Protein AF-A0A7S0GZX2-F1 (afdb_monomer_lite)

Structure (mmCIF, N/CA/C/O backbone):
data_AF-A0A7S0GZX2-F1
#
_entry.id   AF-A0A7S0GZX2-F1
#
loop_
_atom_site.group_PDB
_atom_site.id
_atom_site.type_symbol
_atom_site.label_atom_id
_atom_site.label_alt_id
_atom_site.label_comp_id
_atom_site.label_asym_id
_atom_site.label_entity_id
_atom_site.label_seq_id
_atom_site.pdbx_PDB_ins_code
_atom_site.Cartn_x
_atom_site.Cartn_y
_atom_site.Cartn_z
_atom_site.occupancy
_atom_site.B_iso_or_equiv
_atom_site.auth_seq_id
_atom_site.auth_comp_id
_atom_site.auth_asym_id
_atom_site.auth_atom_id
_atom_site.pdbx_PDB_model_num
ATOM 1 N N . MET A 1 1 ? 40.298 30.970 3.836 1.00 32.16 1 MET A N 1
ATOM 2 C CA . MET A 1 1 ? 39.691 30.700 2.516 1.00 32.16 1 MET A CA 1
ATOM 3 C C . MET A 1 1 ? 38.596 29.679 2.746 1.00 32.16 1 MET A C 1
ATOM 5 O O . MET A 1 1 ? 38.905 28.556 3.119 1.00 32.16 1 MET A O 1
ATOM 9 N N . GLY A 1 2 ? 37.341 30.130 2.715 1.00 29.06 2 GLY A N 1
ATOM 10 C CA . GLY A 1 2 ? 36.178 29.299 3.015 1.00 29.06 2 GLY A CA 1
ATOM 11 C C . GLY A 1 2 ? 35.879 28.349 1.863 1.00 29.06 2 GLY A C 1
ATOM 12 O O . GLY A 1 2 ? 35.852 28.773 0.712 1.00 29.06 2 GLY A O 1
ATOM 13 N N . SER A 1 3 ? 35.670 27.075 2.177 1.00 26.22 3 SER A N 1
ATOM 14 C CA . SER A 1 3 ? 35.098 26.107 1.251 1.00 26.22 3 SER A CA 1
ATOM 15 C C . SER A 1 3 ? 33.576 26.166 1.368 1.00 26.22 3 SER A C 1
ATOM 17 O O . SER A 1 3 ? 32.990 25.811 2.391 1.00 26.22 3 SER A O 1
ATOM 19 N N . GLU A 1 4 ? 32.932 26.656 0.312 1.00 29.62 4 GLU A N 1
ATOM 20 C CA . GLU A 1 4 ? 31.489 26.556 0.121 1.00 29.62 4 GLU A CA 1
ATOM 21 C C . GLU A 1 4 ? 31.092 25.078 0.030 1.00 29.62 4 GLU A C 1
ATOM 23 O O . GLU A 1 4 ? 31.252 24.424 -0.999 1.00 29.62 4 GLU A O 1
ATOM 28 N N . GLN A 1 5 ? 30.559 24.534 1.122 1.00 31.38 5 GLN A N 1
ATOM 29 C CA . GLN A 1 5 ? 29.736 23.333 1.058 1.00 31.38 5 GLN A CA 1
ATOM 30 C C . GLN A 1 5 ? 28.401 23.726 0.417 1.00 31.38 5 GLN A C 1
ATOM 32 O O . GLN A 1 5 ? 27.670 24.571 0.939 1.00 31.38 5 GLN A O 1
ATOM 37 N N . GLY A 1 6 ? 28.127 23.151 -0.756 1.00 29.52 6 GLY A N 1
ATOM 38 C CA . GLY A 1 6 ? 26.952 23.445 -1.568 1.00 29.52 6 GLY A CA 1
ATOM 39 C C . GLY A 1 6 ? 25.656 23.323 -0.771 1.00 29.52 6 GLY A C 1
ATOM 40 O O . GLY A 1 6 ? 25.294 22.249 -0.295 1.00 29.52 6 GLY A O 1
ATOM 41 N N . LYS A 1 7 ? 24.936 24.441 -0.646 1.00 32.34 7 LYS A N 1
ATOM 42 C CA . LYS A 1 7 ? 23.546 24.449 -0.183 1.00 32.34 7 LYS A CA 1
ATOM 43 C C . LYS A 1 7 ? 22.700 23.643 -1.181 1.00 32.34 7 LYS A C 1
ATOM 45 O O . LYS A 1 7 ? 22.878 23.838 -2.386 1.00 32.34 7 LYS A O 1
ATOM 50 N N . PRO A 1 8 ? 21.758 22.791 -0.738 1.00 41.19 8 PRO A N 1
ATOM 51 C CA . PRO A 1 8 ? 20.804 22.169 -1.649 1.00 41.19 8 PRO A CA 1
ATOM 52 C C . PRO A 1 8 ? 20.052 23.273 -2.401 1.00 41.19 8 PRO A C 1
ATOM 54 O O . PRO A 1 8 ? 19.556 24.223 -1.786 1.00 41.19 8 PRO A O 1
ATOM 57 N N . GLY A 1 9 ? 20.029 23.185 -3.734 1.00 44.75 9 GLY A N 1
ATOM 58 C CA . GLY A 1 9 ? 19.406 24.188 -4.595 1.00 44.75 9 GLY A CA 1
ATOM 59 C C . GLY A 1 9 ? 17.970 24.454 -4.149 1.00 44.75 9 GLY A C 1
ATOM 60 O O . GLY A 1 9 ? 17.141 23.544 -4.138 1.00 44.75 9 GLY A O 1
ATOM 61 N N . LYS A 1 10 ? 17.677 25.692 -3.735 1.00 49.09 10 LYS A N 1
ATOM 62 C CA . LYS A 1 10 ? 16.312 26.096 -3.388 1.00 49.09 10 LYS A CA 1
ATOM 63 C C . LYS A 1 10 ? 15.431 25.901 -4.622 1.00 49.09 10 LYS A C 1
ATOM 65 O O . LYS A 1 10 ? 15.739 26.432 -5.683 1.00 49.09 10 LYS A O 1
ATOM 70 N N . CYS A 1 11 ? 14.347 25.143 -4.467 1.00 57.03 11 CYS A N 1
ATOM 71 C CA . CYS A 1 11 ? 13.290 25.042 -5.467 1.00 57.03 11 CYS A CA 1
ATOM 72 C C . CYS A 1 11 ? 12.799 26.453 -5.837 1.00 57.03 11 CYS A C 1
ATOM 74 O O . CYS A 1 11 ? 12.419 27.214 -4.947 1.00 57.03 11 CYS A O 1
ATOM 76 N N . THR A 1 12 ? 12.829 26.797 -7.125 1.00 65.56 12 THR A N 1
ATOM 77 C CA . THR A 1 12 ? 12.429 28.113 -7.653 1.00 65.56 12 THR A CA 1
ATOM 78 C C . THR A 1 12 ? 10.978 28.157 -8.136 1.00 65.56 12 THR A C 1
ATOM 80 O O . THR A 1 12 ? 10.534 29.214 -8.571 1.00 65.56 12 THR A O 1
ATOM 83 N N . ALA A 1 13 ? 10.252 27.033 -8.082 1.00 77.06 13 ALA A N 1
ATOM 84 C CA . ALA A 1 13 ? 8.891 26.938 -8.601 1.00 77.06 13 ALA A CA 1
ATOM 85 C C . ALA A 1 13 ? 7.882 27.686 -7.712 1.00 77.06 13 ALA A C 1
ATOM 87 O O . ALA A 1 13 ? 7.897 27.542 -6.483 1.00 77.06 13 ALA A O 1
ATOM 88 N N . THR A 1 14 ? 6.986 28.464 -8.322 1.00 81.88 14 THR A N 1
ATOM 89 C CA . THR A 1 14 ? 5.916 29.170 -7.604 1.00 81.88 14 THR A CA 1
ATOM 90 C C . THR A 1 14 ? 4.787 28.221 -7.201 1.00 81.88 14 THR A C 1
ATOM 92 O O . THR A 1 14 ? 4.695 27.079 -7.659 1.00 81.88 14 THR A O 1
ATOM 95 N N . LYS A 1 15 ? 3.887 28.687 -6.327 1.00 81.12 15 LYS A N 1
ATOM 96 C CA . LYS A 1 15 ? 2.706 27.907 -5.944 1.00 81.12 15 LYS A CA 1
ATOM 97 C C . LYS A 1 15 ? 1.800 27.628 -7.142 1.00 81.12 15 LYS A C 1
ATOM 99 O O . LYS A 1 15 ? 1.296 26.519 -7.265 1.00 81.12 15 LYS A O 1
ATOM 104 N N . GLU A 1 16 ? 1.634 28.600 -8.028 1.00 83.12 16 GLU A N 1
ATOM 105 C CA . GLU A 1 16 ? 0.839 28.476 -9.247 1.00 83.12 16 GLU A CA 1
ATOM 106 C C . GLU A 1 16 ? 1.426 27.415 -10.185 1.00 83.12 16 GLU A C 1
ATOM 108 O O . GLU A 1 16 ? 0.683 26.607 -10.738 1.00 83.12 16 GLU A O 1
ATOM 113 N N . GLU A 1 17 ? 2.755 27.373 -10.319 1.00 81.38 17 GLU A N 1
ATOM 114 C CA . GLU A 1 17 ? 3.458 26.362 -11.117 1.00 81.38 17 GLU A CA 1
ATOM 115 C C . GLU A 1 17 ? 3.265 24.960 -10.526 1.00 81.38 17 GLU A C 1
ATOM 117 O O . GLU A 1 17 ? 2.935 24.026 -11.260 1.00 81.38 17 GLU A O 1
ATOM 122 N N . MET A 1 18 ? 3.376 24.824 -9.199 1.00 79.44 18 MET A N 1
ATOM 123 C CA . MET A 1 18 ? 3.095 23.574 -8.483 1.00 79.44 18 MET A CA 1
ATOM 124 C C . MET A 1 18 ? 1.627 23.135 -8.611 1.00 79.44 18 MET A C 1
ATOM 126 O O . MET A 1 18 ? 1.347 21.960 -8.840 1.00 79.44 18 MET A O 1
ATOM 130 N N . ASP A 1 19 ? 0.674 24.060 -8.499 1.00 82.94 19 ASP A N 1
ATOM 131 C CA . ASP A 1 19 ? -0.754 23.766 -8.650 1.00 82.94 19 ASP A CA 1
ATOM 132 C C . ASP A 1 19 ? -1.103 23.362 -10.089 1.00 82.94 19 ASP A C 1
ATOM 134 O O . ASP A 1 19 ? -1.988 22.529 -10.301 1.00 82.94 19 ASP A O 1
ATOM 138 N N . LEU A 1 20 ? -0.413 23.919 -11.088 1.00 82.31 20 LEU A N 1
ATOM 139 C CA . LEU A 1 20 ? -0.626 23.565 -12.487 1.00 82.31 20 LEU A CA 1
ATOM 140 C C . LEU A 1 20 ? -0.123 22.155 -12.801 1.00 82.31 20 LEU A C 1
ATOM 142 O O . LEU A 1 20 ? -0.822 21.401 -13.474 1.00 82.31 20 LEU A O 1
ATOM 146 N N . VAL A 1 21 ? 1.044 21.756 -12.284 1.00 79.94 21 VAL A N 1
ATOM 147 C CA . VAL A 1 21 ? 1.564 20.398 -12.529 1.00 79.94 21 VAL A CA 1
ATOM 148 C C . VAL A 1 21 ? 0.745 19.295 -11.865 1.00 79.94 21 VAL A C 1
ATOM 150 O O . VAL A 1 21 ? 0.815 18.136 -12.269 1.00 79.94 21 VAL A O 1
ATOM 153 N N . MET A 1 22 ? -0.105 19.659 -10.907 1.00 85.94 22 MET A N 1
ATOM 154 C CA . MET A 1 22 ? -1.095 18.773 -10.298 1.00 85.94 22 MET A CA 1
ATOM 155 C C . MET A 1 22 ? -2.402 18.659 -11.105 1.00 85.94 22 MET A C 1
ATOM 157 O O . MET A 1 22 ? -3.302 17.931 -10.687 1.00 85.94 22 MET A O 1
ATOM 161 N N . LYS A 1 23 ? -2.523 19.333 -12.259 1.00 82.19 23 LYS A N 1
ATOM 162 C CA . LYS A 1 23 ? -3.690 19.260 -13.155 1.00 82.19 23 LYS A CA 1
ATOM 163 C C . LYS A 1 23 ? -3.366 18.475 -14.419 1.00 82.19 23 LYS A C 1
ATOM 165 O O . LYS A 1 23 ? -2.400 18.759 -15.114 1.00 82.19 23 LYS A O 1
ATOM 170 N N . PHE A 1 24 ? -4.200 17.499 -14.758 1.00 74.19 24 PHE A N 1
ATOM 171 C CA . PHE A 1 24 ? -4.079 16.766 -16.020 1.00 74.19 24 PHE A CA 1
ATOM 172 C C . PHE A 1 24 ? -4.827 17.497 -17.155 1.00 74.19 24 PHE A C 1
ATOM 174 O O . PHE A 1 24 ? -5.950 17.934 -16.907 1.00 74.19 24 PHE A O 1
ATOM 181 N N . PRO A 1 25 ? -4.303 17.566 -18.402 1.00 66.12 25 PRO A N 1
ATOM 182 C CA . PRO A 1 25 ? -2.975 17.143 -18.867 1.00 66.12 25 PRO A CA 1
ATOM 183 C C . PRO A 1 25 ? -1.907 18.242 -18.738 1.00 66.12 25 PRO A C 1
ATOM 185 O O . PRO A 1 25 ? -0.761 18.002 -19.115 1.00 66.12 25 PRO A O 1
ATOM 188 N N . ASP A 1 26 ? -2.269 19.430 -18.247 1.00 67.56 26 ASP A N 1
ATOM 189 C CA . ASP A 1 26 ? -1.401 20.616 -18.194 1.00 67.56 26 ASP A CA 1
ATOM 190 C C . ASP A 1 26 ? -0.073 20.345 -17.475 1.00 67.56 26 ASP A C 1
ATOM 192 O O . ASP A 1 26 ? 0.981 20.806 -17.909 1.00 67.56 26 ASP A O 1
ATOM 196 N N . GLY A 1 27 ? -0.089 19.500 -16.444 1.00 63.09 27 GLY A N 1
ATOM 197 C CA . GLY A 1 27 ? 1.101 19.078 -15.719 1.00 63.09 27 GLY A CA 1
ATOM 198 C C . GLY A 1 27 ? 2.049 18.149 -16.466 1.00 63.09 27 GLY A C 1
ATOM 199 O O . GLY A 1 27 ? 3.195 17.987 -16.050 1.00 63.09 27 GLY A O 1
ATOM 200 N N . LEU A 1 28 ? 1.626 17.584 -17.598 1.00 63.72 28 LEU A N 1
ATOM 201 C CA . LEU A 1 28 ? 2.472 16.761 -18.463 1.00 63.72 28 LEU A CA 1
ATOM 202 C C . LEU A 1 28 ? 3.179 17.568 -19.564 1.00 63.72 28 LEU A C 1
ATOM 204 O O . LEU A 1 28 ? 3.944 16.983 -20.332 1.00 63.72 28 LEU A O 1
ATOM 208 N N . ARG A 1 29 ? 2.943 18.885 -19.690 1.00 65.56 29 ARG A N 1
ATOM 209 C CA . ARG A 1 29 ? 3.383 19.672 -20.858 1.00 65.56 29 ARG A CA 1
ATOM 210 C C . ARG A 1 29 ? 4.102 20.980 -20.501 1.00 65.56 29 ARG A C 1
ATOM 212 O O . ARG A 1 29 ? 3.919 21.560 -19.437 1.00 65.56 29 ARG A O 1
ATOM 219 N N . GLY A 1 30 ? 4.897 21.460 -21.462 1.00 66.00 30 GLY A N 1
ATOM 220 C CA . GLY A 1 30 ? 5.345 22.855 -21.547 1.00 66.00 30 GLY A CA 1
ATOM 221 C C . GLY A 1 30 ? 6.474 23.287 -20.604 1.00 66.00 30 GLY A C 1
ATOM 222 O O . GLY A 1 30 ? 7.219 22.475 -20.052 1.00 66.00 30 GLY A O 1
ATOM 223 N N . GLU A 1 31 ? 6.610 24.607 -20.466 1.00 66.62 31 GLU A N 1
ATOM 224 C CA . GLU A 1 31 ? 7.654 25.284 -19.684 1.00 66.62 31 GLU A CA 1
ATOM 225 C C . GLU A 1 31 ? 7.501 25.093 -18.174 1.00 66.62 31 GLU A C 1
ATOM 227 O O . GLU A 1 31 ? 8.501 24.977 -17.470 1.00 66.62 31 GLU A O 1
ATOM 232 N N . ASN A 1 32 ? 6.268 24.984 -17.671 1.00 66.44 32 ASN A N 1
ATOM 233 C CA . ASN A 1 32 ? 6.006 24.832 -16.237 1.00 66.44 32 ASN A CA 1
ATOM 234 C C . ASN A 1 32 ? 6.644 23.554 -15.677 1.00 66.44 32 ASN A C 1
ATOM 236 O O . ASN A 1 32 ? 7.271 23.586 -14.623 1.00 66.44 32 ASN A O 1
ATOM 240 N N . ARG A 1 33 ? 6.605 22.450 -16.438 1.00 72.19 33 ARG A N 1
ATOM 241 C CA . ARG A 1 33 ? 7.319 21.216 -16.082 1.00 72.19 33 ARG A CA 1
ATOM 242 C C . ARG A 1 33 ? 8.841 21.410 -16.040 1.00 72.19 33 ARG A C 1
ATOM 244 O O . ARG A 1 33 ? 9.492 20.818 -15.188 1.00 72.19 33 ARG A O 1
ATOM 251 N N . ARG A 1 34 ? 9.423 22.222 -16.934 1.00 75.62 34 ARG A N 1
ATOM 252 C CA . ARG A 1 34 ? 10.884 22.455 -16.997 1.00 75.62 34 ARG A CA 1
ATOM 253 C C . ARG A 1 34 ? 11.416 23.232 -15.790 1.00 75.62 34 ARG A C 1
ATOM 255 O O . ARG A 1 34 ? 12.595 23.113 -15.478 1.00 75.62 34 ARG A O 1
ATOM 262 N N . LYS A 1 35 ? 10.558 23.996 -15.110 1.00 79.12 35 LYS A N 1
ATOM 263 C CA . LYS A 1 35 ? 10.903 24.742 -13.889 1.00 79.12 35 LYS A CA 1
ATOM 264 C C . LYS A 1 35 ? 10.838 23.892 -12.616 1.00 79.12 35 LYS A C 1
ATOM 266 O O . LYS A 1 35 ? 11.315 24.321 -11.567 1.00 79.12 35 LYS A O 1
ATOM 271 N N . MET A 1 36 ? 10.261 22.694 -12.699 1.00 84.50 36 MET A N 1
ATOM 272 C CA . MET A 1 36 ? 10.164 21.763 -11.580 1.00 84.50 36 MET A CA 1
ATOM 273 C C . MET A 1 36 ? 11.464 20.972 -11.401 1.00 84.50 36 MET A C 1
ATOM 275 O O . MET A 1 36 ? 12.094 20.531 -12.360 1.00 84.50 36 MET A O 1
ATOM 279 N N . THR A 1 37 ? 11.836 20.728 -10.150 1.00 86.38 37 THR A N 1
ATOM 280 C CA . THR A 1 37 ? 12.938 19.853 -9.746 1.00 86.38 37 THR A CA 1
ATOM 281 C C . THR A 1 37 ? 12.395 18.586 -9.089 1.00 86.38 37 THR A C 1
ATOM 283 O O . THR A 1 37 ? 11.231 18.520 -8.688 1.00 86.38 37 THR A O 1
ATOM 286 N N . ARG A 1 38 ? 13.269 17.589 -8.885 1.00 86.06 38 ARG A N 1
ATOM 287 C CA . ARG A 1 38 ? 12.924 16.319 -8.213 1.00 86.06 38 ARG A CA 1
ATOM 288 C C . ARG A 1 38 ? 12.359 16.466 -6.800 1.00 86.06 38 ARG A C 1
ATOM 290 O O . ARG A 1 38 ? 11.884 15.485 -6.239 1.00 86.06 38 ARG A O 1
ATOM 297 N N . THR A 1 39 ? 12.443 17.659 -6.215 1.00 88.44 39 THR A N 1
ATOM 298 C CA . THR A 1 39 ? 11.993 17.936 -4.852 1.00 88.44 39 THR A CA 1
ATOM 299 C C . THR A 1 39 ? 10.916 19.013 -4.779 1.00 88.44 39 THR A C 1
ATOM 301 O O . THR A 1 39 ? 10.515 19.391 -3.678 1.00 88.44 39 THR A O 1
ATOM 304 N N . SER A 1 40 ? 10.459 19.544 -5.913 1.00 89.31 40 SER A N 1
ATOM 305 C CA . SER A 1 40 ? 9.552 20.692 -5.945 1.00 89.31 40 SER A CA 1
ATOM 306 C C . SER A 1 40 ? 8.219 20.450 -5.237 1.00 89.31 40 SER A C 1
ATOM 308 O O . SER A 1 40 ? 7.687 21.382 -4.648 1.00 89.31 40 SER A O 1
ATOM 310 N N . LEU A 1 41 ? 7.708 19.215 -5.218 1.00 92.44 41 LEU A N 1
ATOM 311 C CA . LEU A 1 41 ? 6.446 18.860 -4.558 1.00 92.44 41 LEU A CA 1
ATOM 312 C C . LEU A 1 41 ? 6.626 18.196 -3.184 1.00 92.44 41 LEU A C 1
ATOM 314 O O . LEU A 1 41 ? 5.638 17.807 -2.568 1.00 92.44 41 LEU A O 1
ATOM 318 N N . THR A 1 42 ? 7.851 18.114 -2.655 1.00 90.75 42 THR A N 1
ATOM 319 C CA . THR A 1 42 ? 8.139 17.439 -1.366 1.00 90.75 42 THR A CA 1
ATOM 320 C C . THR A 1 42 ? 7.446 18.063 -0.158 1.00 90.75 42 THR A C 1
ATOM 322 O O . THR A 1 42 ? 7.181 17.380 0.825 1.00 90.75 42 THR A O 1
ATOM 325 N N . ARG A 1 43 ? 7.136 19.362 -0.218 1.00 90.06 43 ARG A N 1
ATOM 326 C CA . ARG A 1 43 ? 6.356 20.081 0.806 1.00 90.06 43 ARG A CA 1
ATOM 327 C C . ARG A 1 43 ? 4.976 20.517 0.301 1.00 90.06 43 ARG A C 1
ATOM 329 O O . ARG A 1 43 ? 4.281 21.259 0.996 1.00 90.06 43 ARG A O 1
ATOM 336 N N . TYR A 1 44 ? 4.590 20.111 -0.910 1.00 91.94 44 TYR A N 1
ATOM 337 C CA . TYR A 1 44 ? 3.284 20.439 -1.472 1.00 91.94 44 TYR A CA 1
ATOM 338 C C . TYR A 1 44 ? 2.192 19.627 -0.768 1.00 91.94 44 TYR A C 1
ATOM 340 O O . TYR A 1 44 ? 2.367 18.447 -0.474 1.00 91.94 44 TYR A O 1
ATOM 348 N N . SER A 1 45 ? 1.045 20.252 -0.511 1.00 89.81 45 SER A N 1
ATOM 349 C CA . SER A 1 45 ? -0.113 19.580 0.072 1.00 89.81 45 SER A CA 1
ATOM 350 C C . SER A 1 45 ? -1.400 20.170 -0.481 1.00 89.81 45 SER A C 1
ATOM 352 O O . SER A 1 45 ? -1.536 21.389 -0.583 1.00 89.81 45 SER A O 1
ATOM 354 N N . ILE A 1 46 ? -2.365 19.298 -0.782 1.00 92.00 46 ILE A N 1
ATOM 355 C CA . ILE A 1 46 ? -3.729 19.710 -1.141 1.00 92.00 46 ILE A CA 1
ATOM 356 C C . ILE A 1 46 ? -4.519 20.222 0.074 1.00 92.00 46 ILE A C 1
ATOM 358 O O . ILE A 1 46 ? -5.604 20.787 -0.071 1.00 92.00 46 ILE A O 1
ATOM 362 N N . LEU A 1 47 ? -4.004 19.997 1.286 1.00 91.00 47 LEU A N 1
ATOM 363 C CA . LEU A 1 47 ? -4.656 20.387 2.526 1.00 91.00 47 LEU A CA 1
ATOM 364 C C . LEU A 1 47 ? -4.372 21.854 2.844 1.00 91.00 47 LEU A C 1
ATOM 366 O O . LEU A 1 47 ? -3.249 22.345 2.716 1.00 91.00 47 LEU A O 1
ATOM 370 N N . LYS A 1 48 ? -5.396 22.558 3.329 1.00 82.62 48 LYS A N 1
ATOM 371 C CA . LYS A 1 48 ? -5.256 23.941 3.790 1.00 82.62 48 LYS A CA 1
ATOM 372 C C . LYS A 1 48 ? -4.871 23.945 5.267 1.00 82.62 48 LYS A C 1
ATOM 374 O O . LYS A 1 48 ? -5.520 23.299 6.086 1.00 82.62 48 LYS A O 1
ATOM 379 N N . ARG A 1 49 ? -3.831 24.704 5.627 1.00 73.56 49 ARG A N 1
ATOM 380 C CA . ARG A 1 49 ? -3.452 24.890 7.037 1.00 73.56 49 ARG A CA 1
ATOM 381 C C . ARG A 1 49 ? -4.601 25.527 7.818 1.00 73.56 49 ARG A C 1
ATOM 383 O O . ARG A 1 49 ? -5.210 26.484 7.347 1.00 73.56 49 ARG A O 1
ATOM 390 N N . GLY A 1 50 ? -4.851 25.013 9.022 1.00 74.62 50 GLY A N 1
ATOM 391 C CA . GLY A 1 50 ? -5.863 25.553 9.933 1.00 74.62 50 GLY A CA 1
ATOM 392 C C . GLY A 1 50 ? -7.310 25.319 9.494 1.00 74.62 50 GLY A C 1
ATOM 393 O O . GLY A 1 50 ? -8.193 26.039 9.966 1.00 74.62 50 GLY A O 1
ATOM 394 N N . ASP A 1 51 ? -7.560 24.355 8.600 1.00 86.06 51 ASP A N 1
ATOM 395 C CA . ASP A 1 51 ? -8.924 24.020 8.203 1.00 86.06 51 ASP A CA 1
ATOM 396 C C . ASP A 1 51 ? -9.755 23.437 9.363 1.00 86.06 51 ASP A C 1
ATOM 398 O O . ASP A 1 51 ? -9.230 22.989 10.387 1.00 86.06 51 ASP A O 1
ATOM 402 N N . LYS A 1 52 ? -11.084 23.513 9.220 1.00 93.69 52 LYS A N 1
ATOM 403 C CA . LYS A 1 52 ? -12.039 23.131 10.268 1.00 93.69 52 LYS A CA 1
ATOM 404 C C . LYS A 1 52 ? -11.885 21.666 10.686 1.00 93.69 52 LYS A C 1
ATOM 406 O O . LYS A 1 52 ? -11.947 21.381 11.877 1.00 93.69 52 LYS A O 1
ATOM 411 N N . ASP A 1 53 ? -11.661 20.769 9.727 1.00 94.50 53 ASP A N 1
ATOM 412 C CA . ASP A 1 53 ? -11.522 19.337 10.009 1.00 94.50 53 ASP A CA 1
ATOM 413 C C . ASP A 1 53 ? -10.236 19.041 10.785 1.00 94.50 53 ASP A C 1
ATOM 415 O O . ASP A 1 53 ? -10.236 18.168 11.643 1.00 94.50 53 ASP A O 1
ATOM 419 N N . GLY A 1 54 ? -9.152 19.781 10.530 1.00 93.75 54 GLY A N 1
ATOM 420 C CA . GLY A 1 54 ? -7.909 19.667 11.290 1.00 93.75 54 GLY A CA 1
ATOM 421 C C . GLY A 1 54 ? -8.070 20.085 12.750 1.00 93.75 54 GLY A C 1
ATOM 422 O O . GLY A 1 54 ? -7.544 19.415 13.636 1.00 93.75 54 GLY A O 1
ATOM 423 N N . LYS A 1 55 ? -8.832 21.155 13.017 1.00 94.44 55 LYS A N 1
ATOM 424 C CA . LYS A 1 55 ? -9.161 21.570 14.393 1.00 94.44 55 LYS A C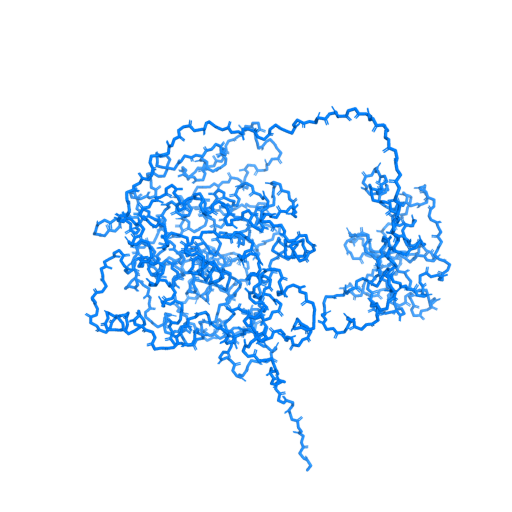A 1
ATOM 425 C C . LYS A 1 55 ? -10.039 20.534 15.094 1.00 94.44 55 LYS A C 1
ATOM 427 O O . LYS A 1 55 ? -9.703 20.108 16.191 1.00 94.44 55 LYS A O 1
ATOM 432 N N . GLU A 1 56 ? -11.097 20.080 14.422 1.00 96.56 56 GLU A N 1
ATOM 433 C CA . GLU A 1 56 ? -12.011 19.054 14.939 1.00 96.56 56 GLU A CA 1
ATOM 434 C C . GLU A 1 56 ? -11.276 17.742 15.253 1.00 96.56 56 GLU A C 1
ATOM 436 O O . GLU A 1 56 ? -11.469 17.157 16.318 1.00 96.56 56 GLU A O 1
ATOM 441 N N . LEU A 1 57 ? -10.397 17.287 14.352 1.00 95.81 57 LEU A N 1
ATOM 442 C CA . LEU A 1 57 ? -9.582 16.094 14.568 1.00 95.81 57 LEU A CA 1
ATOM 443 C C . LEU A 1 57 ? -8.672 16.258 15.785 1.00 95.81 57 LEU A C 1
ATOM 445 O O . LEU A 1 57 ? -8.614 15.363 16.623 1.00 95.81 57 LEU A O 1
ATOM 449 N N . LYS A 1 58 ? -7.985 17.399 15.902 1.00 94.88 58 LYS A N 1
ATOM 450 C CA . LYS A 1 58 ? -7.102 17.682 17.036 1.00 94.88 58 LYS A CA 1
ATOM 451 C C . LYS A 1 58 ? -7.863 17.642 18.365 1.00 94.88 58 LYS A C 1
ATOM 453 O O . LYS A 1 58 ? -7.437 16.938 19.275 1.00 94.88 58 LYS A O 1
ATOM 458 N N . GLU A 1 59 ? -9.007 18.318 18.449 1.00 96.81 59 GLU A N 1
ATOM 459 C CA . GLU A 1 59 ? -9.876 18.303 19.634 1.00 96.81 59 GLU A CA 1
ATOM 460 C C . GLU A 1 59 ? -10.336 16.877 19.978 1.00 96.81 59 GLU A C 1
ATOM 462 O O . GLU A 1 59 ? -10.298 16.467 21.139 1.00 96.81 59 GLU A O 1
ATOM 467 N N . LYS A 1 60 ? -10.717 16.082 18.968 1.00 97.56 60 LYS A N 1
ATOM 468 C CA . LYS A 1 60 ? -11.110 14.676 19.150 1.00 97.56 60 LYS A CA 1
ATOM 469 C C . LYS A 1 60 ? -9.969 13.800 19.667 1.00 97.56 60 LYS A C 1
ATOM 471 O O . LYS A 1 60 ? -10.209 12.939 20.512 1.00 97.56 60 LYS A O 1
ATOM 476 N N . LEU A 1 61 ? -8.747 13.997 19.174 1.00 94.88 61 LEU A N 1
ATOM 477 C CA . LEU A 1 61 ? -7.565 13.256 19.624 1.00 94.88 61 LEU A CA 1
ATOM 478 C C . LEU A 1 61 ? -7.191 13.625 21.064 1.00 94.88 61 LEU A C 1
ATOM 480 O O . LEU A 1 61 ? -6.983 12.733 21.884 1.00 94.88 61 LEU A O 1
ATOM 484 N N . GLU A 1 62 ? -7.174 14.919 21.393 1.00 95.75 62 GLU A N 1
ATOM 485 C CA . GLU A 1 62 ? -6.893 15.421 22.746 1.00 95.75 62 GLU A CA 1
ATOM 486 C C . GLU A 1 62 ? -7.932 14.921 23.759 1.00 95.75 62 GLU A C 1
ATOM 488 O O . GLU A 1 62 ? -7.577 14.457 24.844 1.00 95.75 62 GLU A O 1
ATOM 493 N N . ALA A 1 63 ? -9.212 14.929 23.379 1.00 97.06 63 ALA A N 1
ATOM 494 C CA . ALA A 1 63 ? -10.307 14.418 24.198 1.00 97.06 63 ALA A CA 1
ATOM 495 C C . ALA A 1 63 ? -10.444 12.883 24.177 1.00 97.06 63 ALA A C 1
ATOM 497 O O . ALA A 1 63 ? -11.305 12.350 24.878 1.00 97.06 63 ALA A O 1
ATOM 498 N N . LYS A 1 64 ? -9.644 12.166 23.370 1.00 95.81 64 LYS A N 1
ATOM 499 C CA . LYS A 1 64 ? -9.756 10.713 23.127 1.00 95.81 64 LYS A CA 1
ATOM 500 C C . LYS A 1 64 ? -11.189 10.275 22.791 1.00 95.81 64 LYS A C 1
ATOM 502 O O . LYS A 1 64 ? -11.697 9.292 23.326 1.00 95.81 64 LYS A O 1
ATOM 507 N N . SER A 1 65 ? -11.854 11.032 21.921 1.00 97.12 65 SER A N 1
ATOM 508 C CA . SER A 1 65 ? -13.295 10.922 21.652 1.00 97.12 65 SER A CA 1
ATOM 509 C C . SER A 1 65 ? -13.642 10.398 20.254 1.00 97.12 65 SER A C 1
ATOM 511 O O . SER A 1 65 ? -14.792 10.490 19.818 1.00 97.12 65 SER A O 1
ATOM 513 N N . LEU A 1 66 ? -12.670 9.833 19.531 1.00 97.56 66 LEU A N 1
ATOM 514 C CA . LEU A 1 66 ? -12.942 9.109 18.289 1.00 97.56 66 LEU A CA 1
ATOM 515 C C . LEU A 1 66 ? -13.793 7.866 18.583 1.00 97.56 66 LEU A C 1
ATOM 517 O O . LEU A 1 66 ? -13.503 7.088 19.491 1.00 97.56 66 LEU A O 1
ATOM 521 N N . SER A 1 67 ? -14.835 7.639 17.786 1.00 97.38 67 SER A N 1
ATOM 522 C CA . SER A 1 67 ? -15.532 6.354 17.787 1.00 97.38 67 SER A CA 1
ATOM 523 C C . SER A 1 67 ? -14.608 5.237 17.290 1.00 97.38 67 SER A C 1
ATOM 525 O O . SER A 1 67 ? -13.653 5.473 16.550 1.00 97.38 67 SER A O 1
ATOM 527 N N . GLN A 1 68 ? -14.921 3.983 17.630 1.00 97.31 68 GLN A N 1
ATOM 528 C CA . GLN A 1 68 ? -14.123 2.834 17.174 1.00 97.31 68 GLN A CA 1
ATOM 529 C C . GLN A 1 68 ? -14.047 2.739 15.643 1.00 97.31 68 GLN A C 1
ATOM 531 O O . GLN A 1 68 ? -13.012 2.367 15.097 1.00 97.31 68 GLN A O 1
ATOM 536 N N . GLN A 1 69 ? -15.131 3.085 14.946 1.00 98.12 69 GLN A N 1
ATOM 537 C CA . GLN A 1 69 ? -15.158 3.086 13.486 1.00 98.12 69 GLN A CA 1
ATOM 538 C C . GLN A 1 69 ? -14.296 4.217 12.905 1.00 98.12 69 GLN A C 1
ATOM 540 O O . GLN A 1 69 ? -13.529 3.960 11.979 1.00 98.12 69 GLN A O 1
ATOM 545 N N . GLU A 1 70 ? -14.391 5.436 13.460 1.00 98.25 70 GLU A N 1
ATOM 546 C CA . GLU A 1 70 ? -13.509 6.564 13.108 1.00 98.25 70 GLU A CA 1
ATOM 547 C C . GLU A 1 70 ? -12.039 6.171 13.289 1.00 98.25 70 GLU A C 1
ATOM 549 O O . GLU A 1 70 ? -11.250 6.271 12.350 1.00 98.25 70 GLU A O 1
ATOM 554 N N . SER A 1 71 ? -11.691 5.660 14.474 1.00 98.69 71 SER A N 1
ATOM 555 C CA . SER A 1 71 ? -10.334 5.240 14.824 1.00 98.69 71 SER A CA 1
ATOM 556 C C . SER A 1 71 ? -9.793 4.187 13.849 1.00 98.69 71 SER A C 1
ATOM 558 O O . SER A 1 71 ? -8.712 4.365 13.291 1.00 98.69 71 SER A O 1
ATOM 560 N N . ARG A 1 72 ? -10.562 3.133 13.545 1.00 98.88 72 ARG A N 1
ATOM 561 C CA . ARG A 1 72 ? -10.166 2.083 12.585 1.00 98.88 72 ARG A CA 1
ATOM 562 C C . ARG A 1 72 ? -9.994 2.590 11.160 1.00 98.88 72 ARG A C 1
ATOM 564 O O . ARG A 1 72 ? -9.047 2.196 10.483 1.00 98.88 72 ARG A O 1
ATOM 571 N N . ALA A 1 73 ? -10.894 3.452 10.690 1.00 98.75 73 ALA A N 1
ATOM 572 C CA . ALA A 1 73 ? -10.798 4.005 9.343 1.00 98.75 73 ALA A CA 1
ATOM 573 C C . ALA A 1 73 ? -9.545 4.876 9.188 1.00 98.75 73 ALA A C 1
ATOM 575 O O . ALA A 1 73 ? -8.827 4.741 8.197 1.00 98.75 73 ALA A O 1
ATOM 576 N N . ILE A 1 74 ? -9.253 5.725 10.179 1.00 98.75 74 ILE A N 1
ATOM 577 C CA . ILE A 1 74 ? -8.048 6.563 10.194 1.00 98.75 74 ILE A CA 1
ATOM 578 C C . ILE A 1 74 ? -6.791 5.689 10.290 1.00 98.75 74 ILE A C 1
ATOM 580 O O . ILE A 1 74 ? -5.855 5.847 9.502 1.00 98.75 74 ILE A O 1
ATOM 584 N N . ALA A 1 75 ? -6.792 4.722 11.209 1.00 98.75 75 ALA A N 1
ATOM 585 C CA . ALA A 1 75 ? -5.673 3.819 11.436 1.00 98.75 75 ALA A CA 1
ATOM 586 C C . ALA A 1 75 ? -5.357 2.926 10.235 1.00 98.75 75 ALA A C 1
ATOM 588 O O . ALA A 1 75 ? -4.213 2.523 10.088 1.00 98.75 75 ALA A O 1
ATOM 589 N N . CYS A 1 76 ? -6.311 2.641 9.347 1.00 98.69 76 CYS A N 1
ATOM 590 C CA . CYS A 1 76 ? -6.026 1.908 8.113 1.00 98.69 76 CYS A CA 1
ATOM 591 C C . CYS A 1 76 ? -5.036 2.664 7.200 1.00 98.69 76 CYS A C 1
ATOM 593 O O . CYS A 1 76 ? -4.156 2.054 6.597 1.00 98.69 76 CYS A O 1
ATOM 595 N N . VAL A 1 77 ? -5.127 3.998 7.140 1.00 98.88 77 VAL A N 1
ATOM 596 C CA . VAL A 1 77 ? -4.202 4.842 6.359 1.00 98.88 77 VAL A CA 1
ATOM 597 C C . VAL A 1 77 ? -2.917 5.118 7.138 1.00 98.88 77 VAL A C 1
ATOM 599 O O . VAL A 1 77 ? -1.830 4.997 6.585 1.00 98.88 77 VAL A O 1
ATOM 602 N N . VAL A 1 78 ? -3.018 5.447 8.430 1.00 98.81 78 VAL A N 1
ATOM 603 C CA . VAL A 1 78 ? -1.837 5.685 9.286 1.00 98.81 78 VAL A CA 1
ATOM 604 C C . VAL A 1 78 ? -0.992 4.416 9.412 1.00 98.81 78 VAL A C 1
ATOM 606 O O . VAL A 1 78 ? 0.227 4.464 9.286 1.00 98.81 78 VAL A O 1
ATOM 609 N N . GLY A 1 79 ? -1.641 3.267 9.586 1.00 98.81 79 GLY A N 1
ATOM 610 C CA . GLY A 1 79 ? -1.009 1.956 9.646 1.00 98.81 79 GLY A CA 1
ATOM 611 C C . GLY A 1 79 ? -0.267 1.601 8.362 1.00 98.81 79 GLY A C 1
ATOM 612 O O . GLY A 1 79 ? 0.788 0.990 8.453 1.00 98.81 79 GLY A O 1
ATOM 613 N N . ASN A 1 80 ? -0.738 2.041 7.188 1.00 98.75 80 ASN A N 1
ATOM 614 C CA . ASN A 1 80 ? 0.013 1.899 5.937 1.00 98.75 80 ASN A CA 1
ATOM 615 C C . ASN A 1 80 ? 1.399 2.553 6.040 1.00 98.75 80 ASN A C 1
ATOM 617 O O . ASN A 1 80 ? 2.388 1.906 5.714 1.00 98.75 80 ASN A O 1
ATOM 621 N N . ALA A 1 81 ? 1.456 3.806 6.502 1.00 98.81 81 ALA A N 1
ATOM 622 C CA . ALA A 1 81 ? 2.697 4.572 6.610 1.00 98.81 81 ALA A CA 1
ATOM 623 C C . ALA A 1 81 ? 3.601 4.085 7.746 1.00 98.81 81 ALA A C 1
ATOM 625 O O . ALA A 1 81 ? 4.816 4.017 7.590 1.00 98.81 81 ALA A O 1
ATOM 626 N N . VAL A 1 82 ? 3.010 3.704 8.879 1.00 98.88 82 VAL A N 1
ATOM 627 C CA . VAL A 1 82 ? 3.750 3.123 10.006 1.00 98.88 82 VAL A CA 1
ATOM 628 C C . VAL A 1 82 ? 4.342 1.762 9.635 1.00 98.88 82 VAL A C 1
ATOM 630 O O . VAL A 1 82 ? 5.488 1.488 9.981 1.00 98.88 82 VAL A O 1
ATOM 633 N N . GLY A 1 83 ? 3.577 0.925 8.933 1.00 98.81 83 GLY A N 1
ATOM 634 C CA . GLY A 1 83 ? 4.011 -0.392 8.477 1.00 98.81 83 GLY A CA 1
ATOM 635 C C . GLY A 1 83 ? 5.173 -0.312 7.490 1.00 98.81 83 GLY A C 1
ATOM 636 O O . GLY A 1 83 ? 6.186 -0.969 7.716 1.00 98.81 83 GLY A O 1
ATOM 637 N N . ASP A 1 84 ? 5.044 0.539 6.469 1.00 98.88 84 ASP A N 1
ATOM 638 C CA . ASP A 1 84 ? 6.108 0.887 5.515 1.00 98.88 84 ASP A CA 1
ATOM 639 C C . ASP A 1 84 ? 7.379 1.324 6.266 1.00 98.88 84 ASP A C 1
ATOM 641 O O . ASP A 1 84 ? 8.397 0.627 6.240 1.00 98.88 84 ASP A O 1
ATOM 645 N N . ALA A 1 85 ? 7.281 2.392 7.069 1.00 98.62 85 ALA A N 1
ATOM 646 C CA . ALA A 1 85 ? 8.431 2.949 7.773 1.00 98.62 85 ALA A CA 1
ATOM 647 C C . ALA A 1 85 ? 9.110 1.942 8.718 1.00 98.62 85 ALA A C 1
ATOM 649 O O . ALA A 1 85 ? 10.326 1.991 8.889 1.00 98.62 85 ALA A O 1
ATOM 650 N N . LEU A 1 86 ? 8.352 1.037 9.352 1.00 98.56 86 LEU A N 1
ATOM 651 C CA . LEU A 1 86 ? 8.901 -0.001 10.230 1.00 98.56 86 LEU A CA 1
ATOM 652 C C . LEU A 1 86 ? 9.599 -1.123 9.442 1.00 98.56 86 LEU A C 1
ATOM 654 O O . LEU A 1 86 ? 10.608 -1.653 9.908 1.00 98.56 86 LEU A O 1
ATOM 658 N N . GLY A 1 87 ? 9.043 -1.515 8.293 1.00 97.75 87 GLY A N 1
ATOM 659 C CA . GLY A 1 87 ? 9.514 -2.641 7.486 1.00 97.75 87 GLY A CA 1
ATOM 660 C C . GLY A 1 87 ? 10.692 -2.308 6.569 1.00 97.75 87 GLY A C 1
ATOM 661 O O . GLY A 1 87 ? 11.537 -3.177 6.338 1.00 97.75 87 GLY A O 1
ATOM 662 N N . ALA A 1 88 ? 10.787 -1.063 6.100 1.00 96.56 88 ALA A N 1
ATOM 663 C CA . ALA A 1 88 ? 11.758 -0.626 5.096 1.00 96.56 88 ALA A CA 1
ATOM 664 C C . ALA A 1 88 ? 13.234 -0.866 5.445 1.00 96.56 88 ALA A C 1
ATOM 666 O O . ALA A 1 88 ? 13.995 -1.281 4.571 1.00 96.56 88 ALA A O 1
ATOM 667 N N . PRO A 1 89 ? 13.701 -0.707 6.697 1.00 95.12 89 PRO A N 1
ATOM 668 C CA . PRO A 1 89 ? 15.109 -0.967 6.985 1.00 95.12 89 PRO A CA 1
ATOM 669 C C . PRO A 1 89 ? 15.539 -2.415 6.754 1.00 95.12 89 PRO A C 1
ATOM 671 O O . PRO A 1 89 ? 16.697 -2.664 6.428 1.00 95.12 89 PRO A O 1
ATOM 674 N N . LEU A 1 90 ? 14.634 -3.378 6.926 1.00 94.31 90 LEU A N 1
ATOM 675 C CA . LEU A 1 90 ? 14.941 -4.800 6.770 1.00 94.31 90 LEU A CA 1
ATOM 676 C C . LEU A 1 90 ? 14.691 -5.320 5.345 1.00 94.31 90 LEU A C 1
ATOM 678 O O . LEU A 1 90 ? 14.981 -6.493 5.078 1.00 94.31 90 LEU A O 1
ATOM 682 N N . GLU A 1 91 ? 14.216 -4.461 4.441 1.00 91.75 91 GLU A N 1
ATOM 683 C CA . GLU A 1 91 ? 13.938 -4.791 3.044 1.00 91.75 91 GLU A CA 1
ATOM 684 C C . GLU A 1 91 ? 15.201 -5.326 2.343 1.00 91.75 91 GLU A C 1
ATOM 686 O O . GLU A 1 91 ? 16.338 -4.968 2.673 1.00 91.75 91 GLU A O 1
ATOM 691 N N . PHE A 1 92 ? 15.010 -6.235 1.384 1.00 88.50 92 PHE A N 1
ATOM 692 C CA . PHE A 1 92 ? 16.051 -6.943 0.629 1.00 88.50 92 PHE A CA 1
ATOM 693 C C . PHE A 1 92 ? 16.906 -7.918 1.438 1.00 88.50 92 PHE A C 1
ATOM 695 O O . PHE A 1 92 ? 17.727 -8.643 0.861 1.00 88.50 92 PHE A O 1
ATOM 702 N N . SER A 1 93 ? 16.729 -7.992 2.757 1.00 90.12 93 SER A N 1
ATOM 703 C CA . SER A 1 93 ? 17.410 -9.001 3.555 1.00 90.12 93 SER A CA 1
ATOM 704 C C . SER A 1 93 ? 16.695 -10.349 3.444 1.00 90.12 93 SER A C 1
ATOM 706 O O . SER A 1 93 ? 15.471 -10.430 3.366 1.00 90.12 93 SER A O 1
ATOM 708 N N . ALA A 1 94 ? 17.475 -11.433 3.384 1.00 89.88 94 ALA A N 1
ATOM 709 C CA . ALA A 1 94 ? 16.921 -12.772 3.218 1.00 89.88 94 ALA A CA 1
ATOM 710 C C . ALA A 1 94 ? 15.932 -13.098 4.341 1.00 89.88 94 ALA A C 1
ATOM 712 O O . ALA A 1 94 ? 16.220 -12.853 5.516 1.00 89.88 94 ALA A O 1
ATOM 713 N N . VAL A 1 95 ? 14.799 -13.681 3.961 1.00 87.94 95 VAL A N 1
ATOM 714 C CA . VAL A 1 95 ? 13.716 -14.005 4.886 1.00 87.94 95 VAL A CA 1
ATOM 715 C C . VAL A 1 95 ? 14.168 -14.902 6.043 1.00 87.94 95 VAL A C 1
ATOM 717 O O . VAL A 1 95 ? 14.956 -15.835 5.858 1.00 87.94 95 VAL A O 1
ATOM 720 N N . ARG A 1 96 ? 13.649 -14.639 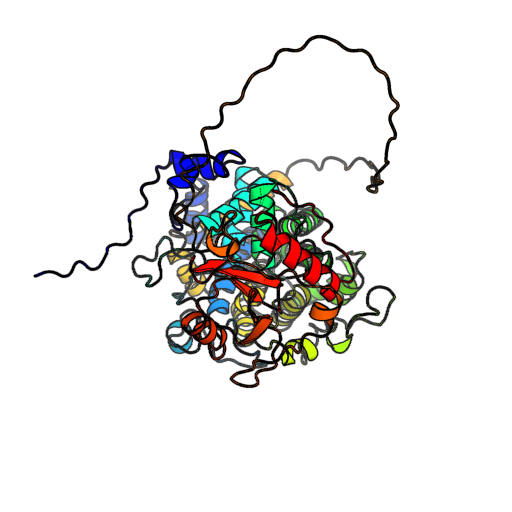7.249 1.00 89.56 96 ARG A N 1
ATOM 721 C CA . ARG A 1 96 ? 13.952 -15.386 8.477 1.00 89.56 96 ARG A CA 1
ATOM 722 C C . ARG A 1 96 ? 12.704 -15.655 9.310 1.00 89.56 96 ARG A C 1
ATOM 724 O O . ARG A 1 96 ? 12.136 -14.756 9.920 1.00 89.56 96 ARG A O 1
ATOM 731 N N . TYR A 1 97 ? 12.337 -16.926 9.422 1.00 87.88 97 TYR A N 1
ATOM 732 C CA . TYR A 1 97 ? 11.267 -17.350 10.323 1.00 87.88 97 TYR A CA 1
ATOM 733 C C . TYR A 1 97 ? 11.681 -17.198 11.791 1.00 87.88 97 TYR A C 1
ATOM 735 O O . TYR A 1 97 ? 12.787 -17.586 12.165 1.00 87.88 97 TYR A O 1
ATOM 743 N N . GLY A 1 98 ? 10.775 -16.683 12.626 1.00 85.88 98 GLY A N 1
ATOM 744 C CA . GLY A 1 98 ? 10.965 -16.610 14.080 1.00 85.88 98 GLY A CA 1
ATOM 745 C C . GLY A 1 98 ? 12.018 -15.603 14.553 1.00 85.88 98 GLY A C 1
ATOM 746 O O . GLY A 1 98 ? 12.398 -15.634 15.719 1.00 85.88 98 GLY A O 1
ATOM 747 N N . SER A 1 99 ? 12.507 -14.722 13.676 1.00 89.31 99 SER A N 1
ATOM 748 C CA . SER A 1 99 ? 13.408 -13.641 14.082 1.00 89.31 99 SER A CA 1
ATOM 749 C C . SER A 1 99 ? 12.668 -12.622 14.959 1.00 89.31 99 SER A C 1
ATOM 751 O O . SER A 1 99 ? 11.484 -12.360 14.760 1.00 89.31 99 SER A O 1
ATOM 753 N N . THR A 1 100 ? 13.373 -12.046 15.933 1.00 93.25 100 THR A N 1
ATOM 754 C CA . THR A 1 100 ? 12.865 -11.010 16.854 1.00 93.25 100 THR A CA 1
ATOM 755 C C . THR A 1 100 ? 13.922 -9.918 17.085 1.00 93.25 100 THR A C 1
ATOM 757 O O . THR A 1 100 ? 14.080 -9.415 18.199 1.00 93.25 100 THR A O 1
ATOM 760 N N . GLU A 1 101 ? 14.737 -9.645 16.062 1.00 92.00 101 GLU A N 1
ATOM 761 C CA . GLU A 1 101 ? 15.861 -8.697 16.098 1.00 92.00 101 GLU A CA 1
ATOM 762 C C . GLU A 1 101 ? 15.370 -7.252 16.225 1.00 92.00 101 GLU A C 1
ATOM 764 O O . GLU A 1 101 ? 15.860 -6.507 17.070 1.00 92.00 101 GLU A O 1
ATOM 769 N N . LEU A 1 102 ? 14.357 -6.886 15.438 1.00 95.50 102 LEU A N 1
ATOM 770 C CA . LEU A 1 102 ? 13.678 -5.603 15.520 1.00 95.50 102 LEU A CA 1
ATOM 771 C C . LEU A 1 102 ? 12.608 -5.643 16.613 1.00 95.50 102 LEU A C 1
ATOM 773 O O . LEU A 1 102 ? 11.708 -6.486 16.581 1.00 95.50 102 LEU A O 1
ATOM 777 N N . LYS A 1 103 ? 12.683 -4.713 17.564 1.00 96.75 103 LYS A N 1
ATOM 778 C CA . LYS A 1 103 ? 11.759 -4.618 18.706 1.00 96.75 103 LYS A CA 1
ATOM 779 C C . LYS A 1 103 ? 10.926 -3.341 18.705 1.00 96.75 103 LYS A C 1
ATOM 781 O O . LYS A 1 103 ? 9.850 -3.316 19.305 1.00 96.75 103 LYS A O 1
ATOM 786 N N . ASP A 1 104 ? 11.420 -2.285 18.067 1.00 97.12 104 ASP A N 1
ATOM 787 C CA . ASP A 1 104 ? 10.771 -0.977 18.055 1.00 97.12 104 ASP A CA 1
ATOM 788 C C . ASP A 1 104 ? 11.236 -0.118 16.867 1.00 97.12 104 ASP A C 1
ATOM 790 O O . ASP A 1 104 ? 12.278 -0.384 16.267 1.00 97.12 104 ASP A O 1
ATOM 794 N N . MET A 1 105 ? 10.471 0.921 16.530 1.00 96.75 105 MET A N 1
ATOM 795 C CA . MET A 1 105 ? 10.818 1.853 15.459 1.00 96.75 105 MET A CA 1
ATOM 796 C C . MET A 1 105 ? 11.987 2.742 15.889 1.00 96.75 105 MET A C 1
ATOM 798 O O . MET A 1 105 ? 11.954 3.357 16.954 1.00 96.75 105 MET A O 1
ATOM 802 N N . GLY A 1 106 ? 13.002 2.841 15.030 1.00 93.06 106 GLY A N 1
ATOM 803 C CA . GLY A 1 106 ? 14.202 3.628 15.307 1.00 93.06 106 GLY A CA 1
ATOM 804 C C . GLY A 1 106 ? 15.225 2.942 16.207 1.00 93.06 106 GLY A C 1
ATOM 805 O O . GLY A 1 106 ? 16.063 3.620 16.796 1.00 93.06 106 GLY A O 1
ATOM 806 N N . GLN A 1 107 ? 15.179 1.609 16.295 1.00 94.31 107 GLN A N 1
ATOM 807 C CA . GLN A 1 107 ? 16.249 0.816 16.894 1.00 94.31 107 GLN A CA 1
ATOM 808 C C . GLN A 1 107 ? 17.585 1.109 16.184 1.00 94.31 107 GLN A C 1
ATOM 810 O O . GLN A 1 107 ? 17.680 1.005 14.959 1.00 94.31 107 GLN A O 1
ATOM 815 N N . GLU A 1 108 ? 18.598 1.519 16.950 1.00 89.75 108 GLU A N 1
ATOM 816 C CA . GLU A 1 108 ? 19.819 2.140 16.421 1.00 89.75 108 GLU A CA 1
ATOM 817 C C . GLU A 1 108 ? 20.615 1.224 15.481 1.00 89.75 108 GLU A C 1
ATOM 819 O O . GLU A 1 108 ? 21.029 1.644 14.405 1.00 89.75 108 GLU A O 1
ATOM 824 N N . ASP A 1 109 ? 20.783 -0.043 15.844 1.00 88.50 109 ASP A N 1
ATOM 825 C CA . ASP A 1 109 ? 21.502 -1.051 15.057 1.00 88.50 109 ASP A CA 1
ATOM 826 C C . ASP A 1 109 ? 20.819 -1.388 13.719 1.00 88.50 109 ASP A C 1
ATOM 828 O O . ASP A 1 109 ? 21.490 -1.807 12.773 1.00 88.50 109 ASP A O 1
ATOM 832 N N . VAL A 1 110 ? 19.506 -1.165 13.615 1.00 90.81 110 VAL A N 1
ATOM 833 C CA . VAL A 1 110 ? 18.730 -1.371 12.386 1.00 90.81 110 VAL A CA 1
ATOM 834 C C . VAL A 1 110 ? 18.706 -0.112 11.514 1.00 90.81 110 VAL A C 1
ATOM 836 O O . VAL A 1 110 ? 18.906 -0.212 10.306 1.00 90.81 110 VAL A O 1
ATOM 839 N N . TRP A 1 111 ? 18.498 1.075 12.096 1.00 91.25 111 TRP A N 1
ATOM 840 C CA . TRP A 1 111 ? 18.395 2.329 11.331 1.00 91.25 111 TRP A CA 1
ATOM 841 C C . TRP A 1 111 ? 19.748 2.964 10.996 1.00 91.25 111 TRP A C 1
ATOM 843 O O . TRP A 1 111 ? 19.880 3.553 9.925 1.00 91.25 111 TRP A O 1
ATOM 853 N N . ASN A 1 112 ? 20.755 2.828 11.861 1.00 84.81 112 ASN A N 1
ATOM 854 C CA . ASN A 1 112 ? 22.093 3.398 11.650 1.00 84.81 112 ASN A CA 1
ATOM 855 C C . ASN A 1 112 ? 23.115 2.357 11.157 1.00 84.81 112 ASN A C 1
ATOM 857 O O . ASN A 1 112 ? 24.258 2.706 10.854 1.00 84.81 112 ASN A O 1
ATOM 861 N N . GLY A 1 113 ? 22.737 1.078 11.085 1.00 69.88 113 GLY A N 1
ATOM 862 C CA . GLY A 1 113 ? 23.620 0.003 10.638 1.00 69.88 113 GLY A CA 1
ATOM 863 C C . GLY A 1 113 ? 23.804 -0.017 9.119 1.00 69.88 113 GLY A C 1
ATOM 864 O O . GLY A 1 113 ? 22.833 -0.042 8.373 1.00 69.88 113 GLY A O 1
ATOM 865 N N . SER A 1 114 ? 25.050 -0.124 8.639 1.00 68.00 114 SER A N 1
ATOM 866 C CA . SER A 1 114 ? 25.367 -0.234 7.198 1.00 68.00 114 SER A CA 1
ATOM 867 C C . SER A 1 114 ? 24.892 -1.537 6.537 1.00 68.00 114 SER A C 1
ATOM 869 O O . SER A 1 114 ? 24.952 -1.673 5.316 1.00 68.00 114 SER A O 1
ATOM 871 N N . ARG A 1 115 ? 24.455 -2.514 7.343 1.00 79.69 115 ARG A N 1
ATOM 872 C CA . ARG A 1 115 ? 23.941 -3.816 6.893 1.00 79.69 115 ARG A CA 1
ATOM 873 C C . ARG A 1 115 ? 22.506 -3.741 6.364 1.00 79.69 115 ARG A C 1
ATOM 875 O O . ARG A 1 115 ? 22.121 -4.567 5.539 1.00 79.69 115 ARG A O 1
ATOM 882 N N . TYR A 1 116 ? 21.728 -2.812 6.896 1.00 84.88 116 TYR A N 1
ATOM 883 C CA . TYR A 1 116 ? 20.300 -2.651 6.661 1.00 84.88 116 TYR A CA 1
ATOM 884 C C . TYR A 1 116 ? 20.048 -1.269 6.045 1.00 84.88 116 TYR A C 1
ATOM 886 O O . TYR A 1 116 ? 20.991 -0.567 5.685 1.00 84.88 116 TYR A O 1
ATOM 894 N N . ASN A 1 117 ? 18.781 -0.886 5.908 1.00 88.06 117 ASN A N 1
ATOM 895 C CA . ASN A 1 117 ? 18.362 0.477 5.597 1.00 88.06 117 ASN A CA 1
ATOM 896 C C . ASN A 1 117 ? 18.975 1.040 4.306 1.00 88.06 117 ASN A C 1
ATOM 898 O O . ASN A 1 117 ? 19.665 2.061 4.289 1.00 88.06 117 ASN A O 1
ATOM 902 N N . ARG A 1 118 ? 18.690 0.361 3.191 1.00 86.50 118 ARG A N 1
ATOM 903 C CA . ARG A 1 118 ? 19.255 0.660 1.866 1.00 86.50 118 ARG A CA 1
ATOM 904 C C . ARG A 1 118 ? 19.043 2.108 1.407 1.00 86.50 118 ARG A C 1
ATOM 906 O O . ARG A 1 118 ? 19.832 2.610 0.608 1.00 86.50 118 ARG A O 1
ATOM 913 N N . PHE A 1 119 ? 17.992 2.767 1.892 1.00 89.19 119 PHE A N 1
ATOM 914 C CA . PHE A 1 119 ? 17.629 4.131 1.507 1.00 89.19 119 PHE A CA 1
ATOM 915 C C . PHE A 1 119 ? 18.087 5.216 2.495 1.00 89.19 119 PHE A C 1
ATOM 917 O O . PHE A 1 119 ? 17.720 6.380 2.300 1.00 89.19 119 PHE A O 1
ATOM 924 N N . ASP A 1 120 ? 18.890 4.865 3.511 1.00 90.12 120 ASP A N 1
ATOM 925 C CA . ASP A 1 120 ? 19.376 5.794 4.547 1.00 90.12 120 ASP A CA 1
ATOM 926 C C . ASP A 1 120 ? 18.210 6.531 5.236 1.00 90.12 120 ASP A C 1
ATOM 928 O O . ASP A 1 120 ? 18.233 7.750 5.414 1.00 90.12 120 ASP A O 1
ATOM 932 N N . LEU A 1 121 ? 17.135 5.792 5.540 1.00 93.44 121 LEU A N 1
ATOM 933 C CA . LEU A 1 121 ? 15.920 6.329 6.149 1.00 93.44 121 LEU A CA 1
ATOM 934 C C . LEU A 1 121 ? 16.163 6.675 7.613 1.00 93.44 121 LEU A C 1
ATOM 936 O O . LEU A 1 121 ? 16.815 5.933 8.345 1.00 93.44 121 LEU A O 1
ATOM 940 N N . LYS A 1 122 ? 15.562 7.766 8.074 1.00 95.19 122 LYS A N 1
ATOM 941 C CA . LYS A 1 122 ? 15.419 8.072 9.500 1.00 95.19 122 LYS A CA 1
ATOM 942 C C . LYS A 1 122 ? 14.171 7.390 10.071 1.00 95.19 122 LYS A C 1
ATOM 944 O O . LYS A 1 122 ? 13.253 7.063 9.318 1.00 95.19 122 LYS A O 1
ATOM 949 N N . PRO A 1 123 ? 14.092 7.195 11.400 1.00 96.62 123 PRO A N 1
ATOM 950 C CA . PRO A 1 123 ? 12.913 6.604 12.031 1.00 96.62 123 PRO A CA 1
ATOM 951 C C . PRO A 1 123 ? 11.630 7.336 11.629 1.00 96.62 123 PRO A C 1
ATOM 953 O O . PRO A 1 123 ? 11.551 8.557 11.779 1.00 96.62 123 PRO A O 1
ATOM 956 N N . GLY A 1 124 ? 10.653 6.591 11.106 1.00 97.69 124 GLY A N 1
ATOM 957 C CA . GLY A 1 124 ? 9.366 7.112 10.639 1.00 97.69 124 GLY A CA 1
ATOM 958 C C . GLY A 1 124 ? 9.331 7.619 9.192 1.00 97.69 124 GLY A C 1
ATOM 959 O O . GLY A 1 124 ? 8.254 7.977 8.724 1.00 97.69 124 GLY A O 1
ATOM 960 N N . GLN A 1 125 ? 10.458 7.667 8.471 1.00 97.75 125 GLN A N 1
ATOM 961 C CA . GLN A 1 125 ? 10.430 7.954 7.034 1.00 97.75 125 GLN A CA 1
ATOM 962 C C . GLN A 1 125 ? 9.926 6.732 6.264 1.00 97.75 125 GLN A C 1
ATOM 964 O O . GLN A 1 125 ? 10.357 5.614 6.530 1.00 97.75 125 GLN A O 1
ATOM 969 N N . TRP A 1 126 ? 9.031 6.978 5.314 1.00 98.25 126 TRP A N 1
ATOM 970 C CA . TRP A 1 126 ? 8.378 5.971 4.480 1.00 98.25 126 TRP A CA 1
ATOM 971 C C . TRP A 1 126 ? 8.926 5.954 3.042 1.00 98.25 126 TRP A C 1
ATOM 973 O O . TRP A 1 126 ? 9.596 6.906 2.612 1.00 98.25 126 TRP A O 1
ATOM 983 N N . THR A 1 127 ? 8.636 4.887 2.298 1.00 98.31 127 THR A N 1
ATOM 984 C CA . THR A 1 127 ? 9.067 4.637 0.913 1.00 98.31 127 THR A CA 1
ATOM 985 C C . THR A 1 127 ? 7.935 4.932 -0.086 1.00 98.31 127 THR A C 1
ATOM 987 O O . THR A 1 127 ? 7.173 5.896 0.071 1.00 98.31 127 THR A O 1
ATOM 990 N N . ASP A 1 128 ? 7.878 4.203 -1.201 1.00 98.50 128 ASP A N 1
ATOM 991 C CA . ASP A 1 128 ? 6.840 4.339 -2.209 1.00 98.50 128 ASP A CA 1
ATOM 992 C C . ASP A 1 128 ? 5.474 3.851 -1.726 1.00 98.50 128 ASP A C 1
ATOM 994 O O . ASP A 1 128 ? 4.465 4.427 -2.134 1.00 98.50 128 ASP A O 1
ATOM 998 N N . ASP A 1 129 ? 5.407 2.883 -0.816 1.00 98.75 129 ASP A N 1
ATOM 999 C CA . ASP A 1 129 ? 4.164 2.279 -0.342 1.00 98.75 129 ASP A CA 1
ATOM 1000 C C . ASP A 1 129 ? 3.206 3.323 0.229 1.00 98.75 129 ASP A C 1
ATOM 1002 O O . ASP A 1 129 ? 2.070 3.488 -0.242 1.00 98.75 129 ASP A O 1
ATOM 1006 N N . ALA A 1 130 ? 3.675 4.085 1.218 1.00 98.62 130 ALA A N 1
ATOM 1007 C CA . ALA A 1 130 ? 2.890 5.136 1.831 1.00 98.62 130 ALA A CA 1
ATOM 1008 C C . ALA A 1 130 ? 2.763 6.347 0.907 1.00 98.62 130 ALA A C 1
ATOM 1010 O O . ALA A 1 130 ? 1.673 6.906 0.799 1.00 98.62 130 ALA A O 1
ATOM 1011 N N . ALA A 1 131 ? 3.815 6.739 0.179 1.00 98.69 131 ALA A N 1
ATOM 1012 C CA . ALA A 1 131 ? 3.745 7.890 -0.724 1.00 98.69 131 ALA A CA 1
ATOM 1013 C C . ALA A 1 131 ? 2.668 7.701 -1.811 1.00 98.69 131 ALA A C 1
ATOM 1015 O O . ALA A 1 131 ? 1.872 8.606 -2.095 1.00 98.69 131 ALA A O 1
ATOM 1016 N N . MET A 1 132 ? 2.574 6.496 -2.372 1.00 98.75 132 MET A N 1
ATOM 1017 C CA . MET A 1 132 ? 1.535 6.114 -3.321 1.00 98.75 132 MET A CA 1
ATOM 1018 C C . MET A 1 132 ? 0.166 5.971 -2.643 1.00 98.75 132 MET A C 1
ATOM 1020 O O . MET A 1 132 ? -0.842 6.375 -3.230 1.00 98.75 132 MET A O 1
ATOM 1024 N N . GLY A 1 133 ? 0.102 5.476 -1.404 1.00 98.75 133 GLY A N 1
ATOM 1025 C CA . GLY A 1 133 ? -1.139 5.456 -0.619 1.00 98.75 133 GLY A CA 1
ATOM 1026 C C . GLY A 1 133 ? -1.707 6.860 -0.386 1.00 98.75 133 GLY A C 1
ATOM 1027 O O . GLY A 1 133 ? -2.908 7.096 -0.546 1.00 98.75 133 GLY A O 1
ATOM 1028 N N . LEU A 1 134 ? -0.838 7.837 -0.122 1.00 98.81 134 LEU A N 1
ATOM 1029 C CA . LEU A 1 134 ? -1.204 9.248 0.009 1.00 98.81 134 LEU A CA 1
ATOM 1030 C C . LEU A 1 134 ? -1.630 9.869 -1.325 1.00 98.81 134 LEU A C 1
ATOM 1032 O O . LEU A 1 134 ? -2.526 10.712 -1.347 1.00 98.81 134 LEU A O 1
ATOM 1036 N N . CYS A 1 135 ? -1.064 9.427 -2.452 1.00 98.75 135 CYS A N 1
ATOM 1037 C CA . CYS A 1 135 ? -1.553 9.818 -3.777 1.00 98.75 135 CYS A CA 1
ATOM 1038 C C . CYS A 1 135 ? -2.997 9.347 -4.020 1.00 98.75 135 CYS A C 1
ATOM 1040 O O . CYS A 1 135 ? -3.797 10.112 -4.561 1.00 98.75 135 CYS A O 1
ATOM 1042 N N . ILE A 1 136 ? -3.354 8.130 -3.582 1.00 98.81 136 ILE A N 1
ATOM 1043 C CA . ILE A 1 136 ? -4.744 7.643 -3.628 1.00 98.81 136 ILE A CA 1
ATOM 1044 C C . ILE A 1 136 ? -5.635 8.508 -2.740 1.00 98.81 136 ILE A C 1
ATOM 1046 O O . ILE A 1 136 ? -6.684 8.964 -3.198 1.00 98.81 136 ILE A O 1
ATOM 1050 N N . ALA A 1 137 ? -5.216 8.773 -1.499 1.00 98.81 137 ALA A N 1
ATOM 1051 C CA . ALA A 1 137 ? -5.974 9.613 -0.577 1.00 98.81 137 ALA A CA 1
ATOM 1052 C C . ALA A 1 137 ? -6.266 10.998 -1.172 1.00 98.81 137 ALA A C 1
ATOM 1054 O O . ALA A 1 137 ? -7.412 11.447 -1.170 1.00 98.81 137 ALA A O 1
ATOM 1055 N N . ASP A 1 138 ? -5.251 11.638 -1.748 1.00 98.50 138 ASP A N 1
ATOM 1056 C CA . ASP A 1 138 ? -5.387 12.968 -2.331 1.00 98.50 138 ASP A CA 1
ATOM 1057 C C . ASP A 1 138 ? -6.284 12.975 -3.572 1.00 98.50 138 ASP A C 1
ATOM 1059 O O . ASP A 1 138 ? -7.114 13.872 -3.717 1.00 98.50 138 ASP A O 1
ATOM 1063 N N . SER A 1 139 ? -6.190 11.956 -4.432 1.00 98.38 139 SER A N 1
ATOM 1064 C CA . SER A 1 139 ? -7.074 11.824 -5.597 1.00 98.38 139 SER A CA 1
ATOM 1065 C C . SER A 1 139 ? -8.542 11.676 -5.185 1.00 98.38 139 SER A C 1
ATOM 1067 O O . SER A 1 139 ? -9.412 12.389 -5.692 1.00 98.38 139 SER A O 1
ATOM 1069 N N . LEU A 1 140 ? -8.815 10.812 -4.200 1.00 98.56 140 LEU A N 1
ATOM 1070 C CA . LEU A 1 140 ? -10.162 10.586 -3.671 1.00 98.56 140 LEU A CA 1
ATOM 1071 C C . LEU A 1 140 ? -10.757 11.846 -3.030 1.00 98.56 140 LEU A C 1
ATOM 1073 O O . LEU A 1 140 ? -11.958 12.085 -3.165 1.00 98.56 140 LEU A O 1
ATOM 1077 N N . LEU A 1 141 ? -9.941 12.647 -2.340 1.00 97.56 141 LEU A N 1
ATOM 1078 C CA . LEU A 1 141 ? -10.380 13.904 -1.729 1.00 97.56 141 LEU A CA 1
ATOM 1079 C C . LEU A 1 141 ? -10.665 14.982 -2.775 1.00 97.56 141 LEU A C 1
ATOM 1081 O O . LEU A 1 141 ? -11.693 15.649 -2.690 1.00 97.56 141 LEU A O 1
ATOM 1085 N N . VAL A 1 142 ? -9.783 15.145 -3.764 1.00 96.12 142 VAL A N 1
ATOM 1086 C CA . VAL A 1 142 ? -9.924 16.184 -4.796 1.00 96.12 142 VAL A CA 1
ATOM 1087 C C . VAL A 1 142 ? -11.127 15.922 -5.701 1.00 96.12 142 VAL A C 1
ATOM 1089 O O . VAL A 1 142 ? -11.843 16.860 -6.042 1.00 96.12 142 VAL A O 1
ATOM 1092 N N . HIS A 1 143 ? -11.378 14.663 -6.065 1.00 95.69 143 HIS A N 1
ATOM 1093 C CA . HIS A 1 143 ? -12.451 14.299 -7.000 1.00 95.69 143 HIS A CA 1
ATOM 1094 C C . HIS A 1 143 ? -13.738 13.824 -6.312 1.00 95.69 143 HIS A C 1
ATOM 1096 O O . HIS A 1 143 ? -14.732 13.553 -6.983 1.00 95.69 143 HIS A O 1
ATOM 1102 N N . GLY A 1 144 ? -13.739 13.679 -4.983 1.00 94.06 144 GLY A N 1
ATOM 1103 C CA . GLY A 1 144 ? -14.862 13.123 -4.215 1.00 94.06 144 GLY A CA 1
ATOM 1104 C C . GLY A 1 144 ? -15.109 11.622 -4.444 1.00 94.06 144 GLY A C 1
ATOM 1105 O O . GLY A 1 144 ? -16.009 11.042 -3.825 1.00 94.06 144 GLY A O 1
ATOM 1106 N N . GLY A 1 145 ? -14.304 10.980 -5.294 1.00 94.75 145 GLY A N 1
ATOM 1107 C CA . GLY A 1 145 ? -14.378 9.575 -5.676 1.00 94.75 145 GLY A CA 1
ATOM 1108 C C . GLY A 1 145 ? -13.184 9.150 -6.537 1.00 94.75 145 GLY A C 1
ATOM 1109 O O . GLY A 1 145 ? -12.259 9.927 -6.758 1.00 94.75 145 GLY A O 1
ATOM 1110 N N . PHE A 1 146 ? -13.182 7.899 -6.999 1.00 98.00 146 PHE A N 1
ATOM 1111 C CA . PHE A 1 146 ? -12.065 7.338 -7.761 1.00 98.00 146 PHE A CA 1
ATOM 1112 C C . PHE A 1 146 ? -11.917 7.984 -9.149 1.00 98.00 146 PHE A C 1
ATOM 1114 O O . PHE A 1 146 ? -12.827 7.896 -9.974 1.00 98.00 146 PHE A O 1
ATOM 1121 N N . ASN A 1 147 ? -10.748 8.574 -9.417 1.00 97.62 147 ASN A N 1
ATOM 1122 C CA . ASN A 1 147 ? -10.369 9.116 -10.721 1.00 97.62 147 ASN A CA 1
ATOM 1123 C C . ASN A 1 147 ? -9.035 8.491 -11.184 1.00 97.62 147 ASN A C 1
ATOM 1125 O O . ASN A 1 147 ? -7.977 8.849 -10.661 1.00 97.62 147 ASN A O 1
ATOM 1129 N N . PRO A 1 148 ? -9.048 7.565 -12.161 1.00 97.12 148 PRO A N 1
ATOM 1130 C CA . PRO A 1 148 ? -7.847 6.830 -12.550 1.00 97.12 148 PRO A CA 1
ATOM 1131 C C . PRO A 1 148 ? -6.777 7.708 -13.220 1.00 97.12 148 PRO A C 1
ATOM 1133 O O . PRO A 1 148 ? -5.589 7.486 -12.990 1.00 97.12 148 PRO A O 1
ATOM 1136 N N . ARG A 1 149 ? -7.157 8.733 -14.002 1.00 94.75 149 ARG A N 1
ATOM 1137 C CA . ARG A 1 149 ? -6.177 9.624 -14.660 1.00 94.75 149 ARG A CA 1
ATOM 1138 C C . ARG A 1 149 ? -5.451 10.503 -13.659 1.00 94.75 149 ARG A C 1
ATOM 1140 O O . ARG A 1 149 ? -4.230 10.612 -13.708 1.00 94.75 149 ARG A O 1
ATOM 1147 N N . ASP A 1 150 ? -6.207 11.125 -12.758 1.00 95.81 150 ASP A N 1
ATOM 1148 C CA . ASP A 1 150 ? -5.638 11.966 -11.706 1.00 95.81 150 ASP A CA 1
ATOM 1149 C C . ASP A 1 150 ? -4.726 11.146 -10.790 1.00 95.81 150 ASP A C 1
ATOM 1151 O O . ASP A 1 150 ? -3.622 11.584 -10.473 1.00 95.81 150 ASP A O 1
ATOM 1155 N N . LEU A 1 151 ? -5.123 9.916 -10.452 1.00 97.56 151 LEU A N 1
ATOM 1156 C CA . LEU A 1 151 ? -4.283 9.025 -9.664 1.00 97.56 151 LEU A CA 1
ATOM 1157 C C . LEU A 1 151 ? -2.932 8.745 -10.342 1.00 97.56 151 LEU A C 1
ATOM 1159 O O . LEU A 1 151 ? -1.883 8.859 -9.706 1.00 97.56 151 LEU A O 1
ATOM 1163 N N . ARG A 1 152 ? -2.931 8.429 -11.642 1.00 96.50 152 ARG A N 1
ATOM 1164 C CA . ARG A 1 152 ? -1.686 8.194 -12.394 1.00 96.50 152 ARG A CA 1
ATOM 1165 C C . ARG A 1 152 ? -0.828 9.451 -12.520 1.00 96.50 152 ARG A C 1
ATOM 1167 O O . ARG A 1 152 ? 0.393 9.345 -12.418 1.00 96.50 152 ARG A O 1
ATOM 1174 N N . LEU A 1 153 ? -1.440 10.631 -12.657 1.00 95.19 153 LEU A N 1
ATOM 1175 C CA . LEU A 1 153 ? -0.715 11.904 -12.602 1.00 95.19 153 LEU A CA 1
ATOM 1176 C C . LEU A 1 153 ? -0.035 12.104 -11.244 1.00 95.19 153 LEU A C 1
ATOM 1178 O O . LEU A 1 153 ? 1.129 12.492 -11.197 1.00 95.19 153 LEU A O 1
ATOM 1182 N N . ARG A 1 154 ? -0.718 11.798 -10.138 1.00 97.00 154 ARG A N 1
ATOM 1183 C CA . ARG A 1 154 ? -0.129 11.903 -8.795 1.00 97.00 154 ARG A CA 1
ATOM 1184 C C . ARG A 1 154 ? 1.027 10.934 -8.590 1.00 97.00 154 ARG A C 1
ATOM 1186 O O . ARG A 1 154 ? 2.025 11.343 -8.010 1.00 97.00 154 ARG A O 1
ATOM 1193 N N . PHE A 1 155 ? 0.944 9.706 -9.107 1.00 97.56 155 PHE A N 1
ATOM 1194 C CA . PHE A 1 155 ? 2.083 8.781 -9.087 1.00 97.56 155 PHE A CA 1
ATOM 1195 C C . PHE A 1 155 ? 3.274 9.319 -9.881 1.00 97.56 155 PHE A C 1
ATOM 1197 O O . PHE A 1 155 ? 4.399 9.291 -9.386 1.00 97.56 155 PHE A O 1
ATOM 1204 N N . LEU A 1 156 ? 3.030 9.875 -11.071 1.00 94.75 156 LEU A N 1
ATOM 1205 C CA . LEU A 1 156 ? 4.091 10.514 -11.845 1.00 94.75 156 LEU A CA 1
ATOM 1206 C C . LEU A 1 156 ? 4.724 11.672 -11.064 1.00 94.75 156 LEU A C 1
ATOM 1208 O O . LEU A 1 156 ? 5.943 11.745 -10.968 1.00 94.75 156 LEU A O 1
ATOM 1212 N N . ASN A 1 157 ? 3.916 12.538 -10.456 1.00 95.00 157 ASN A N 1
ATOM 1213 C CA . ASN A 1 157 ? 4.396 13.676 -9.671 1.00 95.00 157 ASN A CA 1
ATOM 1214 C C . ASN A 1 157 ? 5.110 13.260 -8.378 1.00 95.00 157 ASN A C 1
ATOM 1216 O O . ASN A 1 157 ? 6.037 13.947 -7.939 1.00 95.00 157 ASN A O 1
ATOM 1220 N N . TRP A 1 158 ? 4.718 12.134 -7.778 1.00 96.31 158 TRP A N 1
ATOM 1221 C CA . TRP A 1 158 ? 5.448 11.526 -6.670 1.00 96.31 158 TRP A CA 1
ATOM 1222 C C . TRP A 1 158 ? 6.867 11.178 -7.104 1.00 96.31 158 TRP A C 1
ATOM 1224 O O . TRP A 1 158 ? 7.829 11.600 -6.459 1.00 96.31 158 TRP A O 1
ATOM 1234 N N . TRP A 1 159 ? 7.018 10.472 -8.221 1.00 94.94 159 TRP A N 1
ATOM 1235 C CA . TRP A 1 159 ? 8.331 10.040 -8.677 1.00 94.94 159 TRP A CA 1
ATOM 1236 C C . TRP A 1 159 ? 9.185 11.181 -9.247 1.00 94.94 159 TRP A C 1
ATOM 1238 O O . TRP A 1 159 ? 10.362 11.318 -8.903 1.00 94.94 159 TRP A O 1
ATOM 1248 N N . GLU A 1 160 ? 8.597 12.010 -10.107 1.00 90.50 160 GLU A N 1
ATOM 1249 C CA . GLU A 1 160 ? 9.308 13.047 -10.856 1.00 90.50 160 GLU A CA 1
ATOM 1250 C C . GLU A 1 160 ? 9.658 14.258 -9.992 1.00 90.50 160 GLU A C 1
ATOM 1252 O O . GLU A 1 160 ? 10.715 14.847 -10.204 1.00 90.50 160 GLU A O 1
ATOM 1257 N N . PHE A 1 161 ? 8.803 14.624 -9.027 1.00 92.25 161 PHE A N 1
ATOM 1258 C CA . PHE A 1 161 ? 8.903 15.893 -8.291 1.00 92.25 161 PHE A CA 1
ATOM 1259 C C . PHE A 1 161 ? 8.823 15.750 -6.765 1.00 92.25 161 PHE A C 1
ATOM 1261 O O . PHE A 1 161 ? 8.841 16.757 -6.052 1.00 92.25 161 PHE A O 1
ATOM 1268 N N . GLY A 1 162 ? 8.749 14.523 -6.244 1.00 93.50 162 GLY A N 1
ATOM 1269 C CA . GLY A 1 162 ? 8.793 14.256 -4.807 1.00 93.50 162 GLY A CA 1
ATOM 1270 C C . GLY A 1 162 ? 7.463 14.432 -4.075 1.00 93.50 162 GLY A C 1
ATOM 1271 O O . GLY A 1 162 ? 7.459 14.537 -2.852 1.00 93.50 162 GLY A O 1
ATOM 1272 N N . TYR A 1 163 ? 6.335 14.490 -4.788 1.00 95.88 163 TYR A N 1
ATOM 1273 C CA . TYR A 1 163 ? 5.015 14.633 -4.166 1.00 95.88 163 TYR A CA 1
ATOM 1274 C C . TYR A 1 163 ? 4.727 13.502 -3.163 1.00 95.88 163 TYR A C 1
ATOM 1276 O O . TYR A 1 163 ? 4.913 12.334 -3.486 1.00 95.88 163 TYR A O 1
ATOM 1284 N N . ASN A 1 164 ? 4.262 13.846 -1.956 1.00 96.75 164 ASN A N 1
ATOM 1285 C CA . ASN A 1 164 ? 3.932 12.906 -0.870 1.00 96.75 164 ASN A CA 1
ATOM 1286 C C . ASN A 1 164 ? 5.080 11.993 -0.378 1.00 96.75 164 ASN A C 1
ATOM 1288 O O . ASN A 1 164 ? 4.824 11.024 0.341 1.00 96.75 164 ASN A O 1
ATOM 1292 N N . ASN A 1 165 ? 6.342 12.281 -0.711 1.00 96.25 165 ASN A N 1
ATOM 1293 C CA . ASN A 1 165 ? 7.466 11.538 -0.138 1.00 96.25 165 ASN A CA 1
ATOM 1294 C C . ASN A 1 165 ? 7.790 11.984 1.303 1.00 96.25 165 ASN A C 1
ATOM 1296 O O . ASN A 1 165 ? 7.357 13.044 1.755 1.00 96.25 165 ASN A O 1
ATOM 1300 N N . ALA A 1 166 ? 8.582 11.184 2.019 1.00 96.19 166 ALA A N 1
ATOM 1301 C CA . ALA A 1 166 ? 8.909 11.410 3.430 1.00 96.19 166 ALA A CA 1
ATOM 1302 C C . ALA A 1 166 ? 9.996 12.473 3.684 1.00 96.19 166 ALA A C 1
ATOM 1304 O O . ALA A 1 166 ? 10.380 12.727 4.826 1.00 96.19 166 ALA A O 1
ATOM 1305 N N . PHE A 1 167 ? 10.560 13.072 2.633 1.00 94.69 167 PHE A N 1
ATOM 1306 C CA . PHE A 1 167 ? 11.839 13.783 2.730 1.00 94.69 167 PHE A CA 1
ATOM 1307 C C . PHE A 1 167 ? 11.691 15.303 2.745 1.00 94.69 167 PHE A C 1
ATOM 1309 O O . PHE A 1 167 ? 12.679 16.012 2.922 1.00 94.69 167 PHE A O 1
ATOM 1316 N N . GLY A 1 168 ? 10.473 15.836 2.600 1.00 89.56 168 GLY A N 1
ATOM 1317 C CA . GLY A 1 168 ? 10.233 17.282 2.594 1.00 89.56 168 GLY A CA 1
ATOM 1318 C C . GLY A 1 168 ? 10.764 17.998 3.839 1.00 89.56 168 GLY A C 1
ATOM 1319 O O . GLY A 1 168 ? 11.272 19.116 3.735 1.00 89.56 168 GLY A O 1
ATOM 1320 N N . TYR A 1 169 ? 10.714 17.353 5.004 1.00 90.62 169 TYR A N 1
ATOM 1321 C CA . TYR A 1 169 ? 11.155 17.917 6.286 1.00 90.62 169 TYR A CA 1
ATOM 1322 C C . TYR A 1 169 ? 12.518 17.389 6.758 1.00 90.62 169 TYR A C 1
ATOM 1324 O O . TYR A 1 169 ? 12.921 17.656 7.889 1.00 90.62 169 TYR A O 1
ATOM 1332 N N . ASP A 1 170 ? 13.253 16.678 5.898 1.00 91.69 170 ASP A N 1
ATOM 1333 C CA . ASP A 1 170 ? 14.613 16.229 6.191 1.00 91.69 170 ASP A CA 1
ATOM 1334 C C . ASP A 1 170 ? 15.653 17.189 5.611 1.00 91.69 170 ASP A C 1
ATOM 1336 O O . ASP A 1 170 ? 16.061 17.096 4.454 1.00 91.69 170 ASP A O 1
ATOM 1340 N N . GLU A 1 171 ? 16.076 18.148 6.431 1.00 84.94 171 GLU A N 1
ATOM 1341 C CA . GLU A 1 171 ? 17.060 19.164 6.038 1.00 84.94 171 GLU A CA 1
ATOM 1342 C C . GLU A 1 171 ? 18.498 18.625 6.002 1.00 84.94 171 GLU A C 1
ATOM 1344 O O . GLU A 1 171 ? 19.379 19.265 5.435 1.00 84.94 171 GLU A O 1
ATOM 1349 N N . GLY A 1 172 ? 18.741 17.443 6.583 1.00 82.06 172 GLY A N 1
ATOM 1350 C CA . GLY A 1 172 ? 20.070 16.841 6.717 1.00 82.06 172 GLY A CA 1
ATOM 1351 C C . GLY A 1 172 ? 20.296 15.608 5.842 1.00 82.06 172 GLY A C 1
ATOM 1352 O O . GLY A 1 172 ? 21.222 14.845 6.118 1.00 82.06 172 GLY A O 1
ATOM 1353 N N . ARG A 1 173 ? 19.441 15.349 4.845 1.00 84.44 173 ARG A N 1
ATOM 1354 C CA . ARG A 1 173 ? 19.547 14.143 4.012 1.00 84.44 173 ARG A CA 1
ATOM 1355 C C . ARG A 1 173 ? 20.724 14.236 3.040 1.00 84.44 173 ARG A C 1
ATOM 1357 O O . ARG A 1 173 ? 20.840 15.188 2.273 1.00 84.44 173 ARG A O 1
ATOM 1364 N N . ARG A 1 174 ? 21.572 13.202 3.028 1.00 71.81 174 ARG A N 1
ATOM 1365 C CA . ARG A 1 174 ? 22.835 13.174 2.265 1.00 71.81 174 ARG A CA 1
ATOM 1366 C C . ARG A 1 174 ? 22.657 13.127 0.743 1.00 71.81 174 ARG A C 1
ATOM 1368 O O . ARG A 1 174 ? 23.442 13.733 0.023 1.00 71.81 174 ARG A O 1
ATOM 1375 N N . TRP A 1 175 ? 21.631 12.430 0.255 1.00 68.19 175 TRP A N 1
ATOM 1376 C CA . TRP A 1 175 ? 21.470 12.084 -1.169 1.00 68.19 175 TRP A CA 1
ATOM 1377 C C . TRP A 1 175 ? 20.314 12.827 -1.865 1.00 68.19 175 TRP A C 1
ATOM 1379 O O . TRP A 1 175 ? 19.796 12.381 -2.888 1.00 68.19 175 TRP A O 1
ATOM 1389 N N . GLY A 1 176 ? 19.911 13.977 -1.314 1.00 71.62 176 GLY A N 1
ATOM 1390 C CA . GLY A 1 176 ? 18.787 14.782 -1.800 1.00 71.62 176 GLY A CA 1
ATOM 1391 C C . GLY A 1 176 ? 17.412 14.235 -1.393 1.00 71.62 176 GLY A C 1
ATOM 1392 O O . GLY A 1 176 ? 17.265 13.086 -0.985 1.00 71.62 176 GLY A O 1
ATOM 1393 N N . ASN A 1 177 ? 16.368 15.060 -1.516 1.00 80.25 177 ASN A N 1
ATOM 1394 C CA . ASN A 1 177 ? 15.019 14.758 -0.997 1.00 80.25 177 ASN A CA 1
ATOM 1395 C C . ASN A 1 177 ? 14.089 14.129 -2.050 1.00 80.25 177 ASN A C 1
ATOM 1397 O O . ASN A 1 177 ? 12.874 14.316 -2.022 1.00 80.25 177 ASN A O 1
ATOM 1401 N N . GLY A 1 178 ? 14.667 13.415 -3.019 1.00 87.88 178 GLY A N 1
ATOM 1402 C CA . GLY A 1 178 ? 13.911 12.705 -4.050 1.00 87.88 178 GLY A CA 1
ATOM 1403 C C . GLY A 1 178 ? 13.256 11.427 -3.520 1.00 87.88 178 GLY A C 1
ATOM 1404 O O . GLY A 1 178 ? 13.727 10.834 -2.547 1.00 87.88 178 GLY A O 1
ATOM 1405 N N . SER A 1 179 ? 12.184 11.008 -4.192 1.00 94.62 179 SER A N 1
ATOM 1406 C CA . SER A 1 179 ? 11.458 9.764 -3.906 1.00 94.62 179 SER A CA 1
ATOM 1407 C C . SER A 1 179 ? 12.330 8.518 -4.099 1.00 94.62 179 SER A C 1
ATOM 1409 O O . SER A 1 179 ? 13.248 8.519 -4.921 1.00 94.62 179 SER A O 1
ATOM 1411 N N . VAL A 1 180 ? 12.032 7.462 -3.338 1.00 94.62 180 VAL A N 1
ATOM 1412 C CA . VAL A 1 180 ? 12.732 6.161 -3.330 1.00 94.62 180 VAL A CA 1
ATOM 1413 C C . VAL A 1 180 ? 11.725 5.016 -3.489 1.00 94.62 180 VAL A C 1
ATOM 1415 O O . VAL A 1 180 ? 10.531 5.291 -3.511 1.00 94.62 180 VAL A O 1
ATOM 1418 N N . GLY A 1 181 ? 12.200 3.773 -3.638 1.00 90.94 181 GLY A N 1
ATOM 1419 C CA . GLY A 1 181 ? 11.343 2.574 -3.662 1.00 90.94 181 GLY A CA 1
ATOM 1420 C C . GLY A 1 181 ? 10.749 2.179 -5.024 1.00 90.94 181 GLY A C 1
ATOM 1421 O O . GLY A 1 181 ? 10.093 1.161 -5.148 1.00 90.94 181 GLY A O 1
ATOM 1422 N N . LEU A 1 182 ? 11.013 2.923 -6.109 1.00 91.75 182 LEU A N 1
ATOM 1423 C CA . LEU A 1 182 ? 10.339 2.674 -7.394 1.00 91.75 182 LEU A CA 1
ATOM 1424 C C . LEU A 1 182 ? 10.489 1.238 -7.937 1.00 91.75 182 LEU A C 1
ATOM 1426 O O . LEU A 1 182 ? 11.543 0.854 -8.450 1.00 91.75 182 LEU A O 1
ATOM 1430 N N . GLY A 1 183 ? 9.368 0.516 -7.977 1.00 88.06 183 GLY A N 1
ATOM 1431 C CA . GLY A 1 183 ? 9.250 -0.782 -8.640 1.00 88.06 183 GLY A CA 1
ATOM 1432 C C . GLY A 1 183 ? 9.179 -0.734 -10.179 1.00 88.06 183 GLY A C 1
ATOM 1433 O O . GLY A 1 183 ? 8.803 0.260 -10.808 1.00 88.06 183 GLY A O 1
ATOM 1434 N N . GLY A 1 184 ? 9.478 -1.869 -10.820 1.00 85.94 184 GLY A N 1
ATOM 1435 C CA . GLY A 1 184 ? 9.495 -1.991 -12.286 1.00 85.94 184 GLY A CA 1
ATOM 1436 C C . GLY A 1 184 ? 8.134 -1.752 -12.958 1.00 85.94 184 GLY A C 1
ATOM 1437 O O . GLY A 1 184 ? 8.052 -1.019 -13.944 1.00 85.94 184 GLY A O 1
ATOM 1438 N N . ASN A 1 185 ? 7.053 -2.314 -12.407 1.00 87.19 185 ASN A N 1
ATOM 1439 C CA . ASN A 1 185 ? 5.705 -2.210 -12.984 1.00 87.19 185 ASN A CA 1
ATOM 1440 C C . ASN A 1 185 ? 5.206 -0.761 -13.018 1.00 87.19 185 ASN A C 1
ATOM 1442 O O . ASN A 1 185 ? 4.701 -0.286 -14.037 1.00 87.19 185 ASN A O 1
ATOM 1446 N N . ILE A 1 186 ? 5.372 -0.044 -11.901 1.00 91.62 186 ILE A N 1
ATOM 1447 C CA . ILE A 1 186 ? 4.975 1.359 -11.796 1.00 91.62 186 ILE A CA 1
ATOM 1448 C C . ILE A 1 186 ? 5.825 2.239 -12.715 1.00 91.62 186 ILE A C 1
ATOM 1450 O O . ILE A 1 186 ? 5.271 3.103 -13.388 1.00 91.62 186 ILE A O 1
ATOM 1454 N N . SER A 1 187 ? 7.132 1.979 -12.825 1.00 90.81 187 SER A N 1
ATOM 1455 C CA . SER A 1 187 ? 8.018 2.696 -13.749 1.00 90.81 187 SER A CA 1
ATOM 1456 C C . SER A 1 187 ? 7.533 2.602 -15.201 1.00 90.81 187 SER A C 1
ATOM 1458 O O . SER A 1 187 ? 7.340 3.622 -15.868 1.00 90.81 187 SER A O 1
ATOM 1460 N N . GLN A 1 188 ?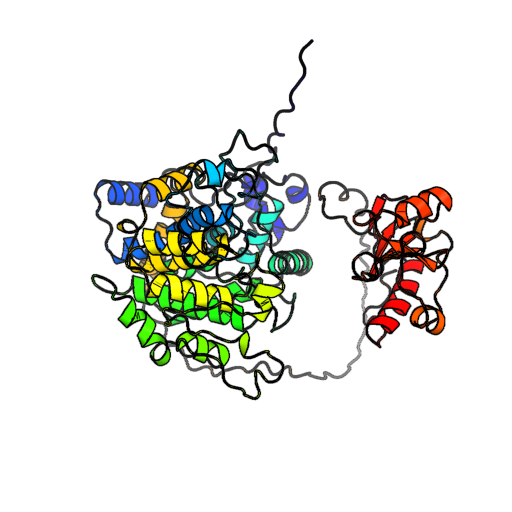 7.241 1.384 -15.672 1.00 88.94 188 GLN A N 1
ATOM 1461 C CA . GLN A 1 188 ? 6.721 1.156 -17.024 1.00 88.94 188 GLN A CA 1
ATOM 1462 C C . GLN A 1 188 ? 5.345 1.808 -17.224 1.00 88.94 188 GLN A C 1
ATOM 1464 O O . GLN A 1 188 ? 5.131 2.488 -18.228 1.00 88.94 188 GLN A O 1
ATOM 1469 N N . SER A 1 189 ? 4.437 1.660 -16.251 1.00 91.50 189 SER A N 1
ATOM 1470 C CA . SER A 1 189 ? 3.115 2.300 -16.273 1.00 91.50 189 SER A CA 1
ATOM 1471 C C . SER A 1 189 ? 3.208 3.824 -16.357 1.00 91.50 189 SER A C 1
ATOM 1473 O O . SER A 1 189 ? 2.467 4.437 -17.121 1.00 91.50 189 SER A O 1
ATOM 1475 N N . MET A 1 190 ? 4.104 4.462 -15.603 1.00 91.00 190 MET A N 1
ATOM 1476 C CA . MET A 1 190 ? 4.266 5.918 -15.643 1.00 91.00 190 MET A CA 1
ATOM 1477 C C . MET A 1 190 ? 4.848 6.385 -16.977 1.00 91.00 190 MET A C 1
ATOM 1479 O O . MET A 1 190 ? 4.394 7.394 -17.513 1.00 91.00 190 MET A O 1
ATOM 1483 N N . GLY A 1 191 ? 5.805 5.642 -17.543 1.00 87.38 191 GLY A N 1
ATOM 1484 C CA . GLY A 1 191 ? 6.339 5.924 -18.877 1.00 87.38 191 GLY A CA 1
ATOM 1485 C C . GLY A 1 191 ? 5.274 5.823 -19.974 1.00 87.38 191 GLY A C 1
ATOM 1486 O O . GLY A 1 191 ? 5.233 6.662 -20.873 1.00 87.38 191 GLY A O 1
ATOM 1487 N N . GLU A 1 192 ? 4.387 4.832 -19.881 1.00 90.50 192 GLU A N 1
ATOM 1488 C CA . GLU A 1 192 ? 3.219 4.671 -20.755 1.00 90.50 192 GLU A CA 1
ATOM 1489 C C . GLU A 1 192 ? 2.217 5.823 -20.563 1.00 90.50 192 GLU A C 1
ATOM 1491 O O . GLU A 1 192 ? 1.875 6.513 -21.524 1.00 90.50 192 GLU A O 1
ATOM 1496 N N . PHE A 1 193 ? 1.841 6.123 -19.317 1.00 90.62 193 PHE A N 1
ATOM 1497 C CA . PHE A 1 193 ? 0.929 7.217 -18.979 1.00 90.62 193 PHE A CA 1
ATOM 1498 C C . PHE A 1 193 ? 1.420 8.581 -19.469 1.00 90.62 193 PHE A C 1
ATOM 1500 O O . PHE A 1 193 ? 0.646 9.346 -20.037 1.00 90.62 193 PHE A O 1
ATOM 1507 N N . ALA A 1 194 ? 2.704 8.891 -19.287 1.00 86.25 194 ALA A N 1
ATOM 1508 C CA . ALA A 1 194 ? 3.277 10.163 -19.716 1.00 86.25 194 ALA A CA 1
ATOM 1509 C C . ALA A 1 194 ? 3.216 10.352 -21.243 1.00 86.25 194 ALA A C 1
ATOM 1511 O O . ALA A 1 194 ? 3.189 11.486 -21.718 1.00 86.25 194 ALA A O 1
ATOM 1512 N N . ARG A 1 195 ? 3.186 9.256 -22.015 1.00 83.81 195 ARG A N 1
ATOM 1513 C CA . ARG A 1 195 ? 3.078 9.280 -23.481 1.00 83.81 195 ARG A CA 1
ATOM 1514 C C . ARG A 1 195 ? 1.632 9.340 -23.959 1.00 83.81 195 ARG A C 1
ATOM 1516 O O . ARG A 1 195 ? 1.341 10.094 -24.882 1.00 83.81 195 ARG A O 1
ATOM 1523 N N . TYR A 1 196 ? 0.745 8.553 -23.351 1.00 85.69 196 TYR A N 1
ATOM 1524 C CA . TYR A 1 196 ? -0.589 8.296 -23.904 1.00 85.69 196 TYR A CA 1
ATOM 1525 C C . TYR A 1 196 ? -1.749 8.804 -23.038 1.00 85.69 196 TYR A C 1
ATOM 1527 O O . TYR A 1 196 ? -2.877 8.885 -23.518 1.00 85.69 196 TYR A O 1
ATOM 1535 N N . GLY A 1 197 ? -1.508 9.170 -21.776 1.00 85.69 197 GLY A N 1
ATOM 1536 C CA . GLY A 1 197 ? -2.528 9.722 -20.878 1.00 85.69 197 GLY A CA 1
ATOM 1537 C C . GLY A 1 197 ? -3.671 8.754 -20.552 1.00 85.69 197 GLY A C 1
ATOM 1538 O O . GLY A 1 197 ? -4.801 9.191 -20.328 1.00 85.69 197 GLY A O 1
ATOM 1539 N N . THR A 1 198 ? -3.398 7.449 -20.572 1.00 90.62 198 THR A N 1
ATOM 1540 C CA . THR A 1 198 ? -4.387 6.378 -20.392 1.00 90.62 198 THR A CA 1
ATOM 1541 C C . THR A 1 198 ? -4.895 6.280 -18.951 1.00 90.62 198 THR A C 1
ATOM 1543 O O . THR A 1 198 ? -4.192 6.564 -17.982 1.00 90.62 198 THR A O 1
ATOM 1546 N N . GLU A 1 199 ? -6.135 5.829 -18.781 1.00 94.56 199 GLU A N 1
ATOM 1547 C CA . GLU A 1 199 ? -6.751 5.652 -17.455 1.00 94.56 199 GLU A CA 1
ATOM 1548 C C . GLU A 1 199 ? -6.178 4.445 -16.718 1.00 94.56 199 GLU A C 1
ATOM 1550 O O . GLU A 1 199 ? -5.843 4.515 -15.537 1.00 94.56 199 GLU A O 1
ATOM 1555 N N . TYR A 1 200 ? -6.006 3.352 -17.449 1.00 96.38 200 TYR A N 1
ATOM 1556 C CA . TYR A 1 200 ? -5.493 2.088 -16.948 1.00 96.38 200 TYR A CA 1
ATOM 1557 C C . TYR A 1 200 ? -4.254 1.695 -17.737 1.00 96.38 200 TYR A C 1
ATOM 1559 O O . TYR A 1 200 ? -4.139 2.027 -18.919 1.00 96.38 200 TYR A O 1
ATOM 1567 N N . THR A 1 201 ? -3.318 1.021 -17.073 1.00 94.19 201 THR A N 1
ATOM 1568 C CA . THR A 1 201 ? -2.044 0.673 -17.696 1.00 94.19 201 THR A CA 1
ATOM 1569 C C . THR A 1 201 ? -2.259 -0.339 -18.814 1.00 94.19 201 THR A C 1
ATOM 1571 O O . THR A 1 201 ? -2.954 -1.342 -18.637 1.00 94.19 201 THR A O 1
ATOM 1574 N N . ALA A 1 202 ? -1.618 -0.099 -19.953 1.00 90.50 202 ALA A N 1
ATOM 1575 C CA . ALA A 1 202 ? -1.411 -1.124 -20.974 1.00 90.50 202 ALA A CA 1
ATOM 1576 C C . ALA A 1 202 ? -0.022 -1.779 -20.858 1.00 90.50 202 ALA A C 1
ATOM 1578 O O . ALA A 1 202 ? 0.266 -2.738 -21.567 1.00 90.50 202 ALA A O 1
ATOM 1579 N N . ALA A 1 203 ? 0.844 -1.274 -19.971 1.00 87.00 203 ALA A N 1
ATOM 1580 C CA . ALA A 1 203 ? 2.172 -1.831 -19.749 1.00 87.00 203 ALA A CA 1
ATOM 1581 C C . ALA A 1 203 ? 2.116 -3.127 -18.920 1.00 87.00 203 ALA A C 1
ATOM 1583 O O . ALA A 1 203 ? 1.383 -3.213 -17.929 1.00 87.00 203 ALA A O 1
ATOM 1584 N N . GLY A 1 204 ? 2.944 -4.104 -19.300 1.00 87.50 204 GLY A N 1
ATOM 1585 C CA . GLY A 1 204 ? 2.995 -5.432 -18.687 1.00 87.50 204 GLY A CA 1
ATOM 1586 C C . GLY A 1 204 ? 2.021 -6.429 -19.322 1.00 87.50 204 GLY A C 1
ATOM 1587 O O . GLY A 1 204 ? 1.585 -6.265 -20.457 1.00 87.50 204 GLY A O 1
ATOM 1588 N N . THR A 1 205 ? 1.709 -7.496 -18.589 1.00 85.31 205 THR A N 1
ATOM 1589 C CA . THR A 1 205 ? 0.802 -8.577 -19.010 1.00 85.31 205 THR A CA 1
ATOM 1590 C C . THR A 1 205 ? -0.152 -8.964 -17.876 1.00 85.31 205 THR A C 1
ATOM 1592 O O . THR A 1 205 ? 0.029 -8.552 -16.729 1.00 85.31 205 THR A O 1
ATOM 1595 N N . ARG A 1 206 ? -1.137 -9.831 -18.151 1.00 81.12 206 ARG A N 1
ATOM 1596 C CA . ARG A 1 206 ? -2.079 -10.328 -17.131 1.00 81.12 206 ARG A CA 1
ATOM 1597 C C . ARG A 1 206 ? -1.408 -11.177 -16.045 1.00 81.12 206 ARG A C 1
ATOM 1599 O O . ARG A 1 206 ? -2.026 -11.455 -15.024 1.00 81.12 206 ARG A O 1
ATOM 1606 N N . LYS A 1 207 ? -0.136 -11.539 -16.244 1.00 78.62 207 LYS A N 1
ATOM 1607 C CA . LYS A 1 207 ? 0.724 -12.219 -15.265 1.00 78.62 207 LYS A CA 1
ATOM 1608 C C . LYS A 1 207 ? 1.593 -11.241 -14.454 1.00 78.62 207 LYS A C 1
ATOM 1610 O O . LYS A 1 207 ? 2.333 -11.646 -13.565 1.00 78.62 207 LYS A O 1
ATOM 1615 N N . THR A 1 208 ? 1.546 -9.943 -14.762 1.00 79.25 208 THR A N 1
ATOM 1616 C CA . THR A 1 208 ? 2.326 -8.896 -14.091 1.00 79.25 208 THR A CA 1
ATOM 1617 C C . THR A 1 208 ? 1.675 -8.529 -12.755 1.00 79.25 208 THR A C 1
ATOM 1619 O O . THR A 1 208 ? 0.931 -7.552 -12.645 1.00 79.25 208 THR A O 1
ATOM 1622 N N . SER A 1 209 ? 1.971 -9.335 -11.737 1.00 88.75 209 SER A N 1
ATOM 1623 C CA . SER A 1 209 ? 1.274 -9.345 -10.445 1.00 88.75 209 SER A CA 1
ATOM 1624 C C . SER A 1 209 ? 2.149 -8.885 -9.267 1.00 88.75 209 SER A C 1
ATOM 1626 O O . SER A 1 209 ? 2.117 -9.473 -8.190 1.00 88.75 209 SER A O 1
ATOM 1628 N N . GLY A 1 210 ? 2.955 -7.837 -9.460 1.00 94.06 210 GLY A N 1
ATOM 1629 C CA . GLY A 1 210 ? 3.726 -7.222 -8.368 1.00 94.06 210 GLY A CA 1
ATOM 1630 C C . GLY A 1 210 ? 2.827 -6.645 -7.264 1.00 94.06 210 GLY A C 1
ATOM 1631 O O . GLY A 1 210 ? 1.676 -6.276 -7.514 1.00 94.06 210 GLY A O 1
ATOM 1632 N N . ASN A 1 211 ? 3.342 -6.560 -6.041 1.00 96.88 211 ASN A N 1
ATOM 1633 C CA . ASN A 1 211 ? 2.598 -6.091 -4.868 1.00 96.88 211 ASN A CA 1
ATOM 1634 C C . ASN A 1 211 ? 2.380 -4.562 -4.806 1.00 96.88 211 ASN A C 1
ATOM 1636 O O . ASN A 1 211 ? 1.588 -4.103 -3.985 1.00 96.88 211 ASN A O 1
ATOM 1640 N N . GLY A 1 212 ? 2.988 -3.782 -5.708 1.00 97.19 212 GLY A N 1
ATOM 1641 C CA . GLY A 1 212 ? 2.982 -2.314 -5.659 1.00 97.19 212 GLY A CA 1
ATOM 1642 C C . GLY A 1 212 ? 1.601 -1.649 -5.710 1.00 97.19 212 GLY A C 1
ATOM 1643 O O . GLY A 1 212 ? 1.440 -0.473 -5.388 1.00 97.19 212 GLY A O 1
ATOM 1644 N N . SER A 1 213 ? 0.569 -2.381 -6.136 1.00 97.75 213 SER A N 1
ATOM 1645 C CA . SER A 1 213 ? -0.822 -1.921 -6.034 1.00 97.75 213 SER A CA 1
ATOM 1646 C C . SER A 1 213 ? -1.489 -2.254 -4.697 1.00 97.75 213 SER A C 1
ATOM 1648 O O . SER A 1 213 ? -2.365 -1.509 -4.262 1.00 97.75 213 SER A O 1
ATOM 1650 N N . LEU A 1 214 ? -1.066 -3.332 -4.039 1.00 98.25 214 LEU A N 1
ATOM 1651 C CA . LEU A 1 214 ? -1.591 -3.809 -2.761 1.00 98.25 214 LEU A CA 1
ATOM 1652 C C . LEU A 1 214 ? -1.086 -2.953 -1.592 1.00 98.25 214 LEU A C 1
ATOM 1654 O O . LEU A 1 214 ? -1.867 -2.543 -0.731 1.00 98.25 214 LEU A O 1
ATOM 1658 N N . MET A 1 215 ? 0.205 -2.622 -1.600 1.00 98.44 215 MET A N 1
ATOM 1659 C CA . MET A 1 215 ? 0.885 -1.912 -0.509 1.00 98.44 215 MET A CA 1
ATOM 1660 C C . MET A 1 215 ? 0.385 -0.482 -0.246 1.00 98.44 215 MET A C 1
ATOM 1662 O O . MET A 1 215 ? 0.581 0.053 0.838 1.00 98.44 215 MET A O 1
ATOM 1666 N N . ARG A 1 216 ? -0.334 0.110 -1.206 1.00 98.56 216 ARG A N 1
ATOM 1667 C CA . ARG A 1 216 ? -0.855 1.490 -1.170 1.00 98.56 216 ARG A CA 1
ATOM 1668 C C . ARG A 1 216 ? -2.360 1.600 -0.886 1.00 98.56 216 ARG A C 1
ATOM 1670 O O . ARG A 1 216 ? -2.942 2.677 -0.982 1.00 98.56 216 ARG A O 1
ATOM 1677 N N . ASN A 1 217 ? -3.045 0.485 -0.638 1.00 98.44 217 ASN A N 1
ATOM 1678 C CA . ASN A 1 217 ? -4.503 0.400 -0.771 1.00 98.44 217 ASN A CA 1
ATOM 1679 C C . ASN A 1 217 ? -5.303 1.070 0.373 1.00 98.44 217 ASN A C 1
ATOM 1681 O O . ASN A 1 217 ? -6.505 1.267 0.217 1.00 98.44 217 ASN A O 1
ATOM 1685 N N . GLY A 1 218 ? -4.679 1.469 1.490 1.00 98.00 218 GLY A N 1
ATOM 1686 C CA . GLY A 1 218 ? -5.363 1.789 2.757 1.00 98.00 218 GLY A CA 1
ATOM 1687 C C . GLY A 1 218 ? -6.382 2.936 2.697 1.00 98.00 218 GLY A C 1
ATOM 1688 O O . GLY A 1 218 ? -7.391 2.924 3.406 1.00 98.00 218 GLY A O 1
ATOM 1689 N N . ALA A 1 219 ? -6.181 3.904 1.800 1.00 98.81 219 ALA A N 1
ATOM 1690 C CA . ALA A 1 219 ? -7.114 5.015 1.594 1.00 98.81 219 ALA A CA 1
ATOM 1691 C C . ALA A 1 219 ? -8.474 4.574 1.012 1.00 98.81 219 ALA A C 1
ATOM 1693 O O . ALA A 1 219 ? -9.495 5.218 1.264 1.00 98.81 219 ALA A O 1
ATOM 1694 N N . VAL A 1 220 ? -8.513 3.463 0.267 1.00 98.88 220 VAL A N 1
ATOM 1695 C CA . VAL A 1 220 ? -9.737 2.929 -0.349 1.00 98.88 220 VAL A CA 1
ATOM 1696 C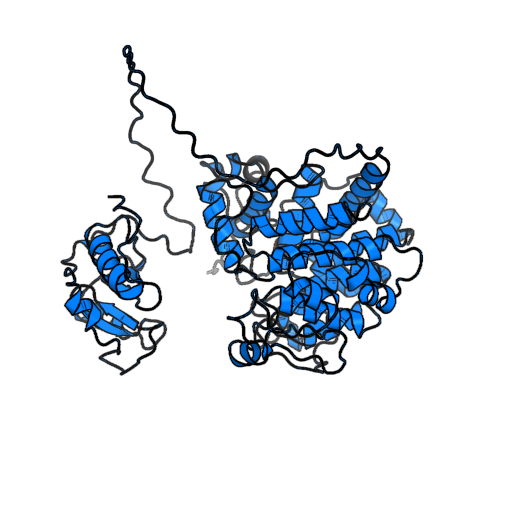 C . VAL A 1 220 ? -10.746 2.454 0.705 1.00 98.88 220 VAL A C 1
ATOM 1698 O O . VAL A 1 220 ? -11.847 3.013 0.746 1.00 98.88 220 VAL A O 1
ATOM 1701 N N . PRO A 1 221 ? -10.426 1.489 1.595 1.00 98.69 221 PRO A N 1
ATOM 1702 C CA . PRO A 1 221 ? -11.360 1.066 2.629 1.00 98.69 221 PRO A CA 1
ATOM 1703 C C . PRO A 1 221 ? -11.667 2.191 3.621 1.00 98.69 221 PRO A C 1
ATOM 1705 O O . PRO A 1 221 ? -12.786 2.232 4.115 1.00 98.69 221 PRO A O 1
ATOM 1708 N N . CYS A 1 222 ? -10.758 3.145 3.858 1.00 98.81 222 CYS A N 1
ATOM 1709 C CA . CYS A 1 222 ? -11.044 4.340 4.662 1.00 98.81 222 CYS A CA 1
ATOM 1710 C C . CYS A 1 222 ? -12.183 5.194 4.066 1.00 98.81 222 CYS A C 1
ATOM 1712 O O . CYS A 1 222 ? -13.084 5.625 4.784 1.00 98.81 222 CYS A O 1
ATOM 1714 N N . ARG A 1 223 ? -12.188 5.399 2.741 1.00 98.69 223 ARG A N 1
ATOM 1715 C CA . ARG A 1 223 ? -13.202 6.200 2.032 1.00 98.69 223 ARG A CA 1
ATOM 1716 C C . ARG A 1 223 ? -14.521 5.468 1.806 1.00 98.69 223 ARG A C 1
ATOM 1718 O O . ARG A 1 223 ? -15.572 6.112 1.818 1.00 98.69 223 ARG A O 1
ATOM 1725 N N . TYR A 1 224 ? -14.461 4.166 1.536 1.00 98.69 224 TYR A N 1
ATOM 1726 C CA . TYR A 1 224 ? -15.586 3.359 1.051 1.00 98.69 224 TYR A CA 1
ATOM 1727 C C . TYR A 1 224 ? -16.074 2.309 2.059 1.00 98.69 224 TYR A C 1
ATOM 1729 O O . TYR A 1 224 ? -16.875 1.455 1.696 1.00 98.69 224 TYR A O 1
ATOM 1737 N N . PHE A 1 225 ? -15.651 2.369 3.330 1.00 97.94 225 PHE A N 1
ATOM 1738 C CA . PHE A 1 225 ? -15.994 1.361 4.348 1.00 97.94 225 PHE A CA 1
ATOM 1739 C C . PHE A 1 225 ? -17.490 1.046 4.458 1.00 97.94 225 PHE A C 1
ATOM 1741 O O . PHE A 1 225 ? -17.833 -0.048 4.881 1.00 97.94 225 PHE A O 1
ATOM 1748 N N . TYR A 1 226 ? -18.384 1.981 4.129 1.00 96.75 226 TYR A N 1
ATOM 1749 C CA . TYR A 1 226 ? -19.838 1.814 4.218 1.00 96.75 226 TYR A CA 1
ATOM 1750 C C . TYR A 1 226 ? -20.422 0.896 3.126 1.00 96.75 226 TYR A C 1
ATOM 1752 O O . TYR A 1 226 ? -21.547 0.418 3.274 1.00 96.75 226 TYR A O 1
ATOM 1760 N N . ASP A 1 227 ? -19.680 0.623 2.051 1.00 97.81 227 ASP A N 1
ATOM 1761 C CA . ASP A 1 227 ? -20.073 -0.280 0.970 1.00 97.81 227 ASP A CA 1
ATOM 1762 C C . ASP A 1 227 ? -18.878 -1.162 0.575 1.00 97.81 227 ASP A C 1
ATOM 1764 O O . ASP A 1 227 ? -18.003 -0.769 -0.196 1.00 97.81 227 ASP A O 1
ATOM 1768 N N . VAL A 1 228 ? -18.831 -2.365 1.158 1.00 98.00 228 VAL A N 1
ATOM 1769 C CA . VAL A 1 228 ? -17.706 -3.307 1.025 1.00 98.00 228 VAL A CA 1
ATOM 1770 C C . VAL A 1 228 ? -17.452 -3.685 -0.438 1.00 98.00 228 VAL A C 1
ATOM 1772 O O . VAL A 1 228 ? -16.298 -3.758 -0.854 1.00 98.00 228 VAL A O 1
ATOM 1775 N N . GLU A 1 229 ? -18.510 -3.848 -1.236 1.00 97.56 229 GLU A N 1
ATOM 1776 C CA . GLU A 1 229 ? -18.396 -4.168 -2.663 1.00 97.56 229 GLU A CA 1
ATOM 1777 C C . GLU A 1 229 ? -17.829 -2.991 -3.461 1.00 97.56 229 GLU A C 1
ATOM 1779 O O . GLU A 1 229 ? -17.022 -3.179 -4.370 1.00 97.56 229 GLU A O 1
ATOM 1784 N N . GLN A 1 230 ? -18.201 -1.757 -3.109 1.00 97.94 230 GLN A N 1
ATOM 1785 C CA . GLN A 1 230 ? -17.608 -0.573 -3.726 1.00 97.94 230 GLN A CA 1
ATOM 1786 C C . GLN A 1 230 ? -16.132 -0.406 -3.341 1.00 97.94 230 GLN A C 1
ATOM 1788 O O . GLN A 1 230 ? -15.314 -0.085 -4.202 1.00 97.94 230 GLN A O 1
ATOM 1793 N N . ALA A 1 231 ? -15.770 -0.644 -2.078 1.00 98.69 231 ALA A N 1
ATOM 1794 C CA . ALA A 1 231 ? -14.375 -0.616 -1.638 1.00 98.69 231 ALA A CA 1
ATOM 1795 C C . ALA A 1 231 ? -13.532 -1.673 -2.372 1.00 98.69 231 ALA A C 1
ATOM 1797 O O . ALA A 1 231 ? -12.409 -1.397 -2.799 1.00 98.69 231 ALA A O 1
ATOM 1798 N N . ALA A 1 232 ? -14.090 -2.870 -2.551 1.00 98.56 232 ALA A N 1
ATOM 1799 C CA . ALA A 1 232 ? -13.525 -3.947 -3.349 1.00 98.56 232 ALA A CA 1
ATOM 1800 C C . ALA A 1 232 ? -13.318 -3.519 -4.820 1.00 98.56 232 ALA A C 1
ATOM 1802 O O . ALA A 1 232 ? -12.195 -3.579 -5.322 1.00 98.56 232 ALA A O 1
ATOM 1803 N N . ASP A 1 233 ? -14.357 -3.026 -5.496 1.00 98.50 233 ASP A N 1
ATOM 1804 C CA . ASP A 1 233 ? -14.295 -2.571 -6.895 1.00 98.50 233 ASP A CA 1
ATOM 1805 C C . ASP A 1 233 ? -13.265 -1.447 -7.108 1.00 98.50 233 ASP A C 1
ATOM 1807 O O . ASP A 1 233 ? -12.465 -1.490 -8.045 1.00 98.50 233 ASP A O 1
ATOM 1811 N N . VAL A 1 234 ? -13.214 -0.463 -6.206 1.00 98.75 234 VAL A N 1
ATOM 1812 C CA . VAL A 1 234 ? -12.198 0.599 -6.264 1.00 98.75 234 VAL A CA 1
ATOM 1813 C C . VAL A 1 234 ? -10.796 0.044 -5.993 1.00 98.75 234 VAL A C 1
ATOM 1815 O O . VAL A 1 234 ? -9.850 0.463 -6.659 1.00 98.75 234 VAL A O 1
ATOM 1818 N N . GLY A 1 235 ? -10.652 -0.930 -5.087 1.00 98.75 235 GLY A N 1
ATOM 1819 C CA . GLY A 1 235 ? -9.391 -1.643 -4.849 1.00 98.75 235 GLY A CA 1
ATOM 1820 C C . GLY A 1 235 ? -8.875 -2.343 -6.111 1.00 98.75 235 GLY A C 1
ATOM 1821 O O . GLY A 1 235 ? -7.705 -2.208 -6.468 1.00 98.75 235 GLY A O 1
ATOM 1822 N N . TYR A 1 236 ? -9.761 -3.009 -6.852 1.00 98.62 236 TYR A N 1
ATOM 1823 C CA . TYR A 1 236 ? -9.431 -3.614 -8.144 1.00 98.62 236 TYR A CA 1
ATOM 1824 C C . TYR A 1 236 ? -9.021 -2.551 -9.177 1.00 98.62 236 TYR A C 1
ATOM 1826 O O . TYR A 1 236 ? -7.957 -2.631 -9.796 1.00 98.62 236 TYR A O 1
ATOM 1834 N N . LYS A 1 237 ? -9.838 -1.504 -9.343 1.00 98.69 237 LYS A N 1
ATOM 1835 C CA . LYS A 1 237 ? -9.609 -0.446 -10.339 1.00 98.69 237 LYS A CA 1
ATOM 1836 C C . LYS A 1 237 ? -8.330 0.340 -10.082 1.00 98.69 237 LYS A C 1
ATOM 1838 O O . LYS A 1 237 ? -7.610 0.633 -11.036 1.00 98.69 237 LYS A O 1
ATOM 1843 N N . GLN A 1 238 ? -8.014 0.665 -8.827 1.00 98.56 238 GLN A N 1
ATOM 1844 C CA . GLN A 1 238 ? -6.772 1.372 -8.517 1.00 98.56 238 GLN A CA 1
ATOM 1845 C C . GLN A 1 238 ? -5.556 0.509 -8.858 1.00 98.56 238 GLN A C 1
ATOM 1847 O O . GLN A 1 238 ? -4.571 1.042 -9.361 1.00 98.56 238 GLN A O 1
ATOM 1852 N N . SER A 1 239 ? -5.626 -0.815 -8.691 1.00 98.56 239 SER A N 1
ATOM 1853 C CA . SER A 1 239 ? -4.536 -1.706 -9.098 1.00 98.56 239 SER A CA 1
ATOM 1854 C C . SER A 1 239 ? -4.268 -1.628 -10.602 1.00 98.56 239 SER A C 1
ATOM 1856 O O . SER A 1 239 ? -3.129 -1.384 -11.017 1.00 98.56 239 SER A O 1
ATOM 1858 N N . LYS A 1 240 ? -5.332 -1.667 -11.418 1.00 97.94 240 LYS A N 1
ATOM 1859 C CA . LYS A 1 240 ? -5.259 -1.573 -12.888 1.00 97.94 240 LYS A CA 1
ATOM 1860 C C . LYS A 1 240 ? -4.688 -0.264 -13.427 1.00 97.94 240 LYS A C 1
ATOM 1862 O O . LYS A 1 240 ? -4.341 -0.186 -14.603 1.00 97.94 240 LYS A O 1
ATOM 1867 N N . THR A 1 241 ? -4.531 0.767 -12.599 1.00 97.88 241 THR A N 1
ATOM 1868 C CA . THR A 1 241 ? -3.830 1.990 -13.024 1.00 97.88 241 THR A CA 1
ATOM 1869 C C . THR A 1 241 ? -2.333 1.761 -13.243 1.00 97.88 241 THR A C 1
ATOM 1871 O O . THR A 1 241 ? -1.688 2.531 -13.949 1.00 97.88 241 THR A O 1
ATOM 1874 N N . THR A 1 242 ? -1.747 0.711 -12.653 1.00 96.62 242 THR A N 1
ATOM 1875 C CA . THR A 1 242 ? -0.296 0.466 -12.730 1.00 96.62 242 THR A CA 1
ATOM 1876 C C . THR A 1 242 ? 0.095 -0.996 -12.899 1.00 96.62 242 THR A C 1
ATOM 1878 O O . THR A 1 242 ? 1.224 -1.263 -13.296 1.00 96.62 242 THR A O 1
ATOM 1881 N N . HIS A 1 243 ? -0.821 -1.934 -12.657 1.00 94.75 243 HIS A N 1
ATOM 1882 C CA . HIS A 1 243 ? -0.599 -3.369 -12.801 1.00 94.75 243 HIS A CA 1
ATOM 1883 C C . HIS A 1 243 ? -1.645 -3.963 -13.739 1.00 94.75 243 HIS A C 1
ATOM 1885 O O . HIS A 1 243 ? -2.839 -3.877 -13.462 1.00 94.75 243 HIS A O 1
ATOM 1891 N N . GLN A 1 244 ? -1.219 -4.593 -14.837 1.00 92.81 244 GLN A N 1
ATOM 1892 C CA . GLN A 1 244 ? -2.169 -5.279 -15.715 1.00 92.81 244 GLN A CA 1
ATOM 1893 C C . GLN A 1 244 ? -2.615 -6.638 -15.144 1.00 92.81 244 GLN A C 1
ATOM 1895 O O . GLN A 1 244 ? -3.670 -7.133 -15.536 1.00 92.81 244 GLN A O 1
ATOM 1900 N N . GLY A 1 245 ? -1.865 -7.215 -14.194 1.00 93.56 245 GLY A N 1
ATOM 1901 C CA . GLY A 1 245 ? -2.137 -8.531 -13.616 1.00 93.56 245 GLY A CA 1
ATOM 1902 C C . GLY A 1 245 ? -3.462 -8.628 -12.862 1.00 93.56 245 GLY A C 1
ATOM 1903 O O . GLY A 1 245 ? -3.847 -7.707 -12.137 1.00 93.56 245 GLY A O 1
ATOM 1904 N N . ASP A 1 246 ? -4.194 -9.724 -13.063 1.00 93.50 246 ASP A N 1
ATOM 1905 C CA . ASP A 1 246 ? -5.509 -9.941 -12.442 1.00 93.50 246 ASP A CA 1
ATOM 1906 C C . ASP A 1 246 ? -5.375 -10.354 -10.963 1.00 93.50 246 ASP A C 1
ATOM 1908 O O . ASP A 1 246 ? -6.107 -9.845 -10.118 1.00 93.50 246 ASP A O 1
ATOM 1912 N N . GLU A 1 247 ? -4.362 -11.153 -10.607 1.00 95.69 247 GLU A N 1
ATOM 1913 C CA . GLU A 1 247 ? -4.109 -11.556 -9.211 1.00 95.69 247 GLU A CA 1
ATOM 1914 C C . GLU A 1 247 ? -3.784 -10.361 -8.305 1.00 95.69 247 GLU A C 1
ATOM 1916 O O . GLU A 1 247 ? -4.299 -10.271 -7.194 1.00 95.69 247 GLU A O 1
ATOM 1921 N N . ALA A 1 248 ? -2.969 -9.406 -8.773 1.00 97.12 248 ALA A N 1
ATOM 1922 C CA . ALA A 1 248 ? -2.656 -8.205 -7.994 1.00 97.12 248 ALA A CA 1
ATOM 1923 C C . ALA A 1 248 ? -3.902 -7.337 -7.747 1.00 97.12 248 ALA A C 1
ATOM 1925 O O . ALA A 1 248 ? -4.093 -6.818 -6.643 1.00 97.12 248 ALA A O 1
ATOM 1926 N N . ALA A 1 249 ? -4.775 -7.215 -8.749 1.00 98.06 249 ALA A N 1
ATOM 1927 C CA . ALA A 1 249 ? -6.020 -6.466 -8.623 1.00 98.06 249 ALA A CA 1
ATOM 1928 C C . ALA A 1 249 ? -7.008 -7.157 -7.672 1.00 98.06 249 ALA A C 1
ATOM 1930 O O . ALA A 1 249 ? -7.621 -6.502 -6.827 1.00 98.06 249 ALA A O 1
ATOM 1931 N N . GLU A 1 250 ? -7.097 -8.484 -7.732 1.00 98.19 250 GLU A N 1
ATOM 1932 C CA . GLU A 1 250 ? -7.914 -9.272 -6.812 1.00 98.19 250 GLU A CA 1
ATOM 1933 C C . GLU A 1 250 ? -7.374 -9.291 -5.378 1.00 98.19 250 GLU A C 1
ATOM 1935 O O . GLU A 1 250 ? -8.161 -9.266 -4.431 1.00 98.19 250 GLU A O 1
ATOM 1940 N N . CYS A 1 251 ? -6.054 -9.250 -5.187 1.00 98.81 251 CYS A N 1
ATOM 1941 C CA . CYS A 1 251 ? -5.458 -9.050 -3.867 1.00 98.81 251 CYS A CA 1
ATOM 1942 C C . CYS A 1 251 ? -5.907 -7.715 -3.259 1.00 98.81 251 CYS A C 1
ATOM 1944 O O . CYS A 1 251 ? -6.298 -7.669 -2.093 1.00 98.81 251 CYS A O 1
ATOM 1946 N N . CYS A 1 252 ? -5.919 -6.635 -4.051 1.00 98.88 252 CYS A N 1
ATOM 1947 C CA . CYS A 1 252 ? -6.420 -5.333 -3.600 1.00 98.88 252 CYS A CA 1
ATOM 1948 C C . CYS A 1 252 ? -7.914 -5.395 -3.258 1.00 98.88 252 CYS A C 1
ATOM 1950 O O . CYS A 1 252 ? -8.350 -4.808 -2.267 1.00 98.88 252 CYS A O 1
ATOM 1952 N N . ARG A 1 253 ? -8.695 -6.147 -4.045 1.00 98.75 253 ARG A N 1
ATOM 1953 C CA . ARG A 1 253 ? -10.122 -6.379 -3.800 1.00 98.75 253 ARG A CA 1
ATOM 1954 C C . ARG A 1 253 ? -10.361 -7.088 -2.465 1.00 98.75 253 ARG A C 1
ATOM 1956 O O . ARG A 1 253 ? -11.184 -6.633 -1.670 1.00 98.75 253 ARG A O 1
ATOM 1963 N N . LEU A 1 254 ? -9.607 -8.154 -2.192 1.00 98.94 254 LEU A N 1
ATOM 1964 C CA . LEU A 1 254 ? -9.673 -8.908 -0.939 1.00 98.94 254 LEU A CA 1
ATOM 1965 C C . LEU A 1 254 ? -9.206 -8.070 0.262 1.00 98.94 254 LEU A C 1
ATOM 1967 O O . LEU A 1 254 ? -9.866 -8.070 1.301 1.00 98.94 254 LEU A O 1
ATOM 1971 N N . LEU A 1 255 ? -8.123 -7.302 0.122 1.00 98.94 255 LEU A N 1
ATOM 1972 C CA . LEU A 1 255 ? -7.640 -6.412 1.180 1.00 98.94 255 LEU A CA 1
ATOM 1973 C C . LEU A 1 255 ? -8.671 -5.327 1.526 1.00 98.94 255 LEU A C 1
ATOM 1975 O O . LEU A 1 255 ? -8.982 -5.130 2.701 1.00 98.94 255 LEU A O 1
ATOM 1979 N N . SER A 1 256 ? -9.257 -4.668 0.520 1.00 98.94 256 SER A N 1
ATOM 1980 C CA . SER A 1 256 ? -10.355 -3.714 0.727 1.00 98.94 256 SER A CA 1
ATOM 1981 C C . SER A 1 256 ? -11.546 -4.368 1.430 1.00 98.94 256 SER A C 1
ATOM 1983 O O . SER A 1 256 ? -12.081 -3.796 2.378 1.00 98.94 256 SER A O 1
ATOM 1985 N N . HIS A 1 257 ? -11.927 -5.584 1.020 1.00 98.88 257 HIS A N 1
ATOM 1986 C CA . HIS A 1 257 ? -13.012 -6.348 1.643 1.00 98.88 257 HIS A CA 1
ATOM 1987 C C . HIS A 1 257 ? -12.765 -6.599 3.135 1.00 98.88 257 HIS A C 1
ATOM 1989 O O . HIS A 1 257 ? -13.639 -6.334 3.964 1.00 98.88 257 HIS A O 1
ATOM 1995 N N . ILE A 1 258 ? -11.564 -7.066 3.492 1.00 98.94 258 ILE A N 1
ATOM 1996 C CA . ILE A 1 258 ? -11.160 -7.324 4.882 1.00 98.94 258 ILE A CA 1
ATOM 1997 C C . ILE A 1 258 ? -11.200 -6.031 5.700 1.00 98.94 258 ILE A C 1
ATOM 1999 O O . ILE A 1 258 ? -11.877 -5.977 6.731 1.00 98.94 258 ILE A O 1
ATOM 2003 N N . CYS A 1 259 ? -10.518 -4.983 5.233 1.00 98.94 259 CYS A N 1
ATOM 2004 C CA . CYS A 1 259 ? -10.402 -3.722 5.962 1.00 98.94 259 CYS A CA 1
ATOM 2005 C C . CYS A 1 259 ? -11.765 -3.042 6.147 1.00 98.94 259 CYS A C 1
ATOM 2007 O O . CYS A 1 259 ? -12.082 -2.607 7.253 1.00 98.94 259 CYS A O 1
ATOM 2009 N N . SER A 1 260 ? -12.616 -2.995 5.117 1.00 98.88 260 SER A N 1
ATOM 2010 C CA . SER A 1 260 ? -13.955 -2.404 5.235 1.00 98.88 260 SER A CA 1
ATOM 2011 C C . SER A 1 260 ? -14.841 -3.165 6.223 1.00 98.88 260 SER A C 1
ATOM 2013 O O . SER A 1 260 ? -15.507 -2.536 7.044 1.00 98.88 260 SER A O 1
ATOM 2015 N N . ARG A 1 261 ? -14.806 -4.506 6.232 1.00 98.75 261 ARG A N 1
ATOM 2016 C CA . ARG A 1 261 ? -15.541 -5.309 7.228 1.00 98.75 261 ARG A CA 1
ATOM 2017 C C . ARG A 1 261 ? -15.024 -5.093 8.652 1.00 98.75 261 ARG A C 1
ATOM 2019 O O . ARG A 1 261 ? -15.827 -5.007 9.583 1.00 98.75 261 ARG A O 1
ATOM 2026 N N . ALA A 1 262 ? -13.710 -4.964 8.834 1.00 98.81 262 ALA A N 1
ATOM 2027 C CA . ALA A 1 262 ? -13.114 -4.662 10.136 1.00 98.81 262 ALA A CA 1
ATOM 2028 C C . ALA A 1 262 ? -13.554 -3.277 10.653 1.00 98.81 262 ALA A C 1
ATOM 2030 O O . ALA A 1 262 ? -14.027 -3.159 11.787 1.00 98.81 262 ALA A O 1
ATOM 2031 N N . ILE A 1 263 ? -13.527 -2.254 9.790 1.00 98.81 263 ILE A N 1
ATOM 2032 C CA . ILE A 1 263 ? -14.002 -0.895 10.101 1.00 98.81 263 ILE A CA 1
ATOM 2033 C C . ILE A 1 263 ? -15.498 -0.897 10.469 1.00 98.81 263 ILE A C 1
ATOM 2035 O O . ILE A 1 263 ? -15.908 -0.219 11.409 1.00 98.81 263 ILE A O 1
ATOM 2039 N N . GLN A 1 264 ? -16.330 -1.680 9.774 1.00 98.00 264 GLN A N 1
ATOM 2040 C CA . GLN A 1 264 ? -17.771 -1.788 10.053 1.00 98.00 264 GLN A CA 1
ATOM 2041 C C . GLN A 1 264 ? -18.120 -2.551 11.341 1.00 98.00 264 GLN A C 1
ATOM 2043 O O . GLN A 1 264 ? -19.251 -2.450 11.823 1.00 98.00 264 GLN A O 1
ATOM 2048 N N . THR A 1 265 ? -17.194 -3.336 11.894 1.00 98.00 265 THR A N 1
ATOM 2049 C CA . THR A 1 265 ? -17.482 -4.209 13.038 1.00 98.00 265 THR A CA 1
ATOM 2050 C C . THR A 1 265 ? -17.805 -3.390 14.289 1.00 98.00 265 THR A C 1
ATOM 2052 O O . THR A 1 265 ? -17.052 -2.501 14.683 1.00 98.00 265 THR A O 1
ATOM 2055 N N . LYS A 1 266 ? -18.918 -3.709 14.957 1.00 94.81 266 LYS A N 1
ATOM 2056 C CA . LYS A 1 266 ? -19.271 -3.108 16.251 1.00 94.81 266 LYS A CA 1
ATOM 2057 C C . LYS A 1 266 ? -18.500 -3.799 17.374 1.00 94.81 266 LYS A C 1
ATOM 2059 O O . LYS A 1 266 ? -18.511 -5.023 17.453 1.00 94.81 266 LYS A O 1
ATOM 2064 N N . GLY A 1 267 ? -17.888 -3.023 18.266 1.00 95.19 267 GLY A N 1
ATOM 2065 C CA . GLY A 1 267 ? -17.072 -3.575 19.347 1.00 95.19 267 GLY A CA 1
ATOM 2066 C C . GLY A 1 267 ? -15.750 -4.148 18.835 1.00 95.19 267 GLY A C 1
ATOM 2067 O O . GLY A 1 267 ? -15.303 -3.816 17.736 1.00 95.19 267 GLY A O 1
ATOM 2068 N N . LYS A 1 268 ? -15.102 -4.999 19.640 1.00 96.31 268 LYS A N 1
ATOM 2069 C CA . LYS A 1 268 ? -13.815 -5.630 19.304 1.00 96.31 268 LYS A CA 1
ATOM 2070 C C . LYS A 1 268 ? -13.952 -6.532 18.069 1.00 96.31 268 LYS A C 1
ATOM 2072 O O . LYS A 1 268 ? -14.865 -7.349 18.007 1.00 96.31 268 LYS A O 1
ATOM 2077 N N . VAL A 1 269 ? -13.026 -6.409 17.116 1.00 98.44 269 VAL A N 1
ATOM 2078 C CA . VAL A 1 269 ? -12.955 -7.322 15.967 1.00 98.44 269 VAL A CA 1
ATOM 2079 C C . VAL A 1 269 ? -12.436 -8.679 16.429 1.00 98.44 269 VAL A C 1
ATOM 2081 O O . VAL A 1 269 ? -11.344 -8.773 16.991 1.00 98.44 269 VAL A O 1
ATOM 2084 N N . ASP A 1 270 ? -13.200 -9.734 16.164 1.00 98.38 270 ASP A N 1
ATOM 2085 C CA . ASP A 1 270 ? -12.690 -11.100 16.213 1.00 98.38 270 ASP A CA 1
ATOM 2086 C C . ASP A 1 270 ? -11.940 -11.387 14.905 1.00 98.38 270 ASP A C 1
ATOM 2088 O O . ASP A 1 270 ? -12.542 -11.594 13.849 1.00 98.38 270 ASP A O 1
ATOM 2092 N N . VAL A 1 271 ? -10.608 -11.352 14.980 1.00 98.50 271 VAL A N 1
ATOM 2093 C CA . VAL A 1 271 ? -9.717 -11.545 13.828 1.00 98.50 271 VAL A CA 1
ATOM 2094 C C . VAL A 1 271 ? -9.908 -12.921 13.196 1.00 98.50 271 VAL A C 1
ATOM 2096 O O . VAL A 1 271 ? -9.919 -13.035 11.970 1.00 98.50 271 VAL A O 1
ATOM 2099 N N . LYS A 1 272 ? -10.091 -13.967 14.011 1.00 98.31 272 LYS A N 1
ATOM 2100 C CA . LYS A 1 272 ? -10.272 -15.335 13.515 1.00 98.31 272 LYS A CA 1
ATOM 2101 C C . LYS A 1 272 ? -11.596 -15.447 12.786 1.00 98.31 272 LYS A C 1
ATOM 2103 O O . LYS A 1 272 ? -11.607 -15.828 11.621 1.00 98.31 272 LYS A O 1
ATOM 2108 N N . ALA A 1 273 ? -12.688 -15.004 13.406 1.00 98.50 273 ALA A N 1
ATOM 2109 C CA . ALA A 1 273 ? -14.003 -15.028 12.772 1.00 98.50 273 ALA A CA 1
ATOM 2110 C C . ALA A 1 273 ? -14.047 -14.190 11.481 1.00 98.50 273 ALA A C 1
ATOM 2112 O O . ALA A 1 273 ? -14.639 -14.620 10.487 1.00 98.50 273 ALA A O 1
ATOM 2113 N N . LEU A 1 274 ? -13.395 -13.020 11.463 1.00 98.69 274 LEU A N 1
ATOM 2114 C CA . LEU A 1 274 ? -13.290 -12.178 10.271 1.00 98.69 274 LEU A CA 1
ATOM 2115 C C . LEU A 1 274 ? -12.614 -12.936 9.120 1.00 98.69 274 LEU A C 1
ATOM 2117 O O . LEU A 1 274 ? -13.200 -13.037 8.039 1.00 98.69 274 LEU A O 1
ATOM 2121 N N . LEU A 1 275 ? -11.423 -13.495 9.356 1.00 98.75 275 LEU A N 1
ATOM 2122 C CA . LEU A 1 275 ? -10.610 -14.134 8.318 1.00 98.75 275 LEU A CA 1
ATOM 2123 C C . LEU A 1 275 ? -11.100 -15.544 7.938 1.00 98.75 275 LEU A C 1
ATOM 2125 O O . LEU A 1 275 ? -11.061 -15.918 6.768 1.00 98.75 275 LEU A O 1
ATOM 2129 N N . ASP A 1 276 ? -11.640 -16.323 8.875 1.00 98.56 276 ASP A N 1
ATOM 2130 C CA . ASP A 1 276 ? -12.196 -17.651 8.583 1.00 98.56 276 ASP A CA 1
ATOM 2131 C C . ASP A 1 276 ? -13.497 -17.589 7.777 1.00 98.56 276 ASP A C 1
ATOM 2133 O O . ASP A 1 276 ? -13.852 -18.545 7.085 1.00 98.56 276 ASP A O 1
ATOM 2137 N N . SER A 1 277 ? -14.187 -16.446 7.798 1.00 98.38 277 SER A N 1
ATOM 2138 C CA . SER A 1 277 ? -15.391 -16.218 6.997 1.00 98.38 277 SER A CA 1
ATOM 2139 C C . SER A 1 277 ? -15.117 -15.870 5.526 1.00 98.38 277 SER A C 1
ATOM 2141 O O . SER A 1 277 ? -16.066 -15.782 4.738 1.00 98.38 277 SER A O 1
ATOM 2143 N N . LEU A 1 278 ? -13.857 -15.672 5.119 1.00 98.62 278 LEU A N 1
ATOM 2144 C CA . LEU A 1 278 ? -13.504 -15.200 3.774 1.00 98.62 278 LEU A CA 1
ATOM 2145 C C . LEU A 1 278 ? -14.033 -16.079 2.627 1.00 98.62 278 LEU A C 1
ATOM 2147 O O . LEU A 1 278 ? -14.638 -15.506 1.725 1.00 98.62 278 LEU A O 1
ATOM 2151 N N . PRO A 1 279 ? -13.974 -17.426 2.663 1.00 97.88 279 PRO A N 1
ATOM 2152 C CA . PRO A 1 279 ? -14.519 -18.262 1.577 1.00 97.88 279 PRO A CA 1
ATOM 2153 C C . PRO A 1 279 ? -16.022 -18.070 1.338 1.00 97.88 279 PRO A C 1
ATOM 2155 O O . PRO A 1 279 ? -16.551 -18.282 0.244 1.00 97.88 279 PRO A O 1
ATOM 2158 N N . LYS A 1 280 ? -16.745 -17.670 2.389 1.00 97.75 280 LYS A N 1
ATOM 2159 C CA . LYS A 1 280 ? -18.183 -17.403 2.317 1.00 97.75 280 LYS A CA 1
ATOM 2160 C C . LYS A 1 280 ? -18.461 -15.974 1.869 1.00 97.75 280 LYS A C 1
ATOM 2162 O O . LYS A 1 280 ? -19.398 -15.766 1.103 1.00 97.75 280 LYS A O 1
ATOM 2167 N N . THR A 1 281 ? -17.674 -15.018 2.354 1.00 97.81 281 THR A N 1
ATOM 2168 C CA . THR A 1 281 ? -17.969 -13.584 2.237 1.00 97.81 281 THR A CA 1
ATOM 2169 C C . THR A 1 281 ? -17.302 -12.907 1.049 1.00 97.81 281 THR A C 1
ATOM 2171 O O . THR A 1 281 ? -17.838 -11.916 0.575 1.00 97.81 281 THR A O 1
ATOM 2174 N N . PHE A 1 282 ? -16.178 -13.424 0.557 1.00 97.69 282 PHE A N 1
ATOM 2175 C CA . PHE A 1 282 ? -15.473 -12.904 -0.607 1.00 97.69 282 PHE A CA 1
ATOM 2176 C C . PHE A 1 282 ? -15.722 -13.814 -1.813 1.00 97.69 282 PHE A C 1
ATOM 2178 O O . PHE A 1 282 ? -15.523 -15.027 -1.735 1.00 97.69 282 PHE A O 1
ATOM 2185 N N . LYS A 1 283 ? -16.189 -13.239 -2.924 1.00 94.56 283 LYS A N 1
ATOM 2186 C CA . LYS A 1 283 ? -16.518 -13.970 -4.157 1.00 94.56 283 LYS A CA 1
ATOM 2187 C C . LYS A 1 283 ? -15.625 -13.507 -5.285 1.00 94.56 283 LYS A C 1
ATOM 2189 O O . LYS A 1 283 ? -15.566 -12.308 -5.521 1.00 94.56 283 LYS A O 1
ATOM 2194 N N . THR A 1 284 ? -14.951 -14.434 -5.956 1.00 95.00 284 THR A N 1
ATOM 2195 C CA . THR A 1 284 ? -14.022 -14.197 -7.069 1.00 95.00 284 THR A CA 1
ATOM 2196 C C . THR A 1 284 ? -14.092 -15.356 -8.052 1.00 95.00 284 THR A C 1
ATOM 2198 O O . THR A 1 284 ? -14.261 -16.503 -7.628 1.00 95.00 284 THR A O 1
ATOM 2201 N N . ASP A 1 285 ? -13.917 -15.053 -9.332 1.00 92.38 285 ASP A N 1
ATOM 2202 C CA . ASP A 1 285 ? -13.845 -16.055 -10.396 1.00 92.38 285 ASP A CA 1
ATOM 2203 C C . ASP A 1 285 ? -12.411 -16.568 -10.607 1.00 92.38 285 ASP A C 1
ATOM 2205 O O . ASP A 1 285 ? -12.204 -17.552 -11.307 1.00 92.38 285 ASP A O 1
ATOM 2209 N N . ILE A 1 286 ? -11.407 -15.954 -9.965 1.00 92.56 286 ILE A N 1
ATOM 2210 C CA . ILE A 1 286 ? -10.011 -16.396 -10.068 1.00 92.56 286 ILE A CA 1
ATOM 2211 C C . ILE A 1 286 ? -9.752 -17.526 -9.072 1.00 92.56 286 ILE A C 1
ATOM 2213 O O . ILE A 1 286 ? -9.717 -17.296 -7.859 1.00 92.56 286 ILE A O 1
ATOM 2217 N N . TYR A 1 287 ? -9.500 -18.737 -9.575 1.00 94.62 287 TYR A N 1
ATOM 2218 C CA . TYR A 1 287 ? -9.268 -19.931 -8.755 1.00 94.62 287 TYR A CA 1
ATOM 2219 C C . TYR A 1 287 ? -8.198 -19.721 -7.673 1.00 94.62 287 TYR A C 1
ATOM 2221 O O . TYR A 1 287 ? -8.440 -19.960 -6.488 1.00 94.62 287 TYR A O 1
ATOM 2229 N N . SER A 1 288 ? -7.040 -19.171 -8.042 1.00 94.81 288 SER A N 1
ATOM 2230 C CA . SER A 1 288 ? -5.956 -18.904 -7.092 1.00 94.81 288 SER A CA 1
ATOM 2231 C C . SER A 1 288 ? -6.376 -17.972 -5.949 1.00 94.81 288 SER A C 1
ATOM 2233 O O . SER A 1 288 ? -5.945 -18.151 -4.810 1.00 94.81 288 SER A O 1
ATOM 2235 N N . MET A 1 289 ? -7.277 -17.021 -6.209 1.00 96.88 289 MET A N 1
ATOM 2236 C CA . MET A 1 289 ? -7.818 -16.120 -5.187 1.00 96.88 289 MET A CA 1
ATOM 2237 C C . MET A 1 289 ? -8.859 -16.796 -4.290 1.00 96.88 289 MET A C 1
ATOM 2239 O O . MET A 1 289 ? -8.961 -16.453 -3.112 1.00 96.88 289 MET A O 1
ATOM 2243 N N . GLN A 1 290 ? -9.595 -17.789 -4.795 1.00 97.44 290 GLN A N 1
ATOM 2244 C CA . GLN A 1 290 ? -10.455 -18.641 -3.964 1.00 97.44 290 GLN A CA 1
ATOM 2245 C C . GLN A 1 290 ? -9.610 -19.476 -2.990 1.00 97.44 290 GLN A C 1
ATOM 2247 O O . GLN A 1 290 ? -9.939 -19.573 -1.801 1.00 97.44 290 GLN A O 1
ATOM 2252 N N . CYS A 1 291 ? -8.489 -20.029 -3.469 1.00 97.62 291 CYS A N 1
ATOM 2253 C CA . CYS A 1 291 ? -7.515 -20.731 -2.634 1.00 97.62 291 CYS A CA 1
ATOM 2254 C C . CYS A 1 291 ? -6.885 -19.795 -1.592 1.00 97.62 291 CYS A C 1
ATOM 2256 O O . CYS A 1 291 ? -6.836 -20.153 -0.414 1.00 97.62 291 CYS A O 1
ATOM 2258 N N . MET A 1 292 ? -6.497 -18.577 -1.992 1.00 97.75 292 MET A N 1
ATOM 2259 C CA . MET A 1 292 ? -6.011 -17.529 -1.086 1.00 97.75 292 MET A CA 1
ATOM 2260 C C . MET A 1 292 ? -7.030 -17.214 0.011 1.00 97.75 292 MET A C 1
ATOM 2262 O O . MET A 1 292 ? -6.703 -17.300 1.190 1.00 97.75 292 MET A O 1
ATOM 2266 N N . ALA A 1 293 ? -8.285 -16.920 -0.339 1.00 98.19 293 ALA A N 1
ATOM 2267 C CA . ALA A 1 293 ? -9.338 -16.626 0.636 1.00 98.19 293 ALA A CA 1
ATOM 2268 C C . ALA A 1 293 ? -9.610 -17.805 1.590 1.00 98.19 293 ALA A C 1
ATOM 2270 O O . ALA A 1 293 ? -9.968 -17.607 2.750 1.00 98.19 293 ALA A O 1
ATOM 2271 N N . SER A 1 294 ? -9.416 -19.037 1.118 1.00 98.06 294 SER A N 1
ATOM 2272 C CA . SER A 1 294 ? -9.587 -20.258 1.915 1.00 98.06 294 SER A CA 1
ATOM 2273 C C . SER A 1 294 ? -8.385 -20.604 2.786 1.00 98.06 294 SER A C 1
ATOM 2275 O O . SER A 1 294 ? -8.539 -21.337 3.764 1.00 98.06 294 SER A O 1
ATOM 2277 N N . GLY A 1 295 ? -7.213 -20.050 2.484 1.00 97.31 295 GLY A N 1
ATOM 2278 C CA . GLY A 1 295 ? -5.974 -20.375 3.175 1.00 97.31 295 GLY A CA 1
ATOM 2279 C C . GLY A 1 295 ? -5.481 -21.782 2.852 1.00 97.31 295 GLY A C 1
ATOM 2280 O O . GLY A 1 295 ? -5.113 -22.523 3.764 1.00 97.31 295 GLY A O 1
ATOM 2281 N N . VAL A 1 296 ? -5.540 -22.180 1.578 1.00 96.44 296 VAL A N 1
ATOM 2282 C CA . VAL A 1 296 ? -5.190 -23.533 1.115 1.00 96.44 296 VAL A CA 1
ATOM 2283 C C . VAL A 1 296 ? -4.215 -23.497 -0.058 1.00 96.44 296 VAL A C 1
ATOM 2285 O O . VAL A 1 296 ? -4.134 -22.514 -0.792 1.00 96.44 296 VAL A O 1
ATOM 2288 N N . GLN A 1 297 ? -3.491 -24.597 -0.252 1.00 94.69 297 GLN A N 1
ATOM 2289 C CA . GLN A 1 297 ? -2.662 -24.800 -1.435 1.00 94.69 297 GLN A CA 1
ATOM 2290 C C . GLN A 1 297 ? -3.529 -24.964 -2.691 1.00 94.69 297 GLN A C 1
ATOM 2292 O O . GLN A 1 297 ? -4.587 -25.599 -2.646 1.00 94.69 297 GLN A O 1
ATOM 2297 N N . GLU A 1 298 ? -3.072 -24.410 -3.813 1.00 95.31 298 GLU A N 1
ATOM 2298 C CA . GLU A 1 298 ? -3.706 -24.634 -5.110 1.00 95.31 298 GLU A CA 1
ATOM 2299 C C . GLU A 1 298 ? -3.566 -26.094 -5.548 1.00 95.31 298 GLU A C 1
ATOM 2301 O O . GLU A 1 298 ? -2.509 -26.715 -5.404 1.00 95.31 298 GLU A O 1
ATOM 2306 N N . LYS A 1 299 ? -4.642 -26.645 -6.111 1.00 95.12 299 LYS A N 1
ATOM 2307 C CA . LYS A 1 299 ? -4.603 -27.929 -6.813 1.00 95.12 299 LYS A CA 1
ATOM 2308 C C . LYS A 1 299 ? -4.425 -27.677 -8.303 1.00 95.12 299 LYS A C 1
ATOM 2310 O O . LYS A 1 299 ? -4.748 -26.598 -8.792 1.00 95.12 299 LYS A O 1
ATOM 2315 N N . LYS A 1 300 ? -3.930 -28.690 -9.015 1.00 93.62 300 LYS A N 1
ATOM 2316 C CA . LYS A 1 300 ? -3.813 -28.624 -10.471 1.00 93.62 300 LYS A CA 1
ATOM 2317 C C . LYS A 1 300 ? -5.198 -28.433 -11.099 1.00 93.62 300 LYS A C 1
ATOM 2319 O O . LYS A 1 300 ? -6.117 -29.189 -10.781 1.00 93.62 300 LYS A O 1
ATOM 2324 N N . CYS A 1 301 ? -5.316 -27.451 -11.978 1.00 90.75 301 CYS A N 1
ATOM 2325 C CA . CYS A 1 301 ? -6.463 -27.184 -12.836 1.00 90.75 301 CYS A CA 1
ATOM 2326 C C . CYS A 1 301 ? -5.977 -26.572 -14.159 1.00 90.75 301 CYS A C 1
ATOM 2328 O O . CYS A 1 301 ? -4.787 -26.307 -14.318 1.00 90.75 301 CYS A O 1
ATOM 2330 N N . GLU A 1 302 ? -6.907 -26.333 -15.081 1.00 87.00 302 GLU A N 1
ATOM 2331 C CA . GLU A 1 302 ? -6.632 -25.732 -16.394 1.00 87.00 302 GLU A CA 1
ATOM 2332 C C . GLU A 1 302 ? -5.933 -24.359 -16.285 1.00 87.00 302 GLU A C 1
ATOM 2334 O O . GLU A 1 302 ? -5.031 -24.051 -17.058 1.00 87.00 302 GLU A O 1
ATOM 2339 N N . ASP A 1 303 ? -6.261 -23.565 -15.260 1.00 80.81 303 ASP A N 1
ATOM 2340 C CA . ASP A 1 303 ? -5.730 -22.204 -15.090 1.00 80.81 303 ASP A CA 1
ATOM 2341 C C . ASP A 1 303 ? -4.274 -22.144 -14.584 1.00 80.81 303 ASP A C 1
ATOM 2343 O O . ASP A 1 303 ? -3.651 -21.077 -14.614 1.00 80.81 303 ASP A O 1
ATOM 2347 N N . ASN A 1 304 ? -3.718 -23.250 -14.070 1.00 88.12 304 ASN A N 1
ATOM 2348 C CA . ASN A 1 304 ? -2.397 -23.268 -13.429 1.00 88.12 304 ASN A CA 1
ATOM 2349 C C . ASN A 1 304 ? -1.467 -24.392 -13.908 1.00 88.12 304 ASN A C 1
ATOM 2351 O O . ASN A 1 304 ? -0.489 -24.701 -13.224 1.00 88.12 304 ASN A O 1
ATOM 2355 N N . GLU A 1 305 ? -1.725 -24.973 -15.082 1.00 85.31 305 GLU A N 1
ATOM 2356 C CA . GLU A 1 305 ? -0.942 -26.101 -15.610 1.00 85.31 305 GLU A CA 1
ATOM 2357 C C . GLU A 1 305 ? 0.554 -25.797 -15.770 1.00 85.31 305 GLU A C 1
ATOM 2359 O O . GLU A 1 305 ? 1.383 -26.675 -15.524 1.00 85.31 305 GLU A O 1
ATOM 2364 N N . ASP A 1 306 ? 0.891 -24.548 -16.102 1.00 86.00 306 ASP A N 1
ATOM 2365 C CA . ASP A 1 306 ? 2.268 -24.076 -16.299 1.00 86.00 306 ASP A CA 1
ATOM 2366 C C . ASP A 1 306 ? 2.962 -23.619 -14.999 1.00 86.00 306 ASP A C 1
ATOM 2368 O O . ASP A 1 306 ? 4.118 -23.184 -15.026 1.00 86.00 306 ASP A O 1
ATOM 2372 N N . LEU A 1 307 ? 2.266 -23.637 -13.856 1.00 86.88 307 LEU A N 1
ATOM 2373 C CA . LEU A 1 307 ? 2.779 -23.105 -12.592 1.00 86.88 307 LEU A CA 1
ATOM 2374 C C . LEU A 1 307 ? 3.353 -24.207 -11.694 1.00 86.88 307 LEU A C 1
ATOM 2376 O O . LEU A 1 307 ? 2.817 -25.307 -11.575 1.00 86.88 307 LEU A O 1
ATOM 2380 N N . ASP A 1 308 ? 4.422 -23.880 -10.965 1.00 89.38 308 ASP A N 1
ATOM 2381 C CA . ASP A 1 308 ? 4.940 -24.757 -9.914 1.00 89.38 308 ASP A CA 1
ATOM 2382 C C . ASP A 1 308 ? 4.039 -24.686 -8.673 1.00 89.38 308 ASP A C 1
ATOM 2384 O O . ASP A 1 308 ? 4.103 -23.734 -7.893 1.00 89.38 308 ASP A O 1
ATOM 2388 N N . LEU A 1 309 ? 3.212 -25.711 -8.456 1.00 90.75 309 LEU A N 1
ATOM 2389 C CA . LEU A 1 309 ? 2.268 -25.764 -7.331 1.00 90.75 309 LEU A CA 1
ATOM 2390 C C . LEU A 1 309 ? 2.932 -25.746 -5.944 1.00 90.75 309 LEU A C 1
ATOM 2392 O O . LEU A 1 309 ? 2.258 -25.470 -4.949 1.00 90.75 309 LEU A O 1
ATOM 2396 N N . ARG A 1 310 ? 4.245 -26.000 -5.843 1.00 87.88 310 ARG A N 1
ATOM 2397 C CA . ARG A 1 310 ? 4.998 -25.820 -4.584 1.00 87.88 310 ARG A CA 1
ATOM 2398 C C . ARG A 1 310 ? 5.082 -24.349 -4.182 1.00 87.88 310 ARG A C 1
ATOM 2400 O O . ARG A 1 310 ? 5.132 -24.035 -2.998 1.00 87.88 310 ARG A O 1
ATOM 2407 N N . ASP A 1 311 ? 5.051 -23.468 -5.174 1.00 89.94 311 ASP A N 1
ATOM 2408 C CA . ASP A 1 311 ? 5.114 -22.016 -5.049 1.00 89.94 311 ASP A CA 1
ATOM 2409 C C . ASP A 1 311 ? 3.718 -21.361 -5.082 1.00 89.94 311 ASP A C 1
ATOM 2411 O O . ASP A 1 311 ? 3.600 -20.133 -5.058 1.00 89.94 311 ASP A O 1
ATOM 2415 N N . ARG A 1 312 ? 2.653 -22.169 -5.133 1.00 93.12 312 ARG A N 1
ATOM 2416 C CA . ARG A 1 312 ? 1.240 -21.754 -5.119 1.00 93.12 312 ARG A CA 1
ATOM 2417 C C . ARG A 1 312 ? 0.545 -22.257 -3.850 1.00 93.12 312 ARG A C 1
ATOM 2419 O O . ARG A 1 312 ? -0.525 -22.867 -3.887 1.00 93.12 312 ARG A O 1
ATOM 2426 N N . ASN A 1 313 ? 1.213 -22.057 -2.715 1.00 92.62 313 ASN A N 1
ATOM 2427 C CA . ASN A 1 313 ? 0.752 -22.498 -1.407 1.00 92.62 313 ASN A CA 1
ATOM 2428 C C . ASN A 1 313 ? 0.332 -21.310 -0.530 1.00 92.62 313 ASN A C 1
ATOM 2430 O O . ASN A 1 313 ? 1.179 -20.594 -0.001 1.00 92.62 313 ASN A O 1
ATOM 2434 N N . TRP A 1 314 ? -0.977 -21.146 -0.333 1.00 95.44 314 TRP A N 1
ATOM 2435 C CA . TRP A 1 314 ? -1.559 -20.030 0.416 1.00 95.44 314 TRP A CA 1
ATOM 2436 C C . TRP A 1 314 ? -2.004 -20.428 1.823 1.00 95.44 314 TRP A C 1
ATOM 2438 O O . TRP A 1 314 ? -2.974 -19.884 2.338 1.00 95.44 314 TRP A O 1
ATOM 2448 N N . THR A 1 315 ? -1.347 -21.394 2.472 1.00 95.88 315 THR A N 1
ATOM 2449 C CA . THR A 1 315 ? -1.741 -21.905 3.801 1.00 95.88 315 THR A CA 1
ATOM 2450 C C . THR A 1 315 ? -1.413 -20.951 4.956 1.00 95.88 315 THR A C 1
ATOM 2452 O O . THR A 1 315 ? -0.828 -21.362 5.957 1.00 95.88 315 THR A O 1
ATOM 2455 N N . TRP A 1 316 ? -1.784 -19.673 4.851 1.00 97.00 316 TRP A N 1
ATOM 2456 C CA . TRP A 1 316 ? -1.506 -18.622 5.842 1.00 97.00 316 TRP A CA 1
ATOM 2457 C C . TRP A 1 316 ? -2.106 -18.891 7.230 1.00 97.00 316 TRP A C 1
ATOM 2459 O O . TRP A 1 316 ? -1.654 -18.317 8.216 1.00 97.00 316 TRP A O 1
ATOM 2469 N N . LYS A 1 317 ? -3.081 -19.804 7.335 1.00 97.62 317 LYS A N 1
ATOM 2470 C CA . LYS A 1 317 ? -3.643 -20.279 8.613 1.00 97.62 317 LYS A CA 1
ATOM 2471 C C . LYS A 1 317 ? -2.728 -21.247 9.371 1.00 97.62 317 LYS A C 1
ATOM 2473 O O . LYS A 1 317 ? -2.968 -21.520 10.549 1.00 97.62 317 LYS A O 1
ATOM 2478 N N . SER A 1 318 ? -1.751 -21.837 8.683 1.00 96.25 318 SER A N 1
ATOM 2479 C CA . SER A 1 318 ? -0.836 -22.816 9.263 1.00 96.25 318 SER A CA 1
ATOM 2480 C C . SER A 1 318 ? 0.175 -22.127 10.172 1.00 96.25 318 SER A C 1
ATOM 2482 O O . SER A 1 318 ? 0.779 -21.131 9.785 1.00 96.25 318 SER A O 1
ATOM 2484 N N . LYS A 1 319 ? 0.429 -22.708 11.351 1.00 92.75 319 LYS A N 1
ATOM 2485 C CA . LYS A 1 319 ? 1.540 -22.282 12.220 1.00 92.75 319 LYS A CA 1
ATOM 2486 C C . LYS A 1 319 ? 2.904 -22.508 11.561 1.00 92.75 319 LYS A C 1
ATOM 2488 O O . LYS A 1 319 ? 3.839 -21.769 11.838 1.00 92.75 319 LYS A O 1
ATOM 2493 N N . ASP A 1 320 ? 2.983 -23.486 10.662 1.00 89.19 320 ASP A N 1
ATOM 2494 C CA . ASP A 1 320 ? 4.184 -23.833 9.906 1.00 89.19 320 ASP A CA 1
ATOM 2495 C C . ASP A 1 320 ? 4.190 -23.183 8.518 1.00 89.19 320 ASP A C 1
ATOM 2497 O O . ASP A 1 320 ? 4.733 -23.759 7.577 1.00 89.19 320 ASP A O 1
ATOM 2501 N N . PHE A 1 321 ? 3.553 -22.016 8.357 1.00 89.81 321 PHE A N 1
ATOM 2502 C CA . PHE A 1 321 ? 3.514 -21.294 7.086 1.00 89.81 321 PHE A CA 1
ATOM 2503 C C . PHE A 1 321 ? 4.920 -21.167 6.487 1.00 89.81 321 PHE A C 1
ATOM 2505 O O . PHE A 1 321 ? 5.857 -20.732 7.162 1.00 89.81 321 PHE A O 1
ATOM 2512 N N . LYS A 1 322 ? 5.066 -21.575 5.222 1.00 84.94 322 LYS A N 1
ATOM 2513 C CA . LYS A 1 322 ? 6.317 -21.479 4.469 1.00 84.94 322 LYS A CA 1
ATOM 2514 C C . LYS A 1 322 ? 6.110 -20.667 3.203 1.00 84.94 322 LYS A C 1
ATOM 2516 O O . LYS A 1 322 ? 5.106 -20.842 2.518 1.00 84.94 322 LYS A O 1
ATOM 2521 N N . TYR A 1 323 ? 7.091 -19.834 2.871 1.00 83.38 323 TYR A N 1
ATOM 2522 C CA . TYR A 1 323 ? 7.141 -19.156 1.577 1.00 83.38 323 TYR A CA 1
ATOM 2523 C C . TYR A 1 323 ? 7.308 -20.158 0.447 1.00 83.38 323 TYR A C 1
ATOM 2525 O O . TYR A 1 323 ? 7.824 -21.260 0.643 1.00 83.38 323 TYR A O 1
ATOM 2533 N N . ALA A 1 324 ? 6.967 -19.694 -0.749 1.00 84.44 324 ALA A N 1
ATOM 2534 C CA . ALA A 1 324 ? 7.281 -20.334 -2.013 1.00 84.44 324 ALA A CA 1
ATOM 2535 C C . ALA A 1 324 ? 8.765 -20.767 -2.078 1.00 84.44 324 ALA A C 1
ATOM 2537 O O . ALA A 1 324 ? 9.651 -19.909 -2.180 1.00 84.44 324 ALA A O 1
ATOM 2538 N N . PRO A 1 325 ? 9.074 -22.077 -1.985 1.00 83.25 325 PRO A N 1
ATOM 2539 C CA . PRO A 1 325 ? 10.450 -22.568 -1.902 1.00 83.25 325 PRO A CA 1
ATOM 2540 C C . PRO A 1 325 ? 11.280 -22.304 -3.164 1.00 83.25 325 PRO A C 1
ATOM 2542 O O . PRO A 1 325 ? 12.504 -22.186 -3.088 1.00 83.25 325 PRO A O 1
ATOM 2545 N N . GLY A 1 326 ? 10.652 -22.257 -4.340 1.00 85.94 326 GLY A N 1
ATOM 2546 C CA . GLY A 1 326 ? 11.296 -21.894 -5.600 1.00 85.94 326 GLY A CA 1
ATOM 2547 C C . GLY A 1 326 ? 11.734 -20.435 -5.573 1.00 85.94 326 GLY A C 1
ATOM 2548 O O . GLY A 1 326 ? 12.933 -20.154 -5.639 1.00 85.94 326 GLY A O 1
ATOM 2549 N N . ARG A 1 327 ? 10.785 -19.517 -5.363 1.00 85.06 327 ARG A N 1
ATOM 2550 C CA . ARG A 1 327 ? 11.072 -18.076 -5.244 1.00 85.06 327 ARG A CA 1
ATOM 2551 C C . ARG A 1 327 ? 12.050 -17.750 -4.119 1.00 85.06 327 ARG A C 1
ATOM 2553 O O . ARG A 1 327 ? 12.977 -16.976 -4.334 1.00 85.06 327 ARG A O 1
ATOM 2560 N N . SER A 1 328 ? 11.907 -18.377 -2.950 1.00 83.94 328 SER A N 1
ATOM 2561 C CA . SER A 1 328 ? 12.790 -18.136 -1.801 1.00 83.94 328 SER A CA 1
ATOM 2562 C C . SER A 1 328 ? 14.241 -18.518 -2.097 1.00 83.94 328 SER A C 1
ATOM 2564 O O . SER A 1 328 ? 15.151 -17.832 -1.645 1.00 83.94 328 SER A O 1
ATOM 2566 N N . ARG A 1 329 ? 14.477 -19.559 -2.907 1.00 85.50 329 ARG A N 1
ATOM 2567 C CA . ARG A 1 329 ? 15.831 -19.933 -3.344 1.00 85.50 329 ARG A CA 1
ATOM 2568 C C . ARG A 1 329 ? 16.386 -19.013 -4.428 1.00 85.50 329 ARG A C 1
ATOM 2570 O O . ARG A 1 329 ? 17.587 -18.776 -4.447 1.00 85.50 329 ARG A O 1
ATOM 2577 N N . GLN A 1 330 ? 15.536 -18.516 -5.325 1.00 84.81 330 GLN A N 1
ATOM 2578 C CA . GLN A 1 330 ? 15.960 -17.672 -6.447 1.00 84.81 330 GLN A CA 1
ATOM 2579 C C . GLN A 1 330 ? 16.229 -16.224 -6.022 1.00 84.81 330 GLN A C 1
ATOM 2581 O O . GLN A 1 330 ? 17.230 -15.638 -6.426 1.00 84.81 330 GLN A O 1
ATOM 2586 N N . MET A 1 331 ? 15.335 -15.641 -5.219 1.00 85.88 331 MET A N 1
ATOM 2587 C CA . MET A 1 331 ? 15.382 -14.239 -4.799 1.00 85.88 331 MET A CA 1
ATOM 2588 C C . MET A 1 331 ? 14.955 -14.102 -3.325 1.00 85.88 331 MET A C 1
ATOM 2590 O O . MET A 1 331 ? 13.905 -13.528 -3.032 1.00 85.88 331 MET A O 1
ATOM 2594 N N . PRO A 1 332 ? 15.758 -14.604 -2.367 1.00 84.81 332 PRO A N 1
ATOM 2595 C CA . PRO A 1 332 ? 15.392 -14.649 -0.947 1.00 84.81 332 PRO A CA 1
ATOM 2596 C C . PRO A 1 332 ? 15.093 -13.279 -0.327 1.00 84.81 332 PRO A C 1
ATOM 2598 O O . PRO A 1 332 ? 14.333 -13.216 0.630 1.00 84.81 332 PRO A O 1
ATOM 2601 N N . GLY A 1 333 ? 15.685 -12.199 -0.845 1.00 87.25 333 GLY A N 1
ATOM 2602 C CA . GLY A 1 333 ? 15.425 -10.829 -0.391 1.00 87.25 333 GLY A CA 1
ATOM 2603 C C . GLY A 1 333 ? 14.164 -10.187 -0.978 1.00 87.25 333 GLY A C 1
ATOM 2604 O O . GLY A 1 333 ? 13.802 -9.109 -0.546 1.00 87.25 333 GLY A O 1
ATOM 2605 N N . TYR A 1 334 ? 13.496 -10.827 -1.942 1.00 88.94 334 TYR A N 1
ATOM 2606 C CA . TYR A 1 334 ? 12.311 -10.288 -2.631 1.00 88.94 334 TYR A CA 1
ATOM 2607 C C . TYR A 1 334 ? 11.049 -11.119 -2.374 1.00 88.94 334 TYR A C 1
ATOM 2609 O O . TYR A 1 334 ? 10.042 -10.981 -3.071 1.00 88.94 334 TYR A O 1
ATOM 2617 N N . ILE A 1 335 ? 11.081 -12.032 -1.404 1.00 92.94 335 ILE A N 1
ATOM 2618 C CA . ILE A 1 335 ? 9.878 -12.759 -0.999 1.00 92.94 335 ILE A CA 1
ATOM 2619 C C . ILE A 1 335 ? 8.880 -11.764 -0.413 1.00 92.94 335 ILE A C 1
ATOM 2621 O O . ILE A 1 335 ? 9.217 -11.029 0.510 1.00 92.94 335 ILE A O 1
ATOM 2625 N N . GLY A 1 336 ? 7.671 -11.757 -0.970 1.00 94.00 336 GLY A N 1
ATOM 2626 C CA . GLY A 1 336 ? 6.667 -10.725 -0.721 1.00 94.00 336 GLY A CA 1
ATOM 2627 C C . GLY A 1 336 ? 6.485 -9.752 -1.891 1.00 94.00 336 GLY A C 1
ATOM 2628 O O . GLY A 1 336 ? 5.418 -9.165 -1.994 1.00 94.00 336 GLY A O 1
ATOM 2629 N N . SER A 1 337 ? 7.420 -9.653 -2.844 1.00 94.38 337 SER A N 1
ATOM 2630 C CA . SER A 1 337 ? 7.282 -8.760 -4.021 1.00 94.38 337 SER A CA 1
ATOM 2631 C C . SER A 1 337 ? 6.177 -9.176 -4.997 1.00 94.38 337 SER A C 1
ATOM 2633 O O . SER A 1 337 ? 5.626 -8.364 -5.745 1.00 94.38 337 SER A O 1
ATOM 2635 N N . TYR A 1 338 ? 5.798 -10.453 -4.966 1.00 94.94 338 TYR A N 1
ATOM 2636 C CA . TYR A 1 338 ? 4.625 -10.973 -5.650 1.00 94.94 338 TYR A CA 1
ATOM 2637 C C . TYR A 1 338 ? 3.365 -10.734 -4.801 1.00 94.94 338 TYR A C 1
ATOM 2639 O O . TYR A 1 338 ? 3.329 -11.111 -3.633 1.00 94.94 338 TYR A O 1
ATOM 2647 N N . ALA A 1 339 ? 2.308 -10.150 -5.377 1.00 97.12 339 ALA A N 1
ATOM 2648 C CA . ALA A 1 339 ? 1.109 -9.737 -4.638 1.00 97.12 339 ALA A CA 1
ATOM 2649 C C . ALA A 1 339 ? 0.447 -10.865 -3.825 1.00 97.12 339 ALA A C 1
ATOM 2651 O O . ALA A 1 339 ? 0.003 -10.619 -2.704 1.00 97.12 339 ALA A O 1
ATOM 2652 N N . MET A 1 340 ? 0.415 -12.098 -4.347 1.00 96.69 340 MET A N 1
ATOM 2653 C CA . ME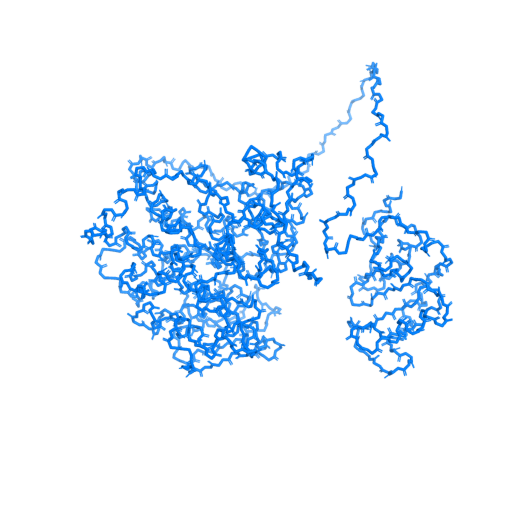T A 1 340 ? -0.140 -13.237 -3.604 1.00 96.69 340 MET A CA 1
ATOM 2654 C C . MET A 1 340 ? 0.756 -13.657 -2.436 1.00 96.69 340 MET A C 1
ATOM 2656 O O . MET A 1 340 ? 0.240 -13.973 -1.366 1.00 96.69 340 MET A O 1
ATOM 2660 N N . ASP A 1 341 ? 2.085 -13.619 -2.603 1.00 95.56 341 ASP A N 1
ATOM 2661 C CA . ASP A 1 341 ? 3.009 -13.865 -1.489 1.00 95.56 341 ASP A CA 1
ATOM 2662 C C . ASP A 1 341 ? 2.813 -12.820 -0.400 1.00 95.56 341 ASP A C 1
ATOM 2664 O O . ASP A 1 341 ? 2.637 -13.189 0.759 1.00 95.56 341 ASP A O 1
ATOM 2668 N N . ASN A 1 342 ? 2.780 -11.538 -0.788 1.00 97.88 342 ASN A N 1
ATOM 2669 C CA . ASN A 1 342 ? 2.546 -10.429 0.128 1.00 97.88 342 ASN A CA 1
ATOM 2670 C C . ASN A 1 342 ? 1.276 -10.670 0.943 1.00 97.88 342 ASN A C 1
ATOM 2672 O O . ASN A 1 342 ? 1.333 -10.777 2.165 1.00 97.88 342 ASN A O 1
ATOM 2676 N N . LEU A 1 343 ? 0.141 -10.854 0.261 1.00 98.56 343 LEU A N 1
ATOM 2677 C CA . LEU A 1 343 ? -1.142 -10.988 0.933 1.00 98.56 343 LEU A CA 1
ATOM 2678 C C . LEU A 1 343 ? -1.193 -12.232 1.827 1.00 98.56 343 LEU A C 1
ATOM 2680 O O . LEU A 1 343 ? -1.684 -12.146 2.951 1.00 98.56 343 LEU A O 1
ATOM 2684 N N . SER A 1 344 ? -0.651 -13.370 1.380 1.00 97.94 344 SER A N 1
ATOM 2685 C CA . SER A 1 344 ? -0.578 -14.582 2.204 1.00 97.94 344 SER A CA 1
ATOM 2686 C C . SER A 1 344 ? 0.287 -14.371 3.449 1.00 97.94 344 SER A C 1
ATOM 2688 O O . SER A 1 344 ? -0.091 -14.796 4.541 1.00 97.94 344 SER A O 1
ATOM 2690 N N . MET A 1 345 ? 1.434 -13.700 3.314 1.00 97.19 345 MET A N 1
ATOM 2691 C CA . MET A 1 345 ? 2.304 -13.359 4.442 1.00 97.19 345 MET A CA 1
ATOM 2692 C C . MET A 1 345 ? 1.602 -12.401 5.407 1.00 97.19 345 MET A C 1
ATOM 2694 O O . MET A 1 345 ? 1.604 -12.641 6.615 1.00 97.19 345 MET A O 1
ATOM 2698 N N . SER A 1 346 ? 0.940 -11.359 4.904 1.00 98.62 346 SER A N 1
ATOM 2699 C CA . SER A 1 346 ? 0.226 -10.399 5.742 1.00 98.62 346 SER A CA 1
ATOM 2700 C C . SER A 1 346 ? -0.954 -11.041 6.474 1.00 98.62 346 SER A C 1
ATOM 2702 O O . SER A 1 346 ? -1.145 -10.789 7.665 1.00 98.62 346 SER A O 1
ATOM 2704 N N . LEU A 1 347 ? -1.722 -11.909 5.804 1.00 98.75 347 LEU A N 1
ATOM 2705 C CA . LEU A 1 347 ? -2.804 -12.681 6.424 1.00 98.75 347 LEU A CA 1
ATOM 2706 C C . LEU A 1 347 ? -2.272 -13.588 7.533 1.00 98.75 347 LEU A C 1
ATOM 2708 O O . LEU A 1 347 ? -2.872 -13.645 8.604 1.00 98.75 347 LEU A O 1
ATOM 2712 N N . HIS A 1 348 ? -1.130 -14.242 7.316 1.00 98.25 348 HIS A N 1
ATOM 2713 C CA . HIS A 1 348 ? -0.479 -15.060 8.336 1.00 98.25 348 HIS A CA 1
ATOM 2714 C C . HIS A 1 348 ? -0.087 -14.220 9.563 1.00 98.25 348 HIS A C 1
ATOM 2716 O O . HIS A 1 348 ? -0.436 -14.579 10.690 1.00 98.25 348 HIS A O 1
ATOM 2722 N N . CYS A 1 349 ? 0.550 -13.061 9.354 1.00 98.00 349 CYS A N 1
ATOM 2723 C CA . CYS A 1 349 ? 0.930 -12.149 10.437 1.00 98.00 349 CYS A CA 1
ATOM 2724 C C . CYS A 1 349 ? -0.288 -11.722 11.268 1.00 98.00 349 CYS A C 1
ATOM 2726 O O . CYS A 1 349 ? -0.265 -11.816 12.494 1.00 98.00 349 CYS A O 1
ATOM 2728 N N . ILE A 1 350 ? -1.376 -11.301 10.614 1.00 98.69 350 ILE A N 1
ATOM 2729 C CA . ILE A 1 350 ? -2.609 -10.876 11.292 1.00 98.69 350 ILE A CA 1
ATOM 2730 C C . ILE A 1 350 ? -3.286 -12.049 12.007 1.00 98.69 350 ILE A C 1
ATOM 2732 O O . ILE A 1 350 ? -3.724 -11.908 13.144 1.00 98.69 350 ILE A O 1
ATOM 2736 N N . TYR A 1 351 ? -3.366 -13.215 11.367 1.00 98.62 351 TYR A N 1
ATOM 2737 C CA . TYR A 1 351 ? -4.058 -14.376 11.917 1.00 98.62 351 TYR A CA 1
ATOM 2738 C C . TYR A 1 351 ? -3.351 -14.938 13.160 1.00 98.62 351 TYR A C 1
ATOM 2740 O O . TYR A 1 351 ? -4.016 -15.497 14.029 1.00 98.62 351 TYR A O 1
ATOM 2748 N N . HIS A 1 352 ? -2.029 -14.815 13.276 1.00 97.81 352 HIS A N 1
ATOM 2749 C CA . HIS A 1 352 ? -1.252 -15.417 14.368 1.00 97.81 352 HIS A CA 1
ATOM 2750 C C . HIS A 1 352 ? -0.794 -14.444 15.462 1.00 97.81 352 HIS A C 1
ATOM 2752 O O . HIS A 1 352 ? -0.094 -14.866 16.380 1.00 97.81 352 HIS A O 1
ATOM 2758 N N . THR A 1 353 ? -1.216 -13.183 15.414 1.00 98.12 353 THR A N 1
ATOM 2759 C CA . THR A 1 353 ? -0.890 -12.168 16.428 1.00 98.12 353 THR A CA 1
ATOM 2760 C C . THR A 1 353 ? -2.154 -11.561 17.031 1.00 98.12 353 THR A C 1
ATOM 2762 O O . THR A 1 353 ? -3.263 -11.801 16.550 1.00 98.12 353 THR A O 1
ATOM 2765 N N . THR A 1 354 ? -2.009 -10.811 18.128 1.00 97.75 354 THR A N 1
ATOM 2766 C CA . THR A 1 354 ? -3.158 -10.286 18.892 1.00 97.75 354 THR A CA 1
ATOM 2767 C C . THR A 1 354 ? -3.187 -8.766 19.025 1.00 97.75 354 THR A C 1
ATOM 2769 O O . THR A 1 354 ? -4.141 -8.213 19.578 1.00 97.75 354 THR A O 1
ATOM 2772 N N . SER A 1 355 ? -2.173 -8.080 18.496 1.00 98.62 355 SER A N 1
ATOM 2773 C CA . SER A 1 355 ? -2.072 -6.621 18.483 1.00 98.62 355 SER A CA 1
ATOM 2774 C C . SER A 1 355 ? -1.410 -6.111 17.201 1.00 98.62 355 SER A C 1
ATOM 2776 O O . SER A 1 355 ? -0.709 -6.856 16.514 1.00 98.62 355 SER A O 1
ATOM 2778 N N . ALA A 1 356 ? -1.594 -4.824 16.886 1.00 98.50 356 ALA A N 1
ATOM 2779 C CA . ALA A 1 356 ? -0.950 -4.215 15.721 1.00 98.50 356 ALA A CA 1
ATOM 2780 C C . ALA A 1 356 ? 0.582 -4.196 15.860 1.00 98.50 356 ALA A C 1
ATOM 2782 O O . ALA A 1 356 ? 1.284 -4.502 14.899 1.00 98.50 356 ALA A O 1
ATOM 2783 N N . LYS A 1 357 ? 1.094 -3.913 17.071 1.00 98.56 357 LYS A N 1
ATOM 2784 C CA . LYS A 1 357 ? 2.533 -3.953 17.377 1.00 98.56 357 LYS A CA 1
ATOM 2785 C C . LYS A 1 357 ? 3.129 -5.330 17.084 1.00 98.56 357 LYS A C 1
ATOM 2787 O O . LYS A 1 357 ? 4.132 -5.419 16.381 1.00 98.56 357 LYS A O 1
ATOM 2792 N N . GLU A 1 358 ? 2.508 -6.392 17.599 1.00 98.38 358 GLU A N 1
ATOM 2793 C CA . GLU A 1 358 ? 2.959 -7.766 17.352 1.00 98.38 358 GLU A CA 1
ATOM 2794 C C . GLU A 1 358 ? 2.912 -8.112 15.864 1.00 98.38 358 GLU A C 1
ATOM 2796 O O . GLU A 1 358 ? 3.893 -8.629 15.342 1.00 98.38 358 GLU A O 1
ATOM 2801 N N . ALA A 1 359 ? 1.812 -7.794 15.171 1.00 98.56 359 ALA A N 1
ATOM 2802 C CA . ALA A 1 359 ? 1.647 -8.104 13.753 1.00 98.56 359 ALA A CA 1
ATOM 2803 C C . ALA A 1 359 ? 2.733 -7.452 12.884 1.00 98.56 359 ALA A C 1
ATOM 2805 O O . ALA A 1 359 ? 3.364 -8.129 12.070 1.00 98.56 359 ALA A O 1
ATOM 2806 N N . MET A 1 360 ? 2.968 -6.147 13.067 1.00 98.69 360 MET A N 1
ATOM 2807 C CA . MET A 1 360 ? 3.950 -5.401 12.279 1.00 98.69 360 MET A CA 1
ATOM 2808 C C . MET A 1 360 ? 5.390 -5.821 12.614 1.00 98.69 360 MET A C 1
ATOM 2810 O O . MET A 1 360 ? 6.187 -6.007 11.700 1.00 98.69 360 MET A O 1
ATOM 2814 N N . LEU A 1 361 ? 5.735 -6.059 13.889 1.00 98.56 361 LEU A N 1
ATOM 2815 C CA . LEU A 1 361 ? 7.073 -6.559 14.251 1.00 98.56 361 LEU A CA 1
ATOM 2816 C C . LEU A 1 361 ? 7.311 -7.980 13.751 1.00 98.56 361 LEU A C 1
ATOM 2818 O O . LEU A 1 361 ? 8.411 -8.279 13.288 1.00 98.56 361 LEU A O 1
ATOM 2822 N N . TYR A 1 362 ? 6.303 -8.850 13.837 1.00 97.44 362 TYR A N 1
ATOM 2823 C CA . TYR A 1 362 ? 6.380 -10.209 13.310 1.00 97.44 362 TYR A CA 1
ATOM 2824 C C . TYR A 1 362 ? 6.657 -10.182 11.802 1.00 97.44 362 TYR A C 1
ATOM 2826 O O . TYR A 1 362 ? 7.541 -10.889 11.324 1.00 97.44 362 TYR A O 1
ATOM 2834 N N . CYS A 1 363 ? 5.967 -9.301 11.074 1.00 97.12 363 CYS A N 1
ATOM 2835 C CA . CYS A 1 363 ? 6.184 -9.073 9.652 1.00 97.12 363 CYS A CA 1
ATOM 2836 C C . CYS A 1 363 ? 7.574 -8.499 9.343 1.00 97.12 363 CYS A C 1
ATOM 2838 O O . CYS A 1 363 ? 8.306 -9.063 8.538 1.00 97.12 363 CYS A O 1
ATOM 2840 N N . ALA A 1 364 ? 7.973 -7.399 9.980 1.00 97.31 364 ALA A N 1
ATOM 2841 C CA . ALA A 1 364 ? 9.249 -6.748 9.689 1.00 97.31 364 ALA A CA 1
ATOM 2842 C C . ALA A 1 364 ? 10.441 -7.681 9.968 1.00 97.31 364 ALA A C 1
ATOM 2844 O O . ALA A 1 364 ? 11.347 -7.806 9.147 1.00 97.31 364 ALA A O 1
ATOM 2845 N N . ASN A 1 365 ? 10.405 -8.426 11.079 1.00 96.62 365 ASN A N 1
ATOM 2846 C CA . ASN A 1 365 ? 11.436 -9.415 11.398 1.00 96.62 365 ASN A CA 1
ATOM 2847 C C . ASN A 1 365 ? 11.466 -10.613 10.448 1.00 96.62 365 ASN A C 1
ATOM 2849 O O . ASN A 1 365 ? 12.502 -11.275 10.335 1.00 96.62 365 ASN A O 1
ATOM 2853 N N . MET A 1 366 ? 10.353 -10.884 9.766 1.00 93.44 366 MET A N 1
ATOM 2854 C CA . MET A 1 366 ? 10.299 -11.878 8.710 1.00 93.44 366 MET A CA 1
ATOM 2855 C C . MET A 1 366 ? 11.248 -11.513 7.564 1.00 93.44 366 MET A C 1
ATOM 2857 O O . MET A 1 366 ? 11.890 -12.416 7.038 1.00 93.44 366 MET A O 1
ATOM 2861 N N . ARG A 1 367 ? 11.449 -10.220 7.266 1.00 93.88 367 ARG A N 1
ATOM 2862 C CA . ARG A 1 367 ? 12.294 -9.699 6.168 1.00 93.88 367 ARG A CA 1
ATOM 2863 C C . ARG A 1 367 ? 11.739 -10.060 4.782 1.00 93.88 367 ARG A C 1
ATOM 2865 O O . ARG A 1 367 ? 10.543 -10.301 4.639 1.00 93.88 367 ARG A O 1
ATOM 2872 N N . GLY A 1 368 ? 12.605 -10.107 3.768 1.00 93.81 368 GLY A N 1
ATOM 2873 C CA . GLY A 1 368 ? 12.219 -10.157 2.365 1.00 93.81 368 GLY A CA 1
ATOM 2874 C C . GLY A 1 368 ? 11.842 -8.761 1.890 1.00 93.81 368 GLY A C 1
ATOM 2875 O O . GLY A 1 368 ? 12.568 -7.801 2.139 1.00 93.81 368 GLY A O 1
ATOM 2876 N N . ASP A 1 369 ? 10.683 -8.668 1.258 1.00 96.00 369 ASP A N 1
ATOM 2877 C CA . ASP A 1 369 ? 10.065 -7.421 0.813 1.00 96.00 369 ASP A CA 1
ATOM 2878 C C . ASP A 1 369 ? 9.289 -6.760 1.969 1.00 96.00 369 ASP A C 1
ATOM 2880 O O . ASP A 1 369 ? 8.058 -6.668 1.979 1.00 96.00 369 ASP A O 1
ATOM 2884 N N . SER A 1 370 ? 10.006 -6.491 3.063 1.00 96.50 370 SER A N 1
ATOM 2885 C CA . SER A 1 370 ? 9.389 -6.265 4.370 1.00 96.50 370 SER A CA 1
ATOM 2886 C C . SER A 1 370 ? 8.690 -4.925 4.522 1.00 96.50 370 SER A C 1
ATOM 2888 O O . SER A 1 370 ? 7.759 -4.871 5.319 1.00 96.50 370 SER A O 1
ATOM 2890 N N . ASP A 1 371 ? 9.080 -3.875 3.802 1.00 97.75 371 ASP A N 1
ATOM 2891 C CA . ASP A 1 371 ? 8.291 -2.637 3.704 1.00 97.75 371 ASP A CA 1
ATOM 2892 C C . ASP A 1 371 ? 6.888 -2.932 3.180 1.00 97.75 371 ASP A C 1
ATOM 2894 O O . ASP A 1 371 ? 5.913 -2.683 3.885 1.00 97.75 371 ASP A O 1
ATOM 2898 N N . SER A 1 372 ? 6.786 -3.595 2.031 1.00 98.56 372 SER A N 1
ATOM 2899 C CA . SER A 1 372 ? 5.529 -3.898 1.360 1.00 98.56 372 SER A CA 1
ATOM 2900 C C . SER A 1 372 ? 4.635 -4.842 2.128 1.00 98.56 372 SER A C 1
ATOM 2902 O O . SER A 1 372 ? 3.423 -4.616 2.225 1.00 98.56 372 SER A O 1
ATOM 2904 N N . VAL A 1 373 ? 5.174 -5.921 2.694 1.00 98.50 373 VAL A N 1
ATOM 2905 C CA . VAL A 1 373 ? 4.344 -6.827 3.502 1.00 98.50 373 VAL A CA 1
ATOM 2906 C C . VAL A 1 373 ? 3.901 -6.120 4.786 1.00 98.50 373 VAL A C 1
ATOM 2908 O O . VAL A 1 373 ? 2.742 -6.257 5.195 1.00 98.50 373 VAL A O 1
ATOM 2911 N N . CYS A 1 374 ? 4.775 -5.315 5.402 1.00 98.62 374 CYS A N 1
ATOM 2912 C CA . CYS A 1 374 ? 4.469 -4.609 6.644 1.00 98.62 374 CYS A CA 1
ATOM 2913 C C . CYS A 1 374 ? 3.507 -3.436 6.415 1.00 98.62 374 CYS A C 1
ATOM 2915 O O . CYS A 1 374 ? 2.638 -3.205 7.252 1.00 98.62 374 CYS A O 1
ATOM 2917 N N . ALA A 1 375 ? 3.548 -2.771 5.260 1.00 98.88 375 ALA A N 1
ATOM 2918 C CA . ALA A 1 375 ? 2.577 -1.771 4.827 1.00 98.88 375 ALA A CA 1
ATOM 2919 C C . ALA A 1 375 ? 1.164 -2.370 4.736 1.00 98.88 375 ALA A C 1
ATOM 2921 O O . ALA A 1 375 ? 0.197 -1.787 5.233 1.00 98.88 375 ALA A O 1
ATOM 2922 N N . VAL A 1 376 ? 1.029 -3.574 4.169 1.00 98.94 376 VAL A N 1
ATOM 2923 C CA . VAL A 1 376 ? -0.251 -4.299 4.064 1.00 98.94 376 VAL A CA 1
ATOM 2924 C C . VAL A 1 376 ? -0.728 -4.820 5.424 1.00 98.94 376 VAL A C 1
ATOM 2926 O O . VAL A 1 376 ? -1.906 -4.674 5.769 1.00 98.94 376 VAL A O 1
ATOM 2929 N N . VAL A 1 377 ? 0.176 -5.363 6.250 1.00 98.94 377 VAL A N 1
ATOM 2930 C CA . VAL A 1 377 ? -0.119 -5.696 7.657 1.00 98.94 377 VAL A CA 1
ATOM 2931 C C . VAL A 1 377 ? -0.554 -4.449 8.418 1.00 98.94 377 VAL A C 1
ATOM 2933 O O . VAL A 1 377 ? -1.478 -4.512 9.227 1.00 98.94 377 VAL A O 1
ATOM 2936 N N . GLY A 1 378 ? 0.062 -3.308 8.138 1.00 98.88 378 GLY A N 1
ATOM 2937 C CA . GLY A 1 378 ? -0.239 -2.028 8.744 1.00 98.88 378 GLY A CA 1
ATOM 2938 C C . GLY A 1 378 ? -1.652 -1.548 8.430 1.00 98.88 378 GLY A C 1
ATOM 2939 O O . GLY A 1 378 ? -2.406 -1.193 9.336 1.00 98.88 378 GLY A O 1
ATOM 2940 N N . GLN A 1 379 ? -2.056 -1.643 7.162 1.00 98.88 379 GLN A N 1
ATOM 2941 C CA . GLN A 1 379 ? -3.424 -1.353 6.727 1.00 98.88 379 GLN A CA 1
ATOM 2942 C C . GLN A 1 379 ? -4.460 -2.235 7.441 1.00 98.88 379 GLN A C 1
ATOM 2944 O O . GLN A 1 379 ? -5.450 -1.720 7.970 1.00 98.88 379 GLN A O 1
ATOM 2949 N N . MET A 1 380 ? -4.239 -3.556 7.480 1.00 98.88 380 MET A N 1
ATOM 2950 C CA . MET A 1 380 ? -5.166 -4.498 8.121 1.00 98.88 380 MET A CA 1
ATOM 2951 C C . MET A 1 380 ? -5.212 -4.321 9.636 1.00 98.88 380 MET A C 1
ATOM 2953 O O . MET A 1 380 ? -6.291 -4.240 10.219 1.00 98.88 380 MET A O 1
ATOM 2957 N N . SER A 1 381 ? -4.052 -4.245 10.285 1.00 98.75 381 SER A N 1
ATOM 2958 C CA . SER A 1 381 ? -3.965 -4.091 11.736 1.00 98.75 381 SER A CA 1
ATOM 2959 C C . SER A 1 381 ? -4.560 -2.761 12.193 1.00 98.75 381 SER A C 1
ATOM 2961 O O . SER A 1 381 ? -5.307 -2.753 13.167 1.00 98.75 381 SER A O 1
ATOM 2963 N N . GLY A 1 382 ? -4.355 -1.668 11.457 1.00 98.75 382 GLY A N 1
ATOM 2964 C CA . GLY A 1 382 ? -5.040 -0.403 11.713 1.00 98.75 382 GLY A CA 1
ATOM 2965 C C . GLY A 1 382 ? -6.565 -0.524 11.606 1.00 98.75 382 GLY A C 1
ATOM 2966 O O . GLY A 1 382 ? -7.287 -0.117 12.515 1.00 98.75 382 GLY A O 1
ATOM 2967 N N . ALA A 1 383 ? -7.068 -1.173 10.551 1.00 98.88 383 ALA A N 1
ATOM 2968 C CA . ALA A 1 383 ? -8.503 -1.409 10.370 1.00 98.88 383 ALA A CA 1
ATOM 2969 C C . ALA A 1 383 ? -9.125 -2.326 11.447 1.00 98.88 383 ALA A C 1
ATOM 2971 O O . ALA A 1 383 ? -10.324 -2.240 11.705 1.00 98.88 383 ALA A O 1
ATOM 2972 N N . ILE A 1 384 ? -8.333 -3.199 12.076 1.00 98.88 384 ILE A N 1
ATOM 2973 C CA . ILE A 1 384 ? -8.769 -4.146 13.115 1.00 98.88 384 ILE A CA 1
ATOM 2974 C C . ILE A 1 384 ? -8.691 -3.512 14.510 1.00 98.88 384 ILE A C 1
ATOM 2976 O O . ILE A 1 384 ? -9.670 -3.518 15.265 1.00 98.88 384 ILE A O 1
ATOM 2980 N N . TYR A 1 385 ? -7.526 -2.970 14.859 1.00 98.75 385 TYR A N 1
ATOM 2981 C CA . TYR A 1 385 ? -7.177 -2.564 16.219 1.00 98.75 385 TYR A CA 1
ATOM 2982 C C . TYR A 1 385 ? -7.395 -1.069 16.491 1.00 98.75 385 TYR A C 1
ATOM 2984 O O . TYR A 1 385 ? -7.433 -0.686 17.657 1.00 98.75 385 TYR A O 1
ATOM 2992 N N . GLY A 1 386 ? -7.599 -0.245 15.457 1.00 98.56 386 GLY A N 1
ATOM 2993 C CA . GLY A 1 386 ? -7.733 1.205 15.605 1.00 98.56 386 GLY A CA 1
ATOM 2994 C C . GLY A 1 386 ? -6.400 1.907 15.870 1.00 98.56 386 GLY A C 1
ATOM 2995 O O . GLY A 1 386 ? -5.349 1.272 15.973 1.00 98.56 386 GLY A O 1
ATOM 2996 N N . LEU A 1 387 ? -6.448 3.236 15.977 1.00 97.81 387 LEU A N 1
ATOM 2997 C CA . LEU A 1 387 ? -5.291 4.083 16.276 1.00 97.81 387 LEU A CA 1
ATOM 2998 C C . LEU A 1 387 ? -4.680 3.719 17.626 1.00 97.81 387 LEU A C 1
ATOM 3000 O O . LEU A 1 387 ? -3.462 3.686 17.756 1.00 97.81 387 LEU A O 1
ATOM 3004 N N . GLU A 1 388 ? -5.518 3.383 18.605 1.00 96.56 388 GLU A N 1
ATOM 3005 C CA . GLU A 1 388 ? -5.101 2.996 19.952 1.00 96.56 388 GLU A CA 1
ATOM 3006 C C . GLU A 1 388 ? -4.308 1.680 19.963 1.00 96.56 388 GLU A C 1
ATOM 3008 O O . GLU A 1 388 ? -3.579 1.405 20.915 1.00 96.56 388 GLU A O 1
ATOM 3013 N N . GLY A 1 389 ? -4.444 0.861 18.914 1.00 97.44 389 GLY A N 1
ATOM 3014 C CA . GLY A 1 389 ? -3.685 -0.372 18.743 1.00 97.44 389 GLY A CA 1
ATOM 3015 C C . GLY A 1 389 ? -2.270 -0.167 18.196 1.00 97.44 389 GLY A C 1
ATOM 3016 O O . GLY A 1 389 ? -1.435 -1.060 18.356 1.00 97.44 389 GLY A O 1
ATOM 3017 N N . ILE A 1 390 ? -1.992 0.972 17.553 1.00 98.62 390 ILE A N 1
ATOM 3018 C CA . ILE A 1 390 ? -0.678 1.301 16.989 1.00 98.62 390 ILE A CA 1
ATOM 3019 C C . ILE A 1 390 ? 0.143 2.046 18.057 1.00 98.62 390 ILE A C 1
ATOM 3021 O O . ILE A 1 390 ? -0.361 2.995 18.658 1.00 98.62 390 ILE A O 1
ATOM 3025 N N . PRO A 1 391 ? 1.410 1.666 18.309 1.00 98.62 391 PRO A N 1
ATOM 3026 C CA . PRO A 1 391 ? 2.255 2.373 19.268 1.00 98.62 391 PRO A CA 1
ATOM 3027 C C . PRO A 1 391 ? 2.355 3.872 18.965 1.00 98.62 391 PRO A C 1
ATOM 3029 O O . PRO A 1 391 ? 2.737 4.274 17.865 1.00 98.62 391 PRO A O 1
ATOM 3032 N N . ALA A 1 392 ? 2.040 4.707 19.958 1.00 97.62 392 ALA A N 1
ATOM 3033 C CA . ALA A 1 392 ? 2.004 6.161 19.792 1.00 97.62 392 ALA A CA 1
ATOM 3034 C C . ALA A 1 392 ? 3.351 6.733 19.319 1.00 97.62 392 ALA A C 1
ATOM 3036 O O . ALA A 1 392 ? 3.378 7.624 18.477 1.00 97.62 392 ALA A O 1
ATOM 3037 N N . ASN A 1 393 ? 4.473 6.175 19.791 1.00 98.19 393 ASN A N 1
ATOM 3038 C CA . ASN A 1 393 ? 5.807 6.590 19.358 1.00 98.19 393 ASN A CA 1
ATOM 3039 C C . ASN A 1 393 ? 6.065 6.312 17.866 1.00 98.19 393 ASN A C 1
ATOM 3041 O O . ASN A 1 393 ? 6.816 7.059 17.246 1.00 98.19 393 ASN A O 1
ATOM 3045 N N . TRP A 1 394 ? 5.437 5.290 17.275 1.00 98.62 394 TRP A N 1
ATOM 3046 C CA . TRP A 1 394 ? 5.552 5.014 15.838 1.00 98.62 394 TRP A CA 1
ATOM 3047 C C . TRP A 1 394 ? 4.747 6.013 15.016 1.00 98.62 394 TRP A C 1
ATOM 3049 O O . TRP A 1 394 ? 5.237 6.514 14.007 1.00 98.62 394 TRP A O 1
ATOM 3059 N N . ILE A 1 395 ? 3.539 6.351 15.480 1.00 98.44 395 ILE A N 1
ATOM 3060 C CA . ILE A 1 395 ? 2.721 7.402 14.865 1.00 98.44 395 ILE A CA 1
ATOM 3061 C C . ILE A 1 395 ? 3.488 8.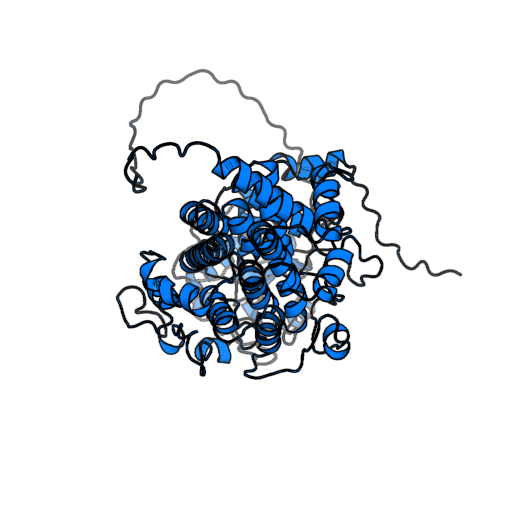727 14.900 1.00 98.44 395 ILE A C 1
ATOM 3063 O O . ILE A 1 395 ? 3.708 9.325 13.853 1.00 98.44 395 ILE A O 1
ATOM 3067 N N . THR A 1 396 ? 3.986 9.141 16.069 1.00 97.44 396 THR A N 1
ATOM 3068 C CA . THR A 1 396 ? 4.753 10.389 16.217 1.00 97.44 396 THR A CA 1
ATOM 3069 C C . THR A 1 396 ? 6.022 10.407 15.359 1.00 97.44 396 THR A C 1
ATOM 3071 O O . THR A 1 396 ? 6.384 11.453 14.817 1.00 97.44 396 THR A O 1
ATOM 3074 N N . ALA A 1 397 ? 6.703 9.267 15.197 1.00 97.62 397 ALA A N 1
ATOM 3075 C CA . ALA A 1 397 ? 7.869 9.173 14.321 1.00 97.62 397 ALA A CA 1
ATOM 3076 C C . ALA A 1 397 ? 7.507 9.437 12.851 1.00 97.62 397 ALA A C 1
ATOM 3078 O O . ALA A 1 397 ? 8.248 10.146 12.175 1.00 97.62 397 ALA A O 1
ATOM 3079 N N . VAL A 1 398 ? 6.368 8.929 12.371 1.00 98.31 398 VAL A N 1
ATOM 3080 C CA . VAL A 1 398 ? 5.851 9.216 11.022 1.00 98.31 398 VAL A CA 1
ATOM 3081 C C . VAL A 1 398 ? 5.372 10.670 10.905 1.00 98.31 398 VAL A C 1
ATOM 3083 O O . VAL A 1 398 ? 5.753 11.368 9.966 1.00 98.31 398 VAL A O 1
ATOM 3086 N N . GLU A 1 399 ? 4.605 11.175 11.876 1.00 96.31 399 GLU A N 1
ATOM 3087 C CA . GLU A 1 399 ? 4.063 12.550 11.882 1.00 96.31 399 GLU A CA 1
ATOM 3088 C C . GLU A 1 399 ? 5.149 13.633 11.829 1.00 96.31 399 GLU A C 1
ATOM 3090 O O . GLU A 1 399 ? 4.947 14.736 11.313 1.00 96.31 399 GLU A O 1
ATOM 3095 N N . ARG A 1 400 ? 6.348 13.319 12.330 1.00 95.56 400 ARG A N 1
ATOM 3096 C CA . ARG A 1 400 ? 7.520 14.190 12.205 1.00 95.56 400 ARG A CA 1
ATOM 3097 C C . ARG A 1 400 ? 7.825 14.548 10.747 1.00 95.56 400 ARG A C 1
ATOM 3099 O O . ARG A 1 400 ? 8.298 15.653 10.480 1.00 95.56 400 ARG A O 1
ATOM 3106 N N . TRP A 1 401 ? 7.582 13.624 9.820 1.00 95.94 401 TRP A N 1
ATOM 3107 C CA . TRP A 1 401 ? 7.953 13.753 8.412 1.00 95.94 401 TRP A CA 1
ATOM 3108 C C . TRP A 1 401 ? 6.788 14.156 7.507 1.00 95.94 401 TRP A C 1
ATOM 3110 O O . TRP A 1 401 ? 7.022 14.529 6.361 1.00 95.94 401 TRP A O 1
ATOM 3120 N N . ASP A 1 402 ? 5.546 14.144 7.997 1.00 93.19 402 ASP A N 1
ATOM 3121 C CA . ASP A 1 402 ? 4.351 14.455 7.198 1.00 93.19 402 ASP A CA 1
ATOM 3122 C C . ASP A 1 402 ? 3.822 15.885 7.387 1.00 93.19 402 ASP A C 1
ATOM 3124 O O . ASP A 1 402 ? 2.727 16.216 6.931 1.00 93.19 402 ASP A O 1
ATOM 3128 N N . GLY A 1 403 ? 4.589 16.753 8.046 1.00 85.44 403 GLY A N 1
ATOM 3129 C CA . GLY A 1 403 ? 4.172 18.123 8.336 1.00 85.44 403 GLY A CA 1
ATOM 3130 C C . GLY A 1 403 ? 3.253 18.252 9.553 1.00 85.44 403 GLY A C 1
ATOM 3131 O O . GLY A 1 403 ? 2.507 19.231 9.627 1.00 85.44 403 GLY A O 1
ATOM 3132 N N . GLY A 1 404 ? 3.323 17.311 10.501 1.00 81.56 404 GLY A N 1
ATOM 3133 C CA . GLY A 1 404 ? 2.661 17.395 11.805 1.00 81.56 404 GLY A CA 1
ATOM 3134 C C . GLY A 1 404 ? 1.246 16.815 11.832 1.00 81.56 404 GLY A C 1
ATOM 3135 O O . GLY A 1 404 ? 0.367 17.402 12.462 1.00 81.56 404 GLY A O 1
ATOM 3136 N N . GLY A 1 405 ? 1.013 15.706 11.126 1.00 86.12 405 GLY A N 1
ATOM 3137 C CA . GLY A 1 405 ? -0.238 14.940 11.123 1.00 86.12 405 GLY A CA 1
ATOM 3138 C C . GLY A 1 405 ? -1.045 15.013 9.822 1.00 86.12 405 GLY A C 1
ATOM 3139 O O . GLY A 1 405 ? -2.261 14.793 9.833 1.00 86.12 405 GLY A O 1
ATOM 3140 N N . SER A 1 406 ? -0.427 15.346 8.683 1.00 93.31 406 SER A N 1
ATOM 3141 C CA . SER A 1 406 ? -1.162 15.473 7.414 1.00 93.31 406 SER A CA 1
ATOM 3142 C C . SER A 1 406 ? -1.708 14.143 6.878 1.00 93.31 406 SER A C 1
ATOM 3144 O O . SER A 1 406 ? -2.734 14.142 6.193 1.00 93.31 406 SER A O 1
ATOM 3146 N N . ILE A 1 407 ? -1.080 13.008 7.193 1.00 97.69 407 ILE A N 1
ATOM 3147 C CA . ILE A 1 407 ? -1.580 11.665 6.864 1.00 97.69 407 ILE A CA 1
ATOM 3148 C C . ILE A 1 407 ? -2.875 11.400 7.631 1.00 97.69 407 ILE A C 1
ATOM 3150 O O . ILE A 1 407 ? -3.884 11.004 7.040 1.00 97.69 407 ILE A O 1
ATOM 3154 N N . MET A 1 408 ? -2.879 11.690 8.933 1.00 96.75 408 MET A N 1
ATOM 3155 C CA . MET A 1 408 ? -4.053 11.505 9.783 1.00 96.75 408 MET A CA 1
ATOM 3156 C C . MET A 1 408 ? -5.212 12.409 9.347 1.00 96.75 408 MET A C 1
ATOM 3158 O O . MET A 1 408 ? -6.355 11.956 9.262 1.00 96.75 408 MET A O 1
ATOM 3162 N N . LEU A 1 409 ? -4.919 13.659 8.971 1.00 97.31 409 LEU A N 1
ATOM 3163 C CA . LEU A 1 409 ? -5.924 14.590 8.456 1.00 97.31 409 LEU A CA 1
ATOM 3164 C C . LEU A 1 409 ? -6.537 14.126 7.124 1.00 97.31 409 LEU A C 1
ATOM 3166 O O . LEU A 1 409 ? -7.755 14.220 6.955 1.00 97.31 409 LEU A O 1
ATOM 3170 N N . ARG A 1 410 ? -5.742 13.581 6.190 1.00 98.12 410 ARG A N 1
ATOM 3171 C CA . ARG A 1 410 ? -6.280 12.966 4.957 1.00 98.12 410 ARG A CA 1
ATOM 3172 C C . ARG A 1 410 ? -7.251 11.845 5.289 1.00 98.12 410 ARG A C 1
ATOM 3174 O O . ARG A 1 410 ? -8.367 11.830 4.776 1.00 98.12 410 ARG A O 1
ATOM 3181 N N . ALA A 1 411 ? -6.838 10.935 6.165 1.00 98.62 411 ALA A N 1
ATOM 3182 C CA . ALA A 1 411 ? -7.639 9.785 6.551 1.00 98.62 411 ALA A CA 1
ATOM 3183 C C . ALA A 1 411 ? -8.953 10.207 7.231 1.00 98.62 411 ALA A C 1
ATOM 3185 O O . ALA A 1 411 ? -10.021 9.701 6.895 1.00 98.62 411 ALA A O 1
ATOM 3186 N N . TYR A 1 412 ? -8.905 11.210 8.110 1.00 98.50 412 TYR A N 1
ATOM 3187 C CA . TYR A 1 412 ? -10.100 11.755 8.747 1.00 98.50 412 TYR A CA 1
ATOM 3188 C C . TYR A 1 412 ? -11.078 12.375 7.739 1.00 98.50 412 TYR A C 1
ATOM 3190 O O . TYR A 1 412 ? -12.278 12.098 7.782 1.00 98.50 412 TYR A O 1
ATOM 3198 N N . LYS A 1 413 ? -10.579 13.155 6.773 1.00 98.50 413 LYS A N 1
ATOM 3199 C CA . LYS A 1 413 ? -11.411 13.728 5.703 1.00 98.50 413 LYS A CA 1
ATOM 3200 C C . LYS A 1 413 ? -12.029 12.653 4.808 1.00 98.50 413 LYS A C 1
ATOM 3202 O O . LYS A 1 413 ? -13.206 12.758 4.465 1.00 98.50 413 LYS A O 1
ATOM 3207 N N . LEU A 1 414 ? -11.274 11.607 4.463 1.00 98.69 414 LEU A N 1
ATOM 3208 C CA . LEU A 1 414 ? -11.794 10.465 3.704 1.00 98.69 414 LEU A CA 1
ATOM 3209 C C . LEU A 1 414 ? -12.913 9.753 4.465 1.00 98.69 414 LEU A C 1
ATOM 3211 O O . LEU A 1 414 ? -13.951 9.455 3.872 1.00 98.69 414 LEU A O 1
ATOM 3215 N N . TYR A 1 415 ? -12.726 9.531 5.768 1.00 98.69 415 TYR A N 1
ATOM 3216 C CA . TYR A 1 415 ? -13.745 8.940 6.625 1.00 98.69 415 TYR A CA 1
ATOM 3217 C C . TYR A 1 415 ? -15.021 9.791 6.655 1.00 98.69 415 TYR A C 1
ATOM 3219 O O . TYR A 1 415 ? -16.106 9.264 6.407 1.00 98.69 415 TYR A O 1
ATOM 3227 N N . LYS A 1 416 ? -14.910 11.111 6.880 1.00 98.31 416 LYS A N 1
ATOM 3228 C CA . LYS A 1 416 ? -16.065 12.028 6.870 1.00 98.31 416 LYS A CA 1
ATOM 3229 C C . LYS A 1 416 ? -16.804 11.992 5.534 1.00 98.31 416 LYS A C 1
ATOM 3231 O O . LYS A 1 416 ? -18.022 11.822 5.527 1.00 98.31 416 LYS A O 1
ATOM 3236 N N . ALA A 1 417 ? -16.077 12.043 4.417 1.00 98.06 417 ALA A N 1
ATOM 3237 C CA . ALA A 1 417 ? -16.663 11.902 3.084 1.00 98.06 417 ALA A CA 1
ATOM 3238 C C . ALA A 1 417 ? -17.354 10.534 2.895 1.00 98.06 417 ALA A C 1
ATOM 3240 O O . ALA A 1 417 ? -18.383 10.431 2.225 1.00 98.06 417 ALA A O 1
ATOM 3241 N N . GLY A 1 418 ? -16.819 9.471 3.503 1.00 98.00 418 GLY A N 1
ATOM 3242 C CA . GLY A 1 418 ? -17.451 8.153 3.590 1.00 98.00 418 GLY A CA 1
ATOM 3243 C C . GLY A 1 418 ? -18.781 8.178 4.336 1.00 98.00 418 GLY A C 1
ATOM 3244 O O . GLY A 1 418 ? -19.794 7.718 3.812 1.00 98.00 418 GLY A O 1
ATOM 3245 N N . VAL A 1 419 ? -18.800 8.772 5.529 1.00 98.00 419 VAL A N 1
ATOM 3246 C CA . VAL A 1 419 ? -20.012 8.934 6.343 1.00 98.00 419 VAL A CA 1
ATOM 3247 C C . VAL A 1 419 ? -21.074 9.742 5.597 1.00 98.00 419 VAL A C 1
ATOM 3249 O O . VAL A 1 419 ? -22.243 9.359 5.594 1.00 98.00 419 VAL A O 1
ATOM 3252 N N . GLU A 1 420 ? -20.698 10.841 4.953 1.00 96.88 420 GLU A N 1
ATOM 3253 C CA . GLU A 1 420 ? -21.625 11.677 4.184 1.00 96.88 420 GLU A CA 1
ATOM 3254 C C . GLU A 1 420 ? -22.234 10.923 2.999 1.00 96.88 420 GLU A C 1
ATOM 3256 O O . GLU A 1 420 ? -23.447 10.978 2.794 1.00 96.88 420 GLU A O 1
ATOM 3261 N N . GLU A 1 421 ? -21.422 10.167 2.257 1.00 95.44 421 GLU A N 1
ATOM 3262 C CA . GLU A 1 421 ? -21.903 9.349 1.141 1.00 95.44 421 GLU A CA 1
ATOM 3263 C C . GLU A 1 421 ? -22.819 8.214 1.622 1.00 95.44 421 GLU A C 1
ATOM 3265 O O . GLU A 1 421 ? -23.842 7.949 0.995 1.00 95.44 421 GLU A O 1
ATOM 3270 N N . SER A 1 422 ? -22.530 7.610 2.781 1.00 94.44 422 SER A N 1
ATOM 3271 C CA . SER A 1 422 ? -23.343 6.527 3.356 1.00 94.44 422 SER A CA 1
ATOM 3272 C C . SER A 1 422 ? -24.784 6.937 3.691 1.00 94.44 422 SER A C 1
ATOM 3274 O O . SER A 1 422 ? -25.671 6.086 3.748 1.00 94.44 422 SER A O 1
ATOM 3276 N N . LYS A 1 423 ? -25.026 8.240 3.903 1.00 94.50 423 LYS A N 1
ATOM 3277 C CA . LYS A 1 423 ? -26.352 8.810 4.195 1.00 94.50 423 LYS A CA 1
ATOM 3278 C C . LYS A 1 423 ? -27.188 9.050 2.937 1.00 94.50 423 LYS A C 1
ATOM 3280 O O . LYS A 1 423 ? -28.393 9.272 3.048 1.00 94.50 423 LYS A O 1
ATOM 3285 N N . LYS A 1 424 ? -26.579 9.043 1.747 1.00 90.25 424 LYS A N 1
ATOM 3286 C CA . LYS A 1 424 ? -27.307 9.244 0.490 1.00 90.25 424 LYS A CA 1
ATOM 3287 C C . LYS A 1 424 ? -28.095 7.976 0.133 1.00 90.25 424 LYS A C 1
ATOM 3289 O O . LYS A 1 424 ? -27.603 6.865 0.337 1.00 90.25 424 LYS A O 1
ATOM 3294 N N . PRO A 1 425 ? -29.309 8.103 -0.430 1.00 80.38 425 PRO A N 1
ATOM 3295 C CA . PRO A 1 425 ? -30.076 6.943 -0.863 1.00 80.38 425 PRO A CA 1
ATOM 3296 C C . PRO A 1 425 ? -29.304 6.178 -1.942 1.00 80.38 425 PRO A C 1
ATOM 3298 O O . PRO A 1 425 ? -28.864 6.761 -2.937 1.00 80.38 425 PRO A O 1
ATOM 3301 N N . LYS A 1 426 ? -29.153 4.859 -1.763 1.00 71.19 426 LYS A N 1
ATOM 3302 C CA . LYS A 1 426 ? -28.526 4.003 -2.775 1.00 71.19 426 LYS A CA 1
ATOM 3303 C C . LYS A 1 426 ? -29.325 4.127 -4.074 1.00 71.19 426 LYS A C 1
ATOM 3305 O O . LYS A 1 426 ? -30.489 3.728 -4.127 1.00 71.19 426 LYS A O 1
ATOM 3310 N N . LYS A 1 427 ? -28.715 4.668 -5.137 1.00 59.03 427 LYS A N 1
ATOM 3311 C CA . LYS A 1 427 ? -29.295 4.583 -6.485 1.00 59.03 427 LYS A CA 1
ATOM 3312 C C . LYS A 1 427 ? -29.519 3.098 -6.773 1.00 59.03 427 LYS A C 1
ATOM 3314 O O . LYS A 1 427 ? -28.560 2.328 -6.720 1.00 59.03 427 LYS A O 1
ATOM 3319 N N . LYS A 1 428 ? -30.767 2.682 -7.038 1.00 43.38 428 LYS A N 1
ATOM 3320 C CA . LYS A 1 428 ? -31.052 1.318 -7.508 1.00 43.38 428 LYS A CA 1
ATOM 3321 C C . LYS A 1 428 ? -30.119 1.058 -8.690 1.00 43.38 428 LYS A C 1
ATOM 3323 O O . LYS A 1 428 ? -30.201 1.775 -9.687 1.00 43.38 428 LYS A O 1
ATOM 3328 N N . LYS A 1 429 ? -29.214 0.081 -8.567 1.00 44.91 429 LYS A N 1
ATOM 3329 C CA . LYS A 1 429 ? -28.459 -0.431 -9.714 1.00 44.91 429 LYS A CA 1
ATOM 3330 C C . LYS A 1 429 ? -29.505 -0.975 -10.683 1.00 44.91 429 LYS A C 1
ATOM 3332 O O . LYS A 1 429 ? -30.052 -2.050 -10.461 1.00 44.91 429 LYS A O 1
ATOM 3337 N N . GLY A 1 430 ? -29.857 -0.189 -11.697 1.00 33.56 430 GLY A N 1
ATOM 3338 C CA . GLY A 1 430 ? -30.605 -0.702 -12.831 1.00 33.56 430 GLY A CA 1
ATOM 3339 C C . GLY A 1 430 ? -29.771 -1.815 -13.444 1.00 33.56 430 GLY A C 1
ATOM 3340 O O . GLY A 1 430 ? -28.587 -1.612 -13.713 1.00 33.56 430 GLY A O 1
ATOM 3341 N N . SER A 1 431 ? -30.372 -2.986 -13.612 1.00 32.03 431 SER A N 1
ATOM 3342 C CA . SER A 1 431 ? -29.818 -4.091 -14.382 1.00 32.03 431 SER A CA 1
ATOM 3343 C C . SER A 1 431 ? -29.618 -3.635 -15.830 1.00 32.03 431 SER A C 1
ATOM 3345 O O . SER A 1 431 ? -30.490 -3.805 -16.679 1.00 32.03 431 SER A O 1
ATOM 3347 N N . LYS A 1 432 ? -28.486 -3.003 -16.124 1.00 33.19 432 LYS A N 1
ATOM 3348 C CA . LYS A 1 432 ? -27.906 -3.056 -17.460 1.00 33.19 432 LYS A CA 1
ATOM 3349 C C . LYS A 1 432 ? -26.854 -4.145 -17.382 1.00 33.19 432 LYS A C 1
ATOM 3351 O O . LYS A 1 432 ? -25.895 -4.005 -16.629 1.00 33.19 432 LYS A O 1
ATOM 3356 N N . GLY A 1 433 ? -27.156 -5.257 -18.049 1.00 28.62 433 GLY A N 1
ATOM 3357 C CA . GLY A 1 433 ? -26.307 -6.436 -18.096 1.00 28.62 433 GLY A CA 1
ATOM 3358 C C . GLY A 1 433 ? -24.893 -6.098 -18.543 1.00 28.62 433 GLY A C 1
ATOM 3359 O O . GLY A 1 433 ? -24.661 -5.068 -19.183 1.00 28.62 433 GLY A O 1
ATOM 3360 N N . ASP A 1 434 ? -23.977 -6.986 -18.169 1.00 31.14 434 ASP A N 1
ATOM 3361 C CA . ASP A 1 434 ? -22.623 -7.044 -18.696 1.00 31.14 434 ASP A CA 1
ATOM 3362 C C . ASP A 1 434 ? -22.621 -6.726 -20.189 1.00 31.14 434 ASP A C 1
ATOM 3364 O O . ASP A 1 434 ? -23.160 -7.468 -21.009 1.00 31.14 434 ASP A O 1
ATOM 3368 N N . SER A 1 435 ? -21.990 -5.609 -20.541 1.00 27.19 435 SER A N 1
ATOM 3369 C CA . SER A 1 435 ? -21.428 -5.488 -21.877 1.00 27.19 435 SER A CA 1
ATOM 3370 C C . SER A 1 435 ? -20.067 -6.151 -21.798 1.00 27.19 435 SER A C 1
ATOM 3372 O O . SER A 1 435 ? -19.057 -5.544 -21.448 1.00 27.19 435 SER A O 1
ATOM 3374 N N . THR A 1 436 ? -20.066 -7.448 -22.086 1.00 26.59 436 THR A N 1
ATOM 3375 C CA . THR A 1 436 ? -18.893 -8.142 -22.595 1.00 26.59 436 THR A CA 1
ATOM 3376 C C . THR A 1 436 ? -18.280 -7.245 -23.673 1.00 26.59 436 THR A C 1
ATOM 3378 O O . THR A 1 436 ? -18.975 -6.822 -24.598 1.00 26.59 436 THR A O 1
ATOM 3381 N N . LEU A 1 437 ? -17.001 -6.896 -23.525 1.00 27.05 437 LEU A N 1
ATOM 3382 C CA . LEU A 1 437 ? -16.225 -6.186 -24.540 1.00 27.05 437 LEU A CA 1
ATOM 3383 C C . LEU A 1 437 ? -16.116 -7.077 -25.787 1.00 27.05 437 LEU A C 1
ATOM 3385 O O . LEU A 1 437 ? -15.138 -7.795 -25.969 1.00 27.05 437 LEU A O 1
ATOM 3389 N N . ILE A 1 438 ? -17.140 -7.050 -26.638 1.00 23.55 438 ILE A N 1
ATOM 3390 C CA . ILE A 1 438 ? -17.075 -7.557 -28.003 1.00 23.55 438 ILE A CA 1
ATOM 3391 C C . ILE A 1 438 ? -16.550 -6.404 -28.853 1.00 23.55 438 ILE A C 1
ATOM 3393 O O . ILE A 1 438 ? -17.231 -5.404 -29.077 1.00 23.55 438 ILE A O 1
ATOM 3397 N N . ILE A 1 439 ? -15.305 -6.538 -29.305 1.00 27.45 439 ILE A N 1
ATOM 3398 C CA . ILE A 1 439 ? -14.731 -5.687 -30.345 1.00 27.45 439 ILE A CA 1
ATOM 3399 C C . ILE A 1 439 ? -15.436 -6.062 -31.657 1.00 27.45 439 ILE A C 1
ATOM 3401 O O . ILE A 1 439 ? -14.996 -6.954 -32.379 1.00 27.45 439 ILE A O 1
ATOM 3405 N N . GLU A 1 440 ? -16.561 -5.413 -31.963 1.00 22.52 440 GLU A N 1
ATOM 3406 C CA . GLU A 1 440 ? -17.146 -5.475 -33.303 1.00 22.52 440 GLU A CA 1
ATOM 3407 C C . GLU A 1 440 ? -16.321 -4.606 -34.260 1.00 22.52 440 GLU A C 1
ATOM 3409 O O . GLU A 1 440 ? -16.354 -3.374 -34.231 1.00 22.52 440 GLU A O 1
ATOM 3414 N N . THR A 1 441 ? -15.591 -5.266 -35.154 1.00 27.08 441 THR A N 1
ATOM 3415 C CA . THR A 1 441 ? -14.981 -4.654 -36.335 1.00 27.08 441 THR A CA 1
ATOM 3416 C C . THR A 1 441 ? -16.076 -4.275 -37.333 1.00 27.08 441 THR A C 1
ATOM 3418 O O . THR A 1 441 ? -16.483 -5.067 -38.182 1.00 27.08 441 THR A O 1
ATOM 3421 N N . LYS A 1 442 ? -16.569 -3.034 -37.274 1.00 24.61 442 LYS A N 1
ATOM 3422 C CA . LYS A 1 442 ? -17.450 -2.516 -38.329 1.00 24.61 442 LYS A CA 1
ATOM 3423 C C . LYS A 1 442 ? -16.638 -2.073 -39.545 1.00 24.61 442 LYS A C 1
ATOM 3425 O O . LYS A 1 442 ? -16.078 -0.983 -39.588 1.00 24.61 442 LYS A O 1
ATOM 3430 N N . LYS A 1 443 ? -16.644 -2.935 -40.568 1.00 28.66 443 LYS A N 1
ATOM 3431 C CA . LYS A 1 443 ? -16.431 -2.569 -41.976 1.00 28.66 443 LYS A CA 1
ATOM 3432 C C . LYS A 1 443 ? -17.475 -1.520 -42.383 1.00 28.66 443 LYS A C 1
ATOM 3434 O O . LYS A 1 443 ? -18.662 -1.829 -42.444 1.00 28.66 443 LYS A O 1
ATOM 3439 N N . GLY A 1 444 ? -17.026 -0.306 -42.691 1.00 25.73 444 GLY A N 1
ATOM 3440 C CA . GLY A 1 444 ? -17.821 0.758 -43.308 1.00 25.73 444 GLY A CA 1
ATOM 3441 C C . GLY A 1 444 ? -17.274 1.086 -44.696 1.00 25.73 444 GLY A C 1
ATOM 3442 O O . GLY A 1 444 ? -16.077 1.296 -44.857 1.00 25.73 444 GLY A O 1
ATOM 3443 N N . LYS A 1 445 ? -18.158 1.038 -45.693 1.00 23.77 445 LYS A N 1
ATOM 3444 C CA . LYS A 1 445 ? -17.908 1.165 -47.134 1.00 23.77 445 LYS A CA 1
ATOM 3445 C C . LYS A 1 445 ? -17.412 2.556 -47.554 1.00 23.77 445 LYS A C 1
ATOM 3447 O O . LYS A 1 445 ? -17.751 3.558 -46.937 1.00 23.77 445 LYS A O 1
ATOM 3452 N N . LYS A 1 446 ? -16.677 2.556 -48.674 1.00 25.09 446 LYS A N 1
ATOM 3453 C CA . LYS A 1 446 ? -16.392 3.698 -49.555 1.00 25.09 446 LYS A CA 1
ATOM 3454 C C . LYS A 1 446 ? -17.644 4.533 -49.834 1.00 25.09 446 LYS A C 1
ATOM 3456 O O . LYS A 1 446 ? -18.656 3.955 -50.213 1.00 25.09 446 LYS A O 1
ATOM 3461 N N . GLU A 1 447 ? -17.478 5.851 -49.834 1.00 23.09 447 GLU A N 1
ATOM 3462 C CA . GLU A 1 447 ? -18.058 6.735 -50.846 1.00 23.09 447 GLU A CA 1
ATOM 3463 C C . GLU A 1 447 ? -17.173 7.981 -50.995 1.00 23.09 447 GLU A C 1
ATOM 3465 O O . GLU A 1 447 ? -16.841 8.659 -50.024 1.00 23.09 447 GLU A O 1
ATOM 3470 N N . GLU A 1 448 ? -16.724 8.218 -52.227 1.00 22.05 448 GLU A N 1
ATOM 3471 C CA . GLU A 1 448 ? -16.037 9.431 -52.658 1.00 22.05 448 GLU A CA 1
ATOM 3472 C C . GLU A 1 448 ? -17.035 10.586 -52.768 1.00 22.05 448 GLU A C 1
ATOM 3474 O O . GLU A 1 448 ? -18.117 10.415 -53.329 1.00 22.05 448 GLU A O 1
ATOM 3479 N N . LYS A 1 449 ? -16.614 11.784 -52.353 1.00 23.39 449 LYS A N 1
ATOM 3480 C CA . LYS A 1 449 ? -16.826 13.037 -53.095 1.00 23.39 449 LYS A CA 1
ATOM 3481 C C . LYS A 1 449 ? -15.920 14.118 -52.515 1.00 23.39 449 LYS A C 1
ATOM 3483 O O . LYS A 1 449 ? -15.896 14.344 -51.310 1.00 23.39 449 LYS A O 1
ATOM 3488 N N . GLY A 1 450 ? -15.122 14.717 -53.391 1.00 21.62 450 GLY A N 1
ATOM 3489 C CA . GLY A 1 450 ? -14.069 15.653 -53.027 1.00 21.62 450 GLY A CA 1
ATOM 3490 C C . GLY A 1 450 ? -14.501 17.112 -52.902 1.00 21.62 450 GLY A C 1
ATOM 3491 O O . GLY A 1 450 ? -15.613 17.496 -53.260 1.00 21.62 450 GLY A O 1
ATOM 3492 N N . SER A 1 451 ? -13.506 17.898 -52.486 1.00 22.25 451 SER A N 1
ATOM 3493 C CA . SER A 1 451 ? -13.130 19.259 -52.906 1.00 22.25 451 SER A CA 1
ATOM 3494 C C . SER A 1 451 ? -13.048 20.282 -51.771 1.00 22.25 451 SER A C 1
ATOM 3496 O O . SER A 1 451 ? -13.918 20.359 -50.913 1.00 22.25 451 SER A O 1
ATOM 3498 N N . GLY A 1 452 ? -11.976 21.082 -51.821 1.00 21.86 452 GLY A N 1
ATOM 3499 C CA . GLY A 1 452 ? -11.808 22.320 -51.057 1.00 21.86 452 GLY A CA 1
ATOM 3500 C C . GLY A 1 452 ? -10.741 22.246 -49.970 1.00 21.86 452 GLY A C 1
ATOM 3501 O O . GLY A 1 452 ? -11.050 22.003 -48.810 1.00 21.86 452 GLY A O 1
ATOM 3502 N N . GLY A 1 453 ? -9.479 22.457 -50.350 1.00 21.33 453 GLY A N 1
ATOM 3503 C CA . GLY A 1 453 ? -8.381 22.630 -49.406 1.00 21.33 453 GLY A CA 1
ATOM 3504 C C . GLY A 1 453 ? -8.334 24.029 -48.793 1.00 21.33 453 GLY A C 1
ATOM 3505 O O . GLY A 1 453 ? -8.757 24.997 -49.413 1.00 21.33 453 GLY A O 1
ATOM 3506 N N . THR A 1 454 ? -7.711 24.114 -47.621 1.00 21.92 454 THR A N 1
ATOM 3507 C CA . THR A 1 454 ? -6.847 25.232 -47.220 1.00 21.92 454 THR A CA 1
ATOM 3508 C C . THR A 1 454 ? -5.769 24.667 -46.304 1.00 21.92 454 THR A C 1
ATOM 3510 O O . THR A 1 454 ? -6.058 24.121 -45.241 1.00 21.92 454 THR A O 1
ATOM 3513 N N . SER A 1 455 ? -4.534 24.755 -46.782 1.00 22.44 455 SER A N 1
ATOM 3514 C CA . SER A 1 455 ? -3.287 24.482 -46.081 1.00 22.44 455 SER A CA 1
ATOM 3515 C C . SER A 1 455 ? -3.088 25.465 -44.931 1.00 22.44 455 SER A C 1
ATOM 3517 O O . SER A 1 455 ? -3.236 26.671 -45.123 1.00 22.44 455 SER A O 1
ATOM 3519 N N . MET A 1 456 ? -2.681 24.965 -43.769 1.00 22.80 456 MET A N 1
ATOM 3520 C CA . MET A 1 456 ? -2.068 25.787 -42.732 1.00 22.80 456 MET A CA 1
ATOM 3521 C C . MET A 1 456 ? -0.769 25.094 -42.323 1.00 22.80 456 MET A C 1
ATOM 3523 O O . MET A 1 456 ? -0.781 24.034 -41.700 1.00 22.80 456 MET A O 1
ATOM 3527 N N . GLU A 1 457 ? 0.337 25.655 -42.805 1.00 23.25 457 GLU A N 1
ATOM 3528 C CA . GLU A 1 457 ? 1.706 25.258 -42.493 1.00 23.25 457 GLU A CA 1
ATOM 3529 C C . GLU A 1 457 ? 1.946 25.392 -40.982 1.00 23.25 457 GLU A C 1
ATOM 3531 O O . GLU A 1 457 ? 1.715 26.454 -40.401 1.00 23.25 457 GLU A O 1
ATOM 3536 N N . LEU A 1 458 ? 2.400 24.313 -40.338 1.00 23.47 458 LEU A N 1
ATOM 3537 C CA . LEU A 1 458 ? 3.007 24.376 -39.011 1.00 23.47 458 LEU A CA 1
ATOM 3538 C C . LEU A 1 458 ? 4.522 24.437 -39.199 1.00 23.47 458 LEU A C 1
ATOM 3540 O O . LEU A 1 458 ? 5.139 23.475 -39.651 1.00 23.47 458 LEU A O 1
ATOM 3544 N N . SER A 1 459 ? 5.083 25.591 -38.859 1.00 25.36 459 SER A N 1
ATOM 3545 C CA . SER A 1 459 ? 6.508 25.892 -38.870 1.00 25.36 459 SER A CA 1
ATOM 3546 C C . SER A 1 459 ? 7.303 25.043 -37.870 1.00 25.36 459 SER A C 1
ATOM 3548 O O . SER A 1 459 ? 6.846 24.688 -36.782 1.00 25.36 459 SER A O 1
ATOM 3550 N N . GLU A 1 460 ? 8.532 24.761 -38.275 1.00 27.83 460 GLU A N 1
ATOM 3551 C CA . GLU A 1 460 ? 9.414 23.666 -37.881 1.00 27.83 460 GLU A CA 1
ATOM 3552 C C . GLU A 1 460 ? 10.404 24.036 -36.749 1.00 27.83 460 GLU A C 1
ATOM 3554 O O . GLU A 1 460 ? 11.571 23.673 -36.803 1.00 27.83 460 GLU A O 1
ATOM 3559 N N . GLU A 1 461 ? 9.981 24.768 -35.708 1.00 26.69 461 GLU A N 1
ATOM 3560 C CA . GLU A 1 461 ? 10.934 25.445 -34.790 1.00 26.69 461 GLU A CA 1
ATOM 3561 C C . GLU A 1 461 ? 10.896 25.049 -33.296 1.00 26.69 461 GLU A C 1
ATOM 3563 O O . GLU A 1 461 ? 11.312 25.808 -32.425 1.00 26.69 461 GLU A O 1
ATOM 3568 N N . LEU A 1 462 ? 10.481 23.830 -32.937 1.00 26.48 462 LEU A N 1
ATOM 3569 C CA . LEU A 1 462 ? 10.542 23.369 -31.535 1.00 26.48 462 LEU A CA 1
ATOM 3570 C C . LEU A 1 462 ? 11.198 21.992 -31.389 1.00 26.48 462 LEU A C 1
ATOM 3572 O O . LEU A 1 462 ? 10.534 21.016 -31.037 1.00 26.48 462 LEU A O 1
ATOM 3576 N N . SER A 1 463 ? 12.516 21.896 -31.604 1.00 26.98 463 SER A N 1
ATOM 3577 C CA . SER A 1 463 ? 13.234 20.632 -31.361 1.00 26.98 463 SER A CA 1
ATOM 3578 C C . SER A 1 463 ? 14.597 20.685 -30.669 1.00 26.98 463 SER A C 1
ATOM 3580 O O . SER A 1 463 ? 15.209 19.623 -30.574 1.00 26.98 463 SER A O 1
ATOM 3582 N N . GLU A 1 464 ? 15.076 21.807 -30.115 1.00 26.00 464 GLU A N 1
ATOM 3583 C CA . GLU A 1 464 ? 16.458 21.818 -29.577 1.00 26.00 464 GLU A CA 1
ATOM 3584 C C . GLU A 1 464 ? 16.665 21.933 -28.057 1.00 26.00 464 GLU A C 1
ATOM 3586 O O . GLU A 1 464 ? 17.695 21.464 -27.584 1.00 26.00 464 GLU A O 1
ATOM 3591 N N . GLU A 1 465 ? 15.712 22.359 -27.219 1.00 27.19 465 GLU A N 1
ATOM 3592 C CA . GLU A 1 465 ? 16.074 22.667 -25.811 1.00 27.19 465 GLU A CA 1
ATOM 3593 C C . GLU A 1 465 ? 15.238 21.982 -24.710 1.00 27.19 465 GLU A C 1
ATOM 3595 O O . GLU A 1 465 ? 14.676 22.621 -23.823 1.00 27.19 465 GLU A O 1
ATOM 3600 N N . ALA A 1 466 ? 15.171 20.643 -24.705 1.00 24.67 466 ALA A N 1
ATOM 3601 C CA . ALA A 1 466 ? 14.583 19.869 -23.587 1.00 24.67 466 ALA A CA 1
ATOM 3602 C C . ALA A 1 466 ? 15.426 18.648 -23.147 1.00 24.67 466 ALA A C 1
ATOM 3604 O O . ALA A 1 466 ? 14.909 17.639 -22.645 1.00 24.67 466 ALA A O 1
ATOM 3605 N N . GLY A 1 467 ? 16.738 18.704 -23.387 1.00 24.78 467 GLY A N 1
ATOM 3606 C CA . GLY A 1 467 ? 17.644 17.557 -23.286 1.00 24.78 467 GLY A CA 1
ATOM 3607 C C . GLY A 1 467 ? 18.250 17.273 -21.910 1.00 24.78 467 GLY A C 1
ATOM 3608 O O . GLY A 1 467 ? 18.515 16.108 -21.629 1.00 24.78 467 GLY A O 1
ATOM 3609 N N . ALA A 1 468 ? 18.423 18.262 -21.032 1.00 24.30 468 ALA A N 1
ATOM 3610 C CA . ALA A 1 468 ? 19.299 18.119 -19.865 1.00 24.30 468 ALA A CA 1
ATOM 3611 C C . ALA A 1 468 ? 18.558 18.264 -18.522 1.00 24.30 468 ALA A C 1
ATOM 3613 O O . ALA A 1 468 ? 18.549 19.348 -17.962 1.00 24.30 468 ALA A O 1
ATOM 3614 N N . ALA A 1 469 ? 17.924 17.192 -18.020 1.00 25.02 469 ALA A N 1
ATOM 3615 C CA . ALA A 1 469 ? 17.606 16.988 -16.587 1.00 25.02 469 ALA A CA 1
ATOM 3616 C C . ALA A 1 469 ? 16.781 15.700 -16.358 1.00 25.02 469 ALA A C 1
ATOM 3618 O O . ALA A 1 469 ? 15.647 15.733 -15.891 1.00 25.02 469 ALA A O 1
ATOM 3619 N N . SER A 1 470 ? 17.316 14.530 -16.701 1.00 25.00 470 SER A N 1
ATOM 3620 C CA . SER A 1 470 ? 16.795 13.258 -16.180 1.00 25.00 470 SER A CA 1
ATOM 3621 C C . SER A 1 470 ? 17.890 12.209 -16.306 1.00 25.00 470 SER A C 1
ATOM 3623 O O . SER A 1 470 ? 18.213 11.806 -17.416 1.00 25.00 470 SER A O 1
ATOM 3625 N N . GLY A 1 471 ? 18.463 11.766 -15.189 1.00 26.14 471 GLY A N 1
ATOM 3626 C CA . GLY A 1 471 ? 19.484 10.711 -15.145 1.00 26.14 471 GLY A CA 1
ATOM 3627 C C . GLY A 1 471 ? 18.983 9.304 -15.506 1.00 26.14 471 GLY A C 1
ATOM 3628 O O . GLY A 1 471 ? 19.687 8.335 -15.255 1.00 26.14 471 GLY A O 1
ATOM 3629 N N . ALA A 1 472 ? 17.789 9.166 -16.092 1.00 30.22 472 ALA A N 1
ATOM 3630 C CA . ALA A 1 472 ? 17.477 8.006 -16.915 1.00 30.22 472 ALA A CA 1
ATOM 3631 C C . ALA A 1 472 ? 18.203 8.221 -18.242 1.00 30.22 472 ALA A C 1
ATOM 3633 O O . ALA A 1 472 ? 17.944 9.228 -18.901 1.00 30.22 472 ALA A O 1
ATOM 3634 N N . ALA A 1 473 ? 19.127 7.332 -18.607 1.00 34.34 473 ALA A N 1
ATOM 3635 C CA . ALA A 1 473 ? 19.847 7.406 -19.872 1.00 34.34 473 ALA A CA 1
ATOM 3636 C C . ALA A 1 473 ? 18.834 7.504 -21.028 1.00 34.34 473 ALA A C 1
ATOM 3638 O O . ALA A 1 473 ? 18.242 6.511 -21.451 1.00 34.34 473 ALA A O 1
ATOM 3639 N N . LYS A 1 474 ? 18.552 8.732 -21.487 1.00 50.31 474 LYS A N 1
ATOM 3640 C CA . LYS A 1 474 ? 17.710 8.972 -22.654 1.00 50.31 474 LYS A CA 1
ATOM 3641 C C . LYS A 1 474 ? 18.460 8.346 -23.815 1.00 50.31 474 LYS A C 1
ATOM 3643 O O . LYS A 1 474 ? 19.511 8.865 -24.191 1.00 50.31 474 LYS A O 1
ATOM 3648 N N . HIS A 1 475 ? 17.914 7.261 -24.362 1.00 76.00 475 HIS A N 1
ATOM 3649 C CA . HIS A 1 475 ? 18.417 6.686 -25.598 1.00 76.00 475 HIS A CA 1
ATOM 3650 C C . HIS A 1 475 ? 18.488 7.797 -26.646 1.00 76.00 475 HIS A C 1
ATOM 3652 O O . HIS A 1 475 ? 17.462 8.384 -27.007 1.00 76.00 475 HIS A O 1
ATOM 3658 N N . LEU A 1 476 ? 19.693 8.129 -27.102 1.00 82.25 476 LEU A N 1
ATOM 3659 C CA . LEU A 1 476 ? 19.867 9.181 -28.091 1.00 82.25 476 LEU A CA 1
ATOM 3660 C C . LEU A 1 476 ? 19.168 8.762 -29.385 1.00 82.25 476 LEU A C 1
ATOM 3662 O O . LEU A 1 476 ? 19.449 7.693 -29.929 1.00 82.25 476 LEU A O 1
ATOM 3666 N N . LYS A 1 477 ? 18.251 9.606 -29.873 1.00 83.31 477 LYS A N 1
ATOM 3667 C CA . LYS A 1 477 ? 17.540 9.364 -31.138 1.00 83.31 477 LYS A CA 1
ATOM 3668 C C . LYS A 1 477 ? 18.431 9.567 -32.367 1.00 83.31 477 LYS A C 1
ATOM 3670 O O . LYS A 1 477 ? 18.133 9.034 -33.429 1.00 83.31 477 LYS A O 1
ATOM 3675 N N . LYS A 1 478 ? 19.518 10.325 -32.211 1.00 83.88 478 LYS A N 1
ATOM 3676 C CA . LYS A 1 478 ? 20.558 10.562 -33.215 1.00 83.88 478 LYS A CA 1
ATOM 3677 C C . LYS A 1 478 ? 21.916 10.281 -32.576 1.00 83.88 478 LYS A C 1
ATOM 3679 O O . LYS A 1 478 ? 22.144 10.659 -31.430 1.00 83.88 478 LYS A O 1
ATOM 3684 N N . CYS A 1 479 ? 22.812 9.628 -33.304 1.00 87.12 479 CYS A N 1
ATOM 3685 C CA . CYS A 1 479 ? 24.178 9.370 -32.860 1.00 87.12 479 CYS A CA 1
ATOM 3686 C C . CYS A 1 479 ? 25.106 9.394 -34.076 1.00 87.12 479 CYS A C 1
ATOM 3688 O O . CYS A 1 479 ? 25.007 8.523 -34.938 1.00 87.12 479 CYS A O 1
ATOM 3690 N N . SER A 1 480 ? 26.018 10.367 -34.137 1.00 87.38 480 SER A N 1
ATOM 3691 C CA . SER A 1 480 ? 27.031 10.462 -35.199 1.00 87.38 480 SER A CA 1
ATOM 3692 C C . SER A 1 480 ? 28.063 9.332 -35.139 1.00 87.38 480 SER A C 1
ATOM 3694 O O . SER A 1 480 ? 28.747 9.072 -36.116 1.00 87.38 480 SER A O 1
ATOM 3696 N N . HIS A 1 481 ? 28.177 8.621 -34.017 1.00 89.31 481 HIS A N 1
ATOM 3697 C CA . HIS A 1 481 ? 29.049 7.449 -33.918 1.00 89.31 481 HIS A CA 1
ATOM 3698 C C . HIS A 1 481 ? 28.390 6.183 -34.469 1.00 89.31 481 HIS A C 1
ATOM 3700 O O . HIS A 1 481 ? 29.082 5.256 -34.871 1.00 89.31 481 HIS A O 1
ATOM 3706 N N . ALA A 1 482 ? 27.056 6.138 -34.535 1.00 78.56 482 ALA A N 1
ATOM 3707 C CA . ALA A 1 482 ? 26.334 5.006 -35.105 1.00 78.56 482 ALA A CA 1
ATOM 3708 C C . ALA A 1 482 ? 26.393 4.967 -36.645 1.00 78.56 482 ALA A C 1
ATOM 3710 O O . ALA A 1 482 ? 25.919 4.011 -37.255 1.00 78.56 482 ALA A O 1
ATOM 3711 N N . THR A 1 483 ? 26.996 5.984 -37.272 1.00 66.62 483 THR A N 1
ATOM 3712 C CA . THR A 1 483 ? 27.381 5.974 -38.690 1.00 66.62 483 THR A CA 1
ATOM 3713 C C . THR A 1 483 ? 28.785 5.408 -38.917 1.00 66.62 483 THR A C 1
ATOM 3715 O O . THR A 1 483 ? 29.171 5.235 -40.069 1.00 66.62 483 THR A O 1
ATOM 3718 N N . GLN A 1 484 ? 29.558 5.103 -37.865 1.00 62.66 484 GLN A N 1
ATOM 3719 C CA . GLN A 1 484 ? 30.834 4.400 -38.008 1.00 62.66 484 GLN A CA 1
ATOM 3720 C C . GLN A 1 484 ? 30.571 2.939 -38.370 1.00 62.66 484 GLN A C 1
ATOM 3722 O O . GLN A 1 484 ? 30.383 2.126 -37.474 1.00 62.66 484 GLN A O 1
ATOM 3727 N N . ASN A 1 485 ? 30.513 2.639 -39.673 1.00 66.19 485 ASN A N 1
ATOM 3728 C CA . ASN A 1 485 ? 30.595 1.303 -40.280 1.00 66.19 485 ASN A CA 1
ATOM 3729 C C . ASN A 1 485 ? 30.057 0.144 -39.411 1.00 66.19 485 ASN A C 1
ATOM 3731 O O . ASN A 1 485 ? 30.731 -0.874 -39.269 1.00 66.19 485 ASN A O 1
ATOM 3735 N N . ILE A 1 486 ? 28.849 0.287 -38.836 1.00 77.94 486 ILE A N 1
ATOM 3736 C CA . ILE A 1 486 ? 28.173 -0.819 -38.151 1.00 77.94 486 ILE A CA 1
ATOM 3737 C C . ILE A 1 486 ? 27.992 -1.904 -39.201 1.00 77.94 486 ILE A C 1
ATOM 3739 O O . ILE A 1 486 ? 27.264 -1.709 -40.186 1.00 77.94 486 ILE A O 1
ATOM 3743 N N . LYS A 1 487 ? 28.688 -3.024 -39.015 1.00 73.06 487 LYS A N 1
ATOM 3744 C CA . LYS A 1 487 ? 28.629 -4.123 -39.963 1.00 73.06 487 LYS A CA 1
ATOM 3745 C C . LYS A 1 487 ? 27.228 -4.720 -39.880 1.00 73.06 487 LYS A C 1
ATOM 3747 O O . LYS A 1 487 ? 26.685 -4.969 -38.802 1.00 73.06 487 LYS A O 1
ATOM 3752 N N . GLN A 1 488 ? 26.599 -4.873 -41.040 1.00 78.31 488 GLN A N 1
ATOM 3753 C CA . GLN A 1 488 ? 25.295 -5.514 -41.110 1.00 78.31 488 GLN A CA 1
ATOM 3754 C C . GLN A 1 488 ? 25.466 -7.008 -40.854 1.00 78.31 488 GLN A C 1
ATOM 3756 O O . GLN A 1 488 ? 26.389 -7.630 -41.378 1.00 78.31 488 GLN A O 1
ATOM 3761 N N . TRP A 1 489 ? 24.582 -7.558 -40.029 1.00 76.62 489 TRP A N 1
ATOM 3762 C CA . TRP A 1 489 ? 24.610 -8.964 -39.653 1.00 76.62 489 TRP A CA 1
ATOM 3763 C C . TRP A 1 489 ? 23.780 -9.782 -40.630 1.00 76.62 489 TRP A C 1
ATOM 3765 O O . TRP A 1 489 ? 22.592 -9.500 -40.822 1.00 76.62 489 TRP A O 1
ATOM 3775 N N . ASP A 1 490 ? 24.390 -10.823 -41.190 1.00 82.12 490 ASP A N 1
ATOM 3776 C CA . ASP A 1 490 ? 23.626 -11.905 -41.795 1.00 82.12 490 ASP A CA 1
ATOM 3777 C C . ASP A 1 490 ? 22.941 -12.745 -40.701 1.00 82.12 490 ASP A C 1
ATOM 3779 O O . ASP A 1 490 ? 23.462 -12.921 -39.596 1.00 82.12 490 ASP A O 1
ATOM 3783 N N . LEU A 1 491 ? 21.750 -13.269 -41.001 1.00 81.69 491 LEU A N 1
ATOM 3784 C CA . LEU A 1 491 ? 20.969 -14.065 -40.049 1.00 81.69 491 LEU A CA 1
ATOM 3785 C C . LEU A 1 491 ? 21.685 -15.351 -39.621 1.00 81.69 491 LEU A C 1
ATOM 3787 O O . LEU A 1 491 ? 21.467 -15.807 -38.500 1.00 81.69 491 LEU A O 1
ATOM 3791 N N . LYS A 1 492 ? 22.506 -15.950 -40.490 1.00 84.75 492 LYS A N 1
ATOM 3792 C CA . LYS A 1 492 ? 23.298 -17.137 -40.163 1.00 84.75 492 LYS A CA 1
ATOM 3793 C C . LYS A 1 492 ? 24.458 -16.770 -39.238 1.00 84.75 492 LYS A C 1
ATOM 3795 O O . LYS A 1 492 ? 24.598 -17.388 -38.191 1.00 84.75 492 LYS A O 1
ATOM 3800 N N . GLU A 1 493 ? 25.198 -15.706 -39.557 1.00 83.25 493 GLU A N 1
ATOM 3801 C CA . GLU A 1 493 ? 26.291 -15.200 -38.708 1.00 83.25 493 GLU A CA 1
ATOM 3802 C C . GLU A 1 493 ? 25.813 -14.847 -37.289 1.00 83.25 493 GLU A C 1
ATOM 3804 O O . GLU A 1 493 ? 26.493 -15.148 -36.313 1.00 83.25 493 GLU A O 1
ATOM 3809 N N . ALA A 1 494 ? 24.626 -14.246 -37.158 1.00 85.62 494 ALA A N 1
ATOM 3810 C CA . ALA A 1 494 ? 24.054 -13.899 -35.856 1.00 85.62 494 ALA A CA 1
ATOM 3811 C C . ALA A 1 494 ? 23.613 -15.128 -35.039 1.00 85.62 494 ALA A C 1
ATOM 3813 O O . ALA A 1 494 ? 23.723 -15.121 -33.814 1.00 85.62 494 ALA A O 1
ATOM 3814 N N . LYS A 1 495 ? 23.118 -16.186 -35.699 1.00 87.12 495 LYS A N 1
ATOM 3815 C CA . LYS A 1 495 ? 22.736 -17.448 -35.038 1.00 87.12 495 LYS A CA 1
ATOM 3816 C C . LYS A 1 495 ? 23.942 -18.243 -34.551 1.00 87.12 495 LYS A C 1
ATOM 3818 O O . LYS A 1 495 ? 23.857 -18.867 -33.499 1.00 87.12 495 LYS A O 1
ATOM 3823 N N . ASP A 1 496 ? 25.034 -18.198 -35.306 1.00 88.56 496 ASP A N 1
ATOM 3824 C CA . ASP A 1 496 ? 26.246 -18.972 -35.035 1.00 88.56 496 ASP A CA 1
ATOM 3825 C C . ASP A 1 496 ? 27.217 -18.242 -34.078 1.00 88.56 496 ASP A C 1
ATOM 3827 O O . ASP A 1 496 ? 28.292 -18.761 -33.773 1.00 88.56 496 ASP A O 1
ATOM 3831 N N . LEU A 1 497 ? 26.863 -17.045 -33.585 1.00 89.38 497 LEU A N 1
ATOM 3832 C CA . LEU A 1 497 ? 27.719 -16.267 -32.688 1.00 89.38 497 LEU A CA 1
ATOM 3833 C C . LEU A 1 497 ? 27.871 -16.942 -31.315 1.00 89.38 497 LEU A C 1
ATOM 3835 O O . LEU A 1 497 ? 26.902 -17.124 -30.575 1.00 89.38 497 LEU A O 1
ATOM 3839 N N . GLU A 1 498 ? 29.114 -17.230 -30.927 1.00 90.94 498 GLU A N 1
ATOM 3840 C CA . GLU A 1 498 ? 29.428 -17.765 -29.603 1.00 90.94 498 GLU A CA 1
ATOM 3841 C C . GLU A 1 498 ? 29.402 -16.658 -28.532 1.00 90.94 498 GLU A C 1
ATOM 3843 O O . GLU A 1 498 ? 30.262 -15.775 -28.482 1.00 90.94 498 GLU A O 1
ATOM 3848 N N . TRP A 1 499 ? 28.428 -16.722 -27.620 1.00 92.38 499 TRP A N 1
ATOM 3849 C CA . TRP A 1 499 ? 28.287 -15.772 -26.514 1.00 92.38 499 TRP A CA 1
ATOM 3850 C C . TRP A 1 499 ? 29.203 -16.110 -25.334 1.00 92.38 499 TRP A C 1
ATOM 3852 O O . TRP A 1 499 ? 28.771 -16.598 -24.287 1.00 92.38 499 TRP A O 1
ATOM 3862 N N . LYS A 1 500 ? 30.488 -15.798 -25.494 1.00 95.38 500 LYS A N 1
ATOM 3863 C CA . LYS A 1 500 ? 31.514 -15.926 -24.458 1.00 95.38 500 LYS A CA 1
ATOM 3864 C C . LYS A 1 500 ? 32.488 -14.760 -24.543 1.00 95.38 500 LYS A C 1
ATOM 3866 O O . LYS A 1 500 ? 32.971 -14.423 -25.617 1.00 95.38 500 LYS A O 1
ATOM 3871 N N . CYS A 1 501 ? 32.804 -14.146 -23.405 1.00 95.56 501 CYS A N 1
ATOM 3872 C CA . CYS A 1 501 ? 33.790 -13.070 -23.363 1.00 95.56 501 CYS A CA 1
ATOM 3873 C C . CYS A 1 501 ? 35.160 -13.603 -23.800 1.00 95.56 501 CYS A C 1
ATOM 3875 O O . CYS A 1 501 ? 35.744 -14.435 -23.100 1.00 95.56 501 CYS A O 1
ATOM 3877 N N . LYS A 1 502 ? 35.695 -13.090 -24.910 1.00 94.19 502 LYS A N 1
ATOM 3878 C CA . LYS A 1 502 ? 36.976 -13.542 -25.473 1.00 94.19 502 LYS A CA 1
ATOM 3879 C C . LYS A 1 502 ? 38.151 -13.331 -24.515 1.00 94.19 502 LYS A C 1
ATOM 3881 O O . LYS A 1 502 ? 39.066 -14.145 -24.479 1.00 94.19 502 LYS A O 1
ATOM 3886 N N . THR A 1 503 ? 38.114 -12.268 -23.711 1.00 92.31 503 THR A N 1
ATOM 3887 C CA . THR A 1 503 ? 39.225 -11.901 -22.820 1.00 92.31 503 THR A CA 1
ATOM 3888 C C . THR A 1 503 ? 39.240 -12.689 -21.511 1.00 92.31 503 THR A C 1
ATOM 3890 O O . THR A 1 503 ? 40.298 -13.123 -21.072 1.00 92.31 503 THR A O 1
ATOM 3893 N N . CYS A 1 504 ? 38.091 -12.838 -20.842 1.00 93.50 504 CYS A N 1
ATOM 3894 C CA . CYS A 1 504 ? 38.029 -13.413 -19.488 1.00 93.50 504 CYS A CA 1
ATOM 3895 C C . CYS A 1 504 ? 37.197 -14.695 -19.380 1.00 93.50 504 CYS A C 1
ATOM 3897 O O . CYS A 1 504 ? 37.063 -15.246 -18.293 1.00 93.50 504 CYS A O 1
ATOM 3899 N N . GLY A 1 505 ? 36.614 -15.168 -20.483 1.00 93.69 505 GLY A N 1
ATOM 3900 C CA . GLY A 1 505 ? 35.867 -16.423 -20.534 1.00 93.69 505 GLY A CA 1
ATOM 3901 C C . GLY A 1 505 ? 34.477 -16.398 -19.891 1.00 93.69 505 GLY A C 1
ATOM 3902 O O . GLY A 1 505 ? 33.845 -17.448 -19.839 1.00 93.69 505 GLY A O 1
ATOM 3903 N N . LEU A 1 506 ? 33.985 -15.241 -19.422 1.00 92.75 506 LEU A N 1
ATOM 3904 C CA . LEU A 1 506 ? 32.636 -15.094 -18.856 1.00 92.75 506 LEU A CA 1
ATOM 3905 C C . LEU A 1 506 ? 31.559 -15.546 -19.860 1.00 92.75 506 LEU A C 1
ATOM 3907 O O . LEU A 1 506 ? 31.590 -15.127 -21.015 1.00 92.75 506 LEU A O 1
ATOM 3911 N N . THR A 1 507 ? 30.590 -16.342 -19.405 1.00 90.50 507 THR A N 1
ATOM 3912 C CA . THR A 1 507 ? 29.482 -16.883 -20.220 1.00 90.50 507 THR A CA 1
ATOM 3913 C C . THR A 1 507 ? 28.096 -16.388 -19.791 1.00 90.50 507 THR A C 1
ATOM 3915 O O . THR A 1 507 ? 27.092 -16.773 -20.384 1.00 90.50 507 THR A O 1
ATOM 3918 N N . ASP A 1 508 ? 28.005 -15.530 -18.768 1.00 84.62 508 ASP A N 1
ATOM 3919 C CA . ASP A 1 508 ? 26.723 -14.973 -18.326 1.00 84.62 508 ASP A CA 1
ATOM 3920 C C . ASP A 1 508 ? 26.149 -14.008 -19.368 1.00 84.62 508 ASP A C 1
ATOM 3922 O O . ASP A 1 508 ? 26.572 -12.856 -19.493 1.00 84.62 508 ASP A O 1
ATOM 3926 N N . ALA A 1 509 ? 25.118 -14.486 -20.060 1.00 76.81 509 ALA A N 1
ATOM 3927 C CA . ALA A 1 509 ? 24.353 -13.777 -21.070 1.00 76.81 509 ALA A CA 1
ATOM 3928 C C . ALA A 1 509 ? 23.922 -12.353 -20.675 1.00 76.81 509 ALA A C 1
ATOM 3930 O O . ALA A 1 509 ? 23.851 -11.494 -21.550 1.00 76.81 509 ALA A O 1
ATOM 3931 N N . LYS A 1 510 ? 23.635 -12.065 -19.397 1.00 82.50 510 LYS A N 1
ATOM 3932 C CA . LYS A 1 510 ? 23.195 -10.722 -18.964 1.00 82.50 510 LYS A CA 1
ATOM 3933 C C . LYS A 1 510 ? 24.319 -9.689 -18.966 1.00 82.50 510 LYS A C 1
ATOM 3935 O O . LYS A 1 510 ? 24.049 -8.494 -18.951 1.00 82.50 510 LYS A O 1
ATOM 3940 N N . ASN A 1 511 ? 25.564 -10.153 -18.976 1.00 87.56 511 ASN A N 1
ATOM 3941 C CA . ASN A 1 511 ? 26.759 -9.333 -18.838 1.00 87.56 511 ASN A CA 1
ATOM 3942 C C . ASN A 1 511 ? 27.609 -9.293 -20.113 1.00 87.56 511 ASN A C 1
ATOM 3944 O O . ASN A 1 511 ? 28.689 -8.700 -20.097 1.00 87.56 511 ASN A O 1
ATOM 3948 N N . LEU A 1 512 ? 27.157 -9.917 -21.204 1.00 94.56 512 LEU A N 1
ATOM 3949 C CA . LEU A 1 512 ? 27.877 -9.965 -22.473 1.00 94.56 512 LEU A CA 1
ATOM 3950 C C . LEU A 1 512 ? 27.360 -8.919 -23.455 1.00 94.56 512 LEU A C 1
ATOM 3952 O O . LEU A 1 512 ? 26.154 -8.733 -23.629 1.00 94.56 512 LEU A O 1
ATOM 3956 N N . LEU A 1 513 ? 28.308 -8.262 -24.115 1.00 95.75 513 LEU A N 1
ATOM 3957 C CA . LEU A 1 513 ? 28.071 -7.352 -25.217 1.00 95.75 513 LEU A CA 1
ATOM 3958 C C . LEU A 1 513 ? 28.806 -7.855 -26.453 1.00 95.75 513 LEU A C 1
ATOM 3960 O O . LEU A 1 513 ? 29.855 -8.490 -26.340 1.00 95.75 513 LEU A O 1
ATOM 3964 N N . VAL A 1 514 ? 28.279 -7.513 -27.619 1.00 94.44 514 VAL A N 1
ATOM 3965 C CA . VAL A 1 514 ? 28.947 -7.691 -28.907 1.00 94.44 514 VAL A CA 1
ATOM 3966 C C . VAL A 1 514 ? 29.301 -6.328 -29.491 1.00 94.44 514 VAL A C 1
ATOM 3968 O O . VAL A 1 514 ? 28.487 -5.403 -29.467 1.00 94.44 514 VAL A O 1
ATOM 3971 N N . ASP A 1 515 ? 30.531 -6.189 -29.973 1.00 93.62 515 ASP A N 1
ATOM 3972 C CA . ASP A 1 515 ? 31.002 -5.020 -30.712 1.00 93.62 515 ASP A CA 1
ATOM 3973 C C . ASP A 1 515 ? 30.339 -4.991 -32.099 1.00 93.62 515 ASP A C 1
ATOM 3975 O O . ASP A 1 515 ? 30.402 -5.960 -32.856 1.00 93.62 515 ASP A O 1
ATOM 3979 N N . MET A 1 516 ? 29.684 -3.883 -32.445 1.00 91.06 516 MET A N 1
ATOM 3980 C CA . MET A 1 516 ? 28.899 -3.778 -33.680 1.00 91.06 516 MET A CA 1
ATOM 3981 C C . MET A 1 516 ? 29.739 -3.548 -34.945 1.00 91.06 516 MET A C 1
ATOM 3983 O O . MET A 1 516 ? 29.181 -3.471 -36.041 1.00 91.06 516 MET A O 1
ATOM 3987 N N . VAL A 1 517 ? 31.060 -3.434 -34.812 1.00 89.94 517 VAL A N 1
ATOM 3988 C CA . VAL A 1 517 ? 32.012 -3.292 -35.918 1.00 89.94 517 VAL A CA 1
ATOM 3989 C C . VAL A 1 517 ? 32.825 -4.578 -36.089 1.00 89.94 517 VAL A C 1
ATOM 3991 O O . VAL A 1 517 ? 32.892 -5.106 -37.198 1.00 89.94 517 VAL A O 1
ATOM 3994 N N . SER A 1 518 ? 33.408 -5.120 -35.010 1.00 89.94 518 SER A N 1
ATOM 3995 C CA . SER A 1 518 ? 34.253 -6.330 -35.071 1.00 89.94 518 SER A CA 1
ATOM 3996 C C . SER A 1 518 ? 33.508 -7.647 -34.847 1.00 89.94 518 SER A C 1
ATOM 3998 O O . SER A 1 518 ? 34.058 -8.704 -35.148 1.00 89.94 518 SER A O 1
ATOM 4000 N N . HIS A 1 519 ? 32.283 -7.593 -34.312 1.00 90.75 519 HIS A N 1
ATOM 4001 C CA . HIS A 1 519 ? 31.498 -8.747 -33.850 1.00 90.75 519 HIS A CA 1
ATOM 4002 C C . HIS A 1 519 ? 32.155 -9.523 -32.696 1.00 90.75 519 HIS A C 1
ATOM 4004 O O . HIS A 1 519 ? 31.749 -10.640 -32.376 1.00 90.75 519 HIS A O 1
ATOM 4010 N N . GLU A 1 520 ? 33.156 -8.937 -32.035 1.00 92.88 520 GLU A N 1
ATOM 4011 C CA . GLU A 1 520 ? 33.807 -9.555 -30.889 1.00 92.88 520 GLU A CA 1
ATOM 4012 C C . GLU A 1 520 ? 32.922 -9.475 -29.636 1.00 92.88 520 GLU A C 1
ATOM 4014 O O . GLU A 1 520 ? 32.372 -8.420 -29.307 1.00 92.88 520 GLU A O 1
ATOM 4019 N N . VAL A 1 521 ? 32.795 -10.596 -28.918 1.00 96.12 521 VAL A N 1
ATOM 4020 C CA . VAL A 1 521 ? 32.018 -10.680 -27.676 1.00 96.12 521 VAL A CA 1
ATOM 4021 C C . VAL A 1 521 ? 32.916 -10.422 -26.469 1.00 96.12 521 VAL A C 1
ATOM 4023 O O . VAL A 1 521 ? 33.927 -11.094 -26.247 1.00 96.12 521 VAL A O 1
ATOM 4026 N N . SER A 1 522 ? 32.513 -9.465 -25.638 1.00 96.94 522 SER A N 1
ATOM 4027 C CA . SER A 1 522 ? 33.216 -9.080 -24.416 1.00 96.94 522 SER A CA 1
ATOM 4028 C C . SER A 1 522 ? 32.244 -8.745 -23.289 1.00 96.94 522 SER A C 1
ATOM 4030 O O . SER A 1 522 ? 31.118 -8.308 -23.515 1.00 96.94 522 SER A O 1
ATOM 4032 N N . CYS A 1 523 ? 32.672 -8.937 -22.041 1.00 94.75 523 CYS A N 1
ATOM 4033 C CA . CYS A 1 523 ? 31.833 -8.615 -20.888 1.00 94.75 523 CYS A CA 1
ATOM 4034 C C . CYS A 1 523 ? 31.762 -7.104 -20.603 1.00 94.75 523 CYS A C 1
ATOM 4036 O O . CYS A 1 523 ? 32.705 -6.350 -20.865 1.00 94.75 523 CYS A O 1
ATOM 4038 N N . GLY A 1 524 ? 30.633 -6.671 -20.046 1.00 88.88 524 GLY A N 1
ATOM 4039 C CA . GLY A 1 524 ? 30.326 -5.274 -19.761 1.00 88.88 524 GLY A CA 1
ATOM 4040 C C . GLY A 1 524 ? 31.097 -4.673 -18.594 1.00 88.88 524 GLY A C 1
ATOM 4041 O O . GLY A 1 524 ? 31.753 -5.364 -17.815 1.00 88.88 524 GLY A O 1
ATOM 4042 N N . ARG A 1 525 ? 30.981 -3.346 -18.461 1.00 83.81 525 ARG A N 1
ATOM 4043 C CA . ARG A 1 525 ? 31.660 -2.530 -17.437 1.00 83.81 525 ARG A CA 1
ATOM 4044 C C . ARG A 1 525 ? 31.409 -3.013 -16.005 1.00 83.81 525 ARG A C 1
ATOM 4046 O O . ARG A 1 525 ? 32.321 -2.948 -15.196 1.00 83.81 525 ARG A O 1
ATOM 4053 N N . TYR A 1 526 ? 30.199 -3.492 -15.714 1.00 80.19 526 TYR A N 1
ATOM 4054 C CA . TYR A 1 526 ? 29.796 -3.962 -14.380 1.00 80.19 526 TYR A CA 1
ATOM 4055 C C . TYR A 1 526 ? 30.178 -5.422 -14.086 1.00 80.19 526 TYR A C 1
ATOM 4057 O O . TYR A 1 526 ? 29.976 -5.886 -12.969 1.00 80.19 526 TYR A O 1
ATOM 4065 N N . ALA A 1 527 ? 30.734 -6.127 -15.075 1.00 86.25 527 ALA A N 1
ATOM 4066 C CA . ALA A 1 527 ? 31.437 -7.389 -14.882 1.00 86.25 527 ALA A CA 1
ATOM 4067 C C . ALA A 1 527 ? 32.949 -7.104 -14.796 1.00 86.25 527 ALA A C 1
ATOM 4069 O O . ALA A 1 527 ? 33.386 -6.400 -13.893 1.00 86.25 527 ALA A O 1
ATOM 4070 N N . ASN A 1 528 ? 33.752 -7.585 -15.754 1.00 90.19 528 ASN A N 1
ATOM 4071 C CA . ASN A 1 528 ? 35.204 -7.343 -15.780 1.00 90.19 528 ASN A CA 1
ATOM 4072 C C . ASN A 1 528 ? 35.622 -6.188 -16.713 1.00 90.19 528 ASN A C 1
ATOM 4074 O O . ASN A 1 528 ? 36.814 -5.950 -16.909 1.00 90.19 528 ASN A O 1
ATOM 4078 N N . GLY A 1 529 ? 34.665 -5.488 -17.334 1.00 90.38 529 GLY A N 1
ATOM 4079 C CA . GLY A 1 529 ? 34.927 -4.316 -18.172 1.00 90.38 529 GLY A CA 1
ATOM 4080 C C . GLY A 1 529 ? 35.698 -4.580 -19.465 1.00 90.38 529 GLY A C 1
ATOM 4081 O O . GLY A 1 529 ? 36.261 -3.646 -20.028 1.00 90.38 529 GLY A O 1
ATOM 4082 N N . CYS A 1 530 ? 35.719 -5.817 -19.967 1.00 96.19 530 CYS A N 1
ATOM 4083 C CA . CYS A 1 530 ? 36.470 -6.177 -21.176 1.00 96.19 530 CYS A CA 1
ATOM 4084 C C . CYS A 1 530 ? 36.007 -5.405 -22.421 1.00 96.19 530 CYS A C 1
ATOM 4086 O O . CYS A 1 530 ? 36.845 -5.001 -23.216 1.00 96.19 530 CYS A O 1
ATOM 4088 N N . MET A 1 531 ? 34.707 -5.112 -22.560 1.00 96.12 531 MET A N 1
ATOM 4089 C CA . MET A 1 531 ? 34.207 -4.342 -23.706 1.00 96.12 531 MET A CA 1
ATOM 4090 C C . MET A 1 531 ? 34.679 -2.879 -23.676 1.00 96.12 531 MET A C 1
ATOM 4092 O O . MET A 1 531 ? 34.890 -2.277 -24.723 1.00 96.12 531 MET A O 1
ATOM 4096 N N . LEU A 1 532 ? 34.899 -2.309 -22.483 1.00 92.75 532 LEU A N 1
ATOM 4097 C CA . LEU A 1 532 ? 35.480 -0.969 -22.359 1.00 92.75 532 LEU A CA 1
ATOM 4098 C C . LEU A 1 532 ? 36.942 -0.959 -22.829 1.00 92.75 532 LEU A C 1
ATOM 4100 O O . LEU A 1 532 ? 37.318 -0.067 -23.579 1.00 92.75 532 LEU A O 1
ATOM 4104 N N . LYS A 1 533 ? 37.728 -1.978 -22.458 1.00 92.50 533 LYS A N 1
ATOM 4105 C CA . LYS A 1 533 ? 39.113 -2.137 -22.933 1.00 92.50 533 LYS A CA 1
ATOM 4106 C C . LYS A 1 533 ? 39.171 -2.340 -24.449 1.00 92.50 533 LYS A C 1
ATOM 4108 O O . LYS A 1 533 ? 39.916 -1.645 -25.127 1.00 92.50 533 LYS A O 1
ATOM 4113 N N . ASN A 1 534 ? 38.312 -3.212 -24.984 1.00 93.44 534 ASN A N 1
ATOM 4114 C CA . ASN A 1 534 ? 38.182 -3.420 -26.428 1.00 93.44 534 ASN A CA 1
ATOM 4115 C C . ASN A 1 534 ? 37.859 -2.105 -27.160 1.00 93.44 534 ASN A C 1
ATOM 4117 O O . ASN A 1 534 ? 38.478 -1.796 -28.173 1.00 93.44 534 ASN A O 1
ATOM 4121 N N . HIS A 1 535 ? 36.946 -1.287 -26.627 1.00 93.12 535 HIS A N 1
ATOM 4122 C CA . HIS A 1 535 ? 36.673 0.051 -27.155 1.00 93.12 535 HIS A CA 1
ATOM 4123 C C . HIS A 1 535 ? 37.905 0.974 -27.097 1.00 93.12 535 HIS A C 1
ATOM 4125 O O . HIS A 1 535 ? 38.199 1.674 -28.066 1.00 93.12 535 HIS A O 1
ATOM 4131 N N . GLU A 1 536 ? 38.633 1.001 -25.980 1.00 92.31 536 GLU A N 1
ATOM 4132 C CA . GLU A 1 536 ? 39.823 1.844 -25.815 1.00 92.31 536 GLU A CA 1
ATOM 4133 C C . GLU A 1 536 ? 40.936 1.485 -26.811 1.00 92.31 536 GLU A C 1
ATOM 4135 O O . GLU A 1 536 ? 41.618 2.391 -27.301 1.00 92.31 536 GLU A O 1
ATOM 4140 N N . GLU A 1 537 ? 41.076 0.204 -27.153 1.00 94.12 537 GLU A N 1
ATOM 4141 C CA . GLU A 1 537 ? 42.059 -0.318 -28.110 1.00 94.12 537 GLU A CA 1
ATOM 4142 C C . GLU A 1 537 ? 41.630 -0.105 -29.571 1.00 94.12 537 GLU A C 1
ATOM 4144 O O . GLU A 1 537 ? 42.391 0.438 -30.371 1.00 94.12 537 GLU A O 1
ATOM 4149 N N . THR A 1 538 ? 40.400 -0.487 -29.923 1.00 93.19 538 THR A N 1
ATOM 4150 C CA . THR A 1 538 ? 39.897 -0.486 -31.314 1.00 93.19 538 THR A CA 1
ATOM 4151 C C . THR A 1 538 ? 39.284 0.842 -31.751 1.00 93.19 538 THR A C 1
ATOM 4153 O O . THR A 1 538 ? 39.132 1.102 -32.942 1.00 93.19 538 THR A O 1
ATOM 4156 N N . LYS A 1 539 ? 38.898 1.688 -30.790 1.00 93.25 539 LYS A N 1
ATOM 4157 C CA . LYS A 1 539 ? 38.097 2.909 -30.977 1.00 93.25 539 LYS A CA 1
ATOM 4158 C C . LYS A 1 539 ? 36.686 2.673 -31.528 1.00 93.25 539 LYS A C 1
ATOM 4160 O O . LYS A 1 539 ? 36.011 3.650 -31.862 1.00 93.25 539 LYS A O 1
ATOM 4165 N N . HIS A 1 540 ? 36.201 1.429 -31.570 1.00 93.81 540 HIS A N 1
ATOM 4166 C CA . HIS A 1 540 ? 34.834 1.109 -31.988 1.00 93.81 540 HIS A CA 1
ATOM 4167 C C . HIS A 1 540 ? 33.814 1.623 -30.984 1.00 93.81 540 HIS A C 1
ATOM 4169 O O . HIS A 1 540 ? 33.933 1.410 -29.781 1.00 93.81 540 HIS A O 1
ATOM 4175 N N . GLN A 1 541 ? 32.795 2.324 -31.465 1.00 93.88 541 GLN A N 1
ATOM 4176 C CA . GLN A 1 541 ? 31.958 3.132 -30.582 1.00 93.88 541 GLN A CA 1
ATOM 4177 C C . GLN A 1 541 ? 30.685 2.435 -30.123 1.00 93.88 541 GLN A C 1
ATOM 4179 O O . GLN A 1 541 ? 30.106 2.876 -29.133 1.00 93.88 541 GLN A O 1
ATOM 4184 N N . ILE A 1 542 ? 30.215 1.402 -30.824 1.00 94.06 542 ILE A N 1
ATOM 4185 C CA . ILE A 1 542 ? 28.870 0.852 -30.631 1.00 94.06 542 ILE A CA 1
ATOM 4186 C C . ILE A 1 542 ? 28.946 -0.613 -30.205 1.00 94.06 542 ILE A C 1
ATOM 4188 O O . ILE A 1 542 ? 29.562 -1.426 -30.888 1.00 94.06 542 ILE A O 1
ATOM 4192 N N . ALA A 1 543 ? 28.262 -0.951 -29.114 1.00 94.62 543 ALA A N 1
ATOM 4193 C CA . ALA A 1 543 ? 28.100 -2.325 -28.650 1.00 94.62 543 ALA A CA 1
ATOM 4194 C C . ALA A 1 543 ? 26.629 -2.631 -28.334 1.00 94.62 543 ALA A C 1
ATOM 4196 O O . ALA A 1 543 ? 25.894 -1.748 -27.886 1.00 94.62 543 ALA A O 1
ATOM 4197 N N . MET A 1 544 ? 26.206 -3.878 -28.542 1.00 94.12 544 MET A N 1
ATOM 4198 C CA . MET A 1 544 ? 24.861 -4.361 -28.215 1.00 94.12 544 MET A CA 1
ATOM 4199 C C . MET A 1 544 ? 24.915 -5.381 -27.075 1.00 94.12 544 MET A C 1
ATOM 4201 O O . MET A 1 544 ? 25.734 -6.296 -27.095 1.00 94.12 544 MET A O 1
ATOM 4205 N N . CYS A 1 545 ? 24.031 -5.247 -26.091 1.00 92.38 545 CYS A N 1
ATOM 4206 C CA . CYS A 1 545 ? 23.887 -6.182 -24.978 1.00 92.38 545 CYS A CA 1
ATOM 4207 C C . CYS A 1 545 ? 23.080 -7.425 -25.384 1.00 92.38 545 CYS A C 1
ATOM 4209 O O . CYS A 1 545 ? 22.009 -7.312 -25.973 1.00 92.38 545 CYS A O 1
ATOM 4211 N N . HIS A 1 546 ? 23.532 -8.624 -25.018 1.00 88.81 546 HIS A N 1
ATOM 4212 C CA . HIS A 1 546 ? 22.802 -9.866 -25.305 1.00 88.81 546 HIS A CA 1
ATOM 4213 C C . HIS A 1 546 ? 21.491 -9.999 -24.508 1.00 88.81 546 HIS A C 1
ATOM 4215 O O . HIS A 1 546 ? 20.458 -10.447 -25.026 1.00 88.81 546 HIS A O 1
ATOM 4221 N N . GLY A 1 547 ? 21.520 -9.589 -23.235 1.00 81.94 547 GLY A N 1
ATOM 4222 C CA . GLY A 1 547 ? 20.421 -9.776 -22.287 1.00 81.94 547 GLY A CA 1
ATOM 4223 C C . GLY A 1 547 ? 19.131 -9.075 -22.709 1.00 81.94 547 GLY A C 1
ATOM 4224 O O . GLY A 1 547 ? 18.070 -9.701 -22.731 1.00 81.94 547 GLY A O 1
ATOM 4225 N N . ASP A 1 548 ? 19.223 -7.813 -23.118 1.00 84.06 548 ASP A N 1
ATOM 4226 C CA . ASP A 1 548 ? 18.078 -6.948 -23.430 1.00 84.06 548 ASP A CA 1
ATOM 4227 C C . ASP A 1 548 ? 18.121 -6.335 -24.840 1.00 84.06 548 ASP A C 1
ATOM 4229 O O . ASP A 1 548 ? 17.196 -5.618 -25.213 1.00 84.06 548 ASP A O 1
ATOM 4233 N N . LEU A 1 549 ? 19.150 -6.649 -25.642 1.00 90.31 549 LEU A N 1
ATOM 4234 C CA . LEU A 1 549 ? 19.362 -6.094 -26.986 1.00 90.31 549 LEU A CA 1
ATOM 4235 C C . LEU A 1 549 ? 19.457 -4.554 -27.005 1.00 90.31 549 LEU A C 1
ATOM 4237 O O . LEU A 1 549 ? 19.199 -3.912 -28.025 1.00 90.31 549 LEU A O 1
ATOM 4241 N N . SER A 1 550 ? 19.835 -3.943 -25.878 1.00 90.31 550 SER A N 1
ATOM 4242 C CA . SER A 1 550 ? 20.108 -2.510 -25.796 1.00 90.31 550 SER A CA 1
ATOM 4243 C C . SER A 1 550 ? 21.435 -2.155 -26.478 1.00 90.31 550 SER A C 1
ATOM 4245 O O . SER A 1 550 ? 22.380 -2.944 -26.479 1.00 90.31 550 SER A O 1
ATOM 4247 N N . PHE A 1 551 ? 21.519 -0.952 -27.057 1.00 93.00 551 PHE A N 1
ATOM 4248 C CA . PHE A 1 551 ? 22.727 -0.454 -27.722 1.00 93.00 551 PHE A CA 1
ATOM 4249 C C . PHE A 1 551 ? 23.376 0.658 -26.916 1.00 93.00 551 PHE A C 1
ATOM 4251 O O . PHE A 1 551 ? 22.735 1.667 -26.610 1.00 93.00 551 PHE A O 1
ATOM 4258 N N . TRP A 1 552 ? 24.662 0.497 -26.634 1.00 93.69 552 TRP A N 1
ATOM 4259 C CA . TRP A 1 552 ? 25.496 1.479 -25.963 1.00 93.69 552 TRP A CA 1
ATOM 4260 C C . TRP A 1 552 ? 26.442 2.150 -26.958 1.00 93.69 552 TRP A C 1
ATOM 4262 O O . TRP A 1 552 ? 27.074 1.475 -27.772 1.00 93.69 552 TRP A O 1
ATOM 4272 N N . CYS A 1 553 ? 26.564 3.474 -26.867 1.00 93.50 553 CYS A N 1
ATOM 4273 C CA . CYS A 1 553 ? 27.579 4.239 -27.573 1.00 93.50 553 CYS A CA 1
ATOM 4274 C C . CYS A 1 553 ? 28.629 4.754 -26.584 1.00 93.50 553 CYS A C 1
ATOM 4276 O O . CYS A 1 553 ? 28.319 5.568 -25.713 1.00 93.50 553 CYS A O 1
ATOM 4278 N N . TYR A 1 554 ? 29.879 4.326 -26.747 1.00 89.50 554 TYR A N 1
ATOM 4279 C CA . TYR A 1 554 ? 31.003 4.759 -25.920 1.00 89.50 554 TYR A CA 1
ATOM 4280 C C . TYR A 1 554 ? 31.360 6.233 -26.142 1.00 89.50 554 TYR A C 1
ATOM 4282 O O . TYR A 1 554 ? 31.557 6.954 -25.169 1.00 89.50 554 TYR A O 1
ATOM 4290 N N . GLY A 1 555 ? 31.325 6.718 -27.384 1.00 87.44 555 GLY A N 1
ATOM 4291 C CA . GLY A 1 555 ? 31.650 8.108 -27.723 1.00 87.44 555 GLY A CA 1
ATOM 4292 C C . GLY A 1 555 ? 30.605 9.110 -27.240 1.00 87.44 555 GLY A C 1
ATOM 4293 O O . GLY A 1 555 ? 30.939 10.228 -26.867 1.00 87.44 555 GLY A O 1
ATOM 4294 N N . CYS A 1 556 ? 29.334 8.704 -27.185 1.00 87.69 556 CYS A N 1
ATOM 4295 C CA . CYS A 1 556 ? 28.275 9.485 -26.542 1.00 87.69 556 CYS A CA 1
ATOM 4296 C C . CYS A 1 556 ? 28.156 9.205 -25.036 1.00 87.69 556 CYS A C 1
ATOM 4298 O O . CYS A 1 556 ? 27.387 9.887 -24.361 1.00 87.69 556 CYS A O 1
ATOM 4300 N N . ASN A 1 557 ? 28.855 8.179 -24.536 1.00 84.44 557 ASN A N 1
ATOM 4301 C CA . ASN A 1 557 ? 28.730 7.625 -23.189 1.00 84.44 557 ASN A CA 1
ATOM 4302 C C . ASN A 1 557 ? 27.259 7.462 -22.750 1.00 84.44 557 ASN A C 1
ATOM 4304 O O . ASN A 1 557 ? 26.874 7.853 -21.647 1.00 84.44 557 ASN A O 1
ATOM 4308 N N . ASN A 1 558 ? 26.421 6.944 -23.652 1.00 84.81 558 ASN A N 1
ATOM 4309 C CA . ASN A 1 558 ? 24.977 6.851 -23.461 1.00 84.81 558 ASN A CA 1
ATOM 4310 C C . ASN A 1 558 ? 24.388 5.710 -24.301 1.00 84.81 558 ASN A C 1
ATOM 4312 O O . ASN A 1 558 ? 24.950 5.319 -25.330 1.00 84.81 558 ASN A O 1
ATOM 4316 N N . TYR A 1 559 ? 23.222 5.210 -23.897 1.00 88.75 559 TYR A N 1
ATOM 4317 C CA . TYR A 1 559 ? 22.448 4.322 -24.747 1.00 88.75 559 TYR A CA 1
ATOM 4318 C C . TYR A 1 559 ? 21.897 5.080 -25.962 1.00 88.75 559 TYR A C 1
ATOM 4320 O O . TYR A 1 559 ? 21.652 6.290 -25.917 1.00 88.75 559 TYR A O 1
ATOM 4328 N N . ILE A 1 560 ? 21.679 4.364 -27.061 1.00 90.88 560 ILE A N 1
ATOM 4329 C CA . ILE A 1 560 ? 21.134 4.918 -28.306 1.00 90.88 560 ILE A CA 1
ATOM 4330 C C . ILE A 1 560 ? 19.859 4.183 -28.714 1.00 90.88 560 ILE A C 1
ATOM 4332 O O . ILE A 1 560 ? 19.631 3.040 -28.310 1.00 90.88 560 ILE A O 1
ATOM 4336 N N . ASN A 1 561 ? 18.979 4.865 -29.444 1.00 86.06 561 ASN A N 1
ATOM 4337 C CA . ASN A 1 561 ? 17.678 4.320 -29.816 1.00 86.06 561 ASN A CA 1
ATOM 4338 C C . ASN A 1 561 ? 17.797 3.475 -31.092 1.00 86.06 561 ASN A C 1
ATOM 4340 O O . ASN A 1 561 ? 18.197 3.970 -32.146 1.00 86.06 561 ASN A O 1
ATOM 4344 N N . HIS A 1 562 ? 17.417 2.203 -30.994 1.00 86.88 562 HIS A N 1
ATOM 4345 C CA . HIS A 1 562 ? 17.448 1.259 -32.105 1.00 86.88 562 HIS A CA 1
ATOM 4346 C C . HIS A 1 562 ? 16.306 1.451 -33.113 1.00 86.88 562 HIS A C 1
ATOM 4348 O O . HIS A 1 562 ? 16.382 0.890 -34.193 1.00 86.88 562 HIS A O 1
ATOM 4354 N N . LEU A 1 563 ? 15.269 2.241 -32.817 1.00 84.81 563 LEU A N 1
ATOM 4355 C CA . LEU A 1 563 ? 14.154 2.495 -33.744 1.00 84.81 563 LEU A CA 1
ATOM 4356 C C . LEU A 1 563 ? 14.361 3.713 -34.648 1.00 84.81 563 LEU A C 1
ATOM 4358 O O . LEU A 1 563 ? 13.719 3.802 -35.689 1.00 84.81 563 LEU A O 1
ATOM 4362 N N . THR A 1 564 ? 15.260 4.629 -34.278 1.00 83.06 564 THR A N 1
ATOM 4363 C CA . THR A 1 564 ? 15.427 5.922 -34.971 1.00 83.06 564 THR A CA 1
ATOM 4364 C C . THR A 1 564 ? 16.773 6.066 -35.680 1.00 83.06 564 THR A C 1
ATOM 4366 O O . THR A 1 564 ? 16.978 7.002 -36.443 1.00 83.06 564 THR A O 1
ATOM 4369 N N . ILE A 1 565 ? 17.719 5.150 -35.448 1.00 87.50 565 ILE A N 1
ATOM 4370 C CA . ILE A 1 565 ? 19.044 5.171 -36.077 1.00 87.50 565 ILE A CA 1
ATOM 4371 C C . ILE A 1 565 ? 19.150 4.000 -37.053 1.00 87.50 565 ILE A C 1
ATOM 4373 O O . ILE A 1 565 ? 19.252 2.851 -36.631 1.00 87.50 565 ILE A O 1
ATOM 4377 N N . LYS A 1 566 ? 19.154 4.282 -38.363 1.00 86.00 566 LYS A N 1
ATOM 4378 C CA . LYS A 1 566 ? 18.992 3.262 -39.418 1.00 86.00 566 LYS A CA 1
ATOM 4379 C C . LYS A 1 566 ? 19.973 2.082 -39.315 1.00 86.00 566 LYS A C 1
ATOM 4381 O O . LYS A 1 566 ? 19.501 0.948 -39.332 1.00 86.00 566 LYS A O 1
ATOM 4386 N N . PRO A 1 567 ? 21.297 2.281 -39.147 1.00 86.00 567 PRO A N 1
ATOM 4387 C CA . PRO A 1 567 ? 22.223 1.152 -39.008 1.00 86.00 567 PRO A CA 1
ATOM 4388 C C . PRO A 1 567 ? 21.961 0.284 -37.766 1.00 86.00 567 PRO A C 1
ATOM 4390 O O . PRO A 1 567 ? 22.132 -0.932 -37.821 1.00 86.00 567 PRO A O 1
ATOM 4393 N N . VAL A 1 568 ? 21.503 0.900 -36.670 1.00 89.56 568 VAL A N 1
ATOM 4394 C CA . VAL A 1 568 ? 21.167 0.222 -35.409 1.00 89.56 568 VAL A CA 1
ATOM 4395 C C . VAL A 1 568 ? 19.844 -0.528 -35.538 1.00 89.56 568 VAL A C 1
ATOM 4397 O O . VAL A 1 568 ? 19.756 -1.666 -35.091 1.00 89.56 568 VAL A O 1
ATOM 4400 N N . TYR A 1 569 ? 18.847 0.062 -36.204 1.00 88.75 569 TYR A N 1
ATOM 4401 C CA . TYR A 1 569 ? 17.572 -0.590 -36.502 1.00 88.75 569 TYR A CA 1
ATOM 4402 C C . TYR A 1 569 ? 17.766 -1.874 -37.290 1.00 88.75 569 TYR A C 1
ATOM 4404 O O . TYR A 1 569 ? 17.208 -2.908 -36.930 1.00 88.75 569 TYR A O 1
ATOM 4412 N N . THR A 1 570 ? 18.582 -1.834 -38.344 1.00 87.62 570 THR A N 1
ATOM 4413 C CA . THR A 1 570 ? 18.817 -3.019 -39.170 1.00 87.62 570 THR A CA 1
ATOM 4414 C C . THR A 1 570 ? 19.474 -4.135 -38.359 1.00 87.62 570 THR A C 1
ATOM 4416 O O . THR A 1 570 ? 18.987 -5.265 -38.381 1.00 87.62 570 THR A O 1
ATOM 4419 N N . ALA A 1 571 ? 20.507 -3.816 -37.570 1.00 88.62 571 ALA A N 1
ATOM 4420 C CA . ALA A 1 571 ? 21.150 -4.786 -36.687 1.00 88.62 571 ALA A CA 1
ATOM 4421 C C . ALA A 1 571 ? 20.180 -5.337 -35.627 1.00 88.62 571 ALA A C 1
ATOM 4423 O O . ALA A 1 571 ? 20.088 -6.548 -35.432 1.00 88.62 571 ALA A O 1
ATOM 4424 N N . TYR A 1 572 ? 19.412 -4.460 -34.981 1.00 90.12 572 TYR A N 1
ATOM 4425 C CA . TYR A 1 572 ? 18.424 -4.840 -33.978 1.00 90.12 572 TYR A CA 1
ATOM 4426 C C . TYR A 1 572 ? 17.330 -5.736 -34.564 1.00 90.12 572 TYR A C 1
ATOM 4428 O O . TYR A 1 572 ? 16.964 -6.722 -33.938 1.00 90.12 572 TYR A O 1
ATOM 4436 N N . ASN A 1 573 ? 16.854 -5.468 -35.782 1.00 88.69 573 ASN A N 1
ATOM 4437 C CA . ASN A 1 573 ? 15.861 -6.306 -36.454 1.00 88.69 573 ASN A CA 1
ATOM 4438 C C . ASN A 1 573 ? 16.398 -7.713 -36.753 1.00 88.69 573 ASN A C 1
ATOM 4440 O O . ASN A 1 573 ? 15.674 -8.694 -36.588 1.00 88.69 573 ASN A O 1
ATOM 4444 N N . THR A 1 574 ? 17.668 -7.839 -37.151 1.00 89.75 574 THR A N 1
ATOM 4445 C CA . THR A 1 574 ? 18.317 -9.151 -37.307 1.00 89.75 574 THR A CA 1
ATOM 4446 C C . THR A 1 574 ? 18.376 -9.891 -35.971 1.00 89.75 574 THR A C 1
ATOM 4448 O O . THR A 1 574 ? 17.944 -11.039 -35.886 1.00 89.75 574 THR A O 1
ATOM 4451 N N . TRP A 1 575 ? 18.824 -9.232 -34.902 1.00 88.44 575 TRP A N 1
ATOM 4452 C CA . TRP A 1 575 ? 18.929 -9.847 -33.576 1.00 88.44 575 TRP A CA 1
ATOM 4453 C C . TRP A 1 575 ? 17.577 -10.147 -32.921 1.00 88.44 575 TRP A C 1
ATOM 4455 O O . TRP A 1 575 ? 17.440 -11.157 -32.232 1.00 88.44 575 TRP A O 1
ATOM 4465 N N . HIS A 1 576 ? 16.555 -9.339 -33.193 1.00 88.88 576 HIS A N 1
ATOM 4466 C CA . HIS A 1 576 ? 15.177 -9.599 -32.788 1.00 88.88 576 HIS A CA 1
ATOM 4467 C C . HIS A 1 576 ? 14.653 -10.885 -33.438 1.00 88.88 576 HIS A C 1
ATOM 4469 O O . HIS A 1 576 ? 14.117 -11.744 -32.742 1.00 88.88 576 HIS A O 1
ATOM 4475 N N . LYS A 1 577 ? 14.904 -11.085 -34.741 1.00 89.25 577 LYS A N 1
ATOM 4476 C CA . LYS A 1 577 ? 14.572 -12.341 -35.438 1.00 89.25 577 LYS A CA 1
ATOM 4477 C C . LYS A 1 577 ? 15.294 -13.545 -34.850 1.00 89.25 577 LYS A C 1
ATOM 4479 O O . LYS A 1 577 ? 14.688 -14.602 -34.721 1.00 89.25 577 LYS A O 1
ATOM 4484 N N . VAL A 1 578 ? 16.574 -13.407 -34.497 1.00 87.19 578 VAL A N 1
ATOM 4485 C CA . VAL A 1 578 ? 17.340 -14.496 -33.868 1.00 87.19 578 VAL A CA 1
ATOM 4486 C C . VAL A 1 578 ? 16.774 -14.847 -32.492 1.00 87.19 578 VAL A C 1
ATOM 4488 O O . VAL A 1 578 ? 16.626 -16.025 -32.182 1.00 87.19 578 VAL A O 1
ATOM 4491 N N . LYS A 1 579 ? 16.423 -13.843 -31.682 1.00 84.81 579 LYS A N 1
ATOM 4492 C CA . LYS A 1 579 ? 15.985 -14.033 -30.294 1.00 84.81 579 LYS A CA 1
ATOM 4493 C C . LYS A 1 579 ? 14.521 -14.454 -30.155 1.00 84.81 579 LYS A C 1
ATOM 4495 O O . LYS A 1 579 ? 14.204 -15.232 -29.261 1.00 84.81 579 LYS A O 1
ATOM 4500 N N . PHE A 1 580 ? 13.643 -13.936 -31.010 1.00 84.81 580 PHE A N 1
ATOM 4501 C CA . PHE A 1 580 ? 12.189 -14.090 -30.884 1.00 84.81 580 PHE A CA 1
ATOM 4502 C C . PHE A 1 580 ? 11.540 -14.834 -32.059 1.00 84.81 580 PHE A C 1
ATOM 4504 O O . PHE A 1 580 ? 10.352 -15.126 -32.010 1.00 84.81 580 PHE A O 1
ATOM 4511 N N . GLY A 1 581 ? 12.295 -15.170 -33.110 1.00 86.31 581 GLY A N 1
ATOM 4512 C CA . GLY A 1 581 ? 11.792 -15.916 -34.271 1.00 86.31 581 GLY A CA 1
ATOM 4513 C C . GLY A 1 581 ? 11.021 -15.077 -35.295 1.00 86.31 581 GLY A C 1
ATOM 4514 O O . GLY A 1 581 ? 10.666 -15.592 -36.353 1.00 86.31 581 GLY A O 1
ATOM 4515 N N . GLU A 1 582 ? 10.807 -13.786 -35.033 1.00 86.25 582 GLU A N 1
ATOM 4516 C CA . GLU A 1 582 ? 10.031 -12.879 -35.882 1.00 86.25 582 GLU A CA 1
ATOM 4517 C C . GLU A 1 582 ? 10.721 -11.511 -36.068 1.00 86.25 582 GLU A C 1
ATOM 4519 O O . GLU A 1 582 ? 11.515 -11.092 -35.216 1.00 86.25 582 GLU A O 1
ATOM 4524 N N . PRO A 1 583 ? 10.485 -10.804 -37.195 1.00 81.19 583 PRO A N 1
ATOM 4525 C CA . PRO A 1 583 ? 10.922 -9.417 -37.352 1.00 81.19 583 PRO A CA 1
ATOM 4526 C C . PRO A 1 583 ? 10.292 -8.512 -36.297 1.00 81.19 583 PRO A C 1
ATOM 4528 O O . PRO A 1 583 ? 9.247 -8.821 -35.733 1.00 81.19 583 PRO A O 1
ATOM 4531 N N . LEU A 1 584 ? 10.891 -7.342 -36.100 1.00 80.00 584 LEU A N 1
ATOM 4532 C CA . LEU A 1 584 ? 10.249 -6.287 -35.328 1.00 80.00 584 LEU A CA 1
ATOM 4533 C C . LEU A 1 584 ? 8.888 -5.928 -35.938 1.00 80.00 584 LEU A C 1
ATOM 4535 O O . LEU A 1 584 ? 8.830 -5.617 -37.131 1.00 80.00 584 LEU A O 1
ATOM 4539 N N . PRO A 1 585 ? 7.807 -5.906 -35.137 1.00 68.56 585 PRO A N 1
ATOM 4540 C CA . PRO A 1 585 ? 6.480 -5.518 -35.612 1.00 68.56 585 PRO A CA 1
ATOM 4541 C C . PRO A 1 585 ? 6.373 -4.008 -35.878 1.00 68.56 585 PRO A C 1
ATOM 4543 O O . PRO A 1 585 ? 5.400 -3.545 -36.469 1.00 68.56 585 PRO A O 1
ATOM 4546 N N . VAL A 1 586 ? 7.368 -3.237 -35.433 1.00 71.00 586 VAL A N 1
ATOM 4547 C CA . VAL A 1 586 ? 7.445 -1.784 -35.581 1.00 71.00 586 VAL A CA 1
ATOM 4548 C C . VAL A 1 586 ? 8.360 -1.391 -36.751 1.00 71.00 586 VAL A C 1
ATOM 4550 O O . VAL A 1 586 ? 9.508 -1.855 -36.820 1.00 71.00 586 VAL A O 1
ATOM 4553 N N . PRO A 1 587 ? 7.883 -0.535 -37.677 1.00 74.50 587 PRO A N 1
ATOM 4554 C CA . PRO A 1 587 ? 8.701 -0.022 -38.770 1.00 74.50 587 PRO A CA 1
ATOM 4555 C C . PRO A 1 587 ? 9.783 0.933 -38.250 1.00 74.50 587 PRO A C 1
ATOM 4557 O O . PRO A 1 587 ? 9.696 1.456 -37.141 1.00 74.50 587 PRO A O 1
ATOM 4560 N N . PHE A 1 588 ? 10.812 1.160 -39.067 1.00 79.12 588 PHE A N 1
ATOM 4561 C CA . PHE A 1 588 ? 11.840 2.160 -38.785 1.00 79.12 588 PHE A CA 1
ATOM 4562 C C . PHE A 1 588 ? 11.215 3.564 -38.715 1.00 79.12 588 PHE A C 1
ATOM 4564 O O . PHE A 1 588 ? 10.561 3.983 -39.667 1.00 79.12 588 PHE A O 1
ATOM 4571 N N . GLU A 1 589 ? 11.434 4.293 -37.618 1.00 73.88 589 GLU A N 1
ATOM 4572 C CA . GLU A 1 589 ? 10.863 5.632 -37.362 1.00 73.88 589 GLU A CA 1
ATOM 4573 C C . GLU A 1 589 ? 11.742 6.769 -37.929 1.00 73.88 589 GLU A C 1
ATOM 4575 O O . GLU A 1 589 ? 11.803 7.854 -37.351 1.00 73.88 589 GLU A O 1
ATOM 4580 N N . GLY A 1 590 ? 12.480 6.473 -39.006 1.00 53.53 590 GLY A N 1
ATOM 4581 C CA . GLY A 1 590 ? 13.571 7.278 -39.569 1.00 53.53 590 GLY A CA 1
ATOM 4582 C C . GLY A 1 590 ? 13.234 8.691 -39.985 1.00 53.53 590 GLY A C 1
ATOM 4583 O O . GLY A 1 590 ? 12.318 8.820 -40.825 1.00 53.53 590 GLY A O 1
#

Radius of gyration: 26.5 Å; chains: 1; bounding box: 73×59×77 Å

pLDDT: mean 85.43, std 20.29, range [21.33, 98.94]

Foldseek 3Di:
DDDDPDQDDPQPQDPVLVVQLLDPPSVLDDDSVVSFALANQQVPDPDDPPDPLVVVVVVCVVVVPDDLLLQLLLQLLLLLLLLLLQQQFLFLPFFDAPFQPDQDFQPPCSQVPPVTRPPSDGGQFGALLNQLLVLQLRCCLVVVHDQQLSSLSSLLCCQGHVNSGLQSLPSPDDPDNGGHDDDPQNVQLNVQCSPPSDSFGPPDELQQFFQSLLSNLLLLLLQALLPLQNSLVSQLSSCRSRGNHNNNSNLSSLLSNLLSVLSPDDDADPLCVSQCCQLVRPDDPDQLVNCLSNLAQDDDDPVDVVHDSLQSHLNLVDPPDDHSPVCCVVRSSAQLRGNSSLSSLLSSLSNPDDFLSSSSSSQSSSGRNSSRSSSSNSSNRSSRVGPVRDPPVSSVSNCSRRVRCVSSSSSSSSNVSNVVVSPDPPDPPDPPDDPDPDPDPDDDDDDDDDDDDDDDDDDDPPDDPDPDDDPPQDAALDDPLLPVCQDFDDLVNLLPQQQAAPPPGDRPLQQWKAQRHPRHIHGPPVPVHRVVVVCVVVVRFWIARRPPRWIGGNVVRGTHDQQRRVSSVSNSQSSCCSVPVHGDPDHRPD

Sequence (590 aa):
MGSEQGKPGKCTATKEEMDLVMKFPDGLRGENRRKMTRTSLTRYSILKRGDKDGKELKEKLEAKSLSQQESRAIACVVGNAVGDALGAPLEFSAVRYGSTELKDMGQEDVWNGSRYNRFDLKPGQWTDDAAMGLCIADSLLVHGGFNPRDLRLRFLNWWEFGYNNAFGYDEGRRWGNGSVGLGGNISQSMGEFARYGTEYTAAGTRKTSGNGSLMRNGAVPCRYFYDVEQAADVGYKQSKTTHQGDEAAECCRLLSHICSRAIQTKGKVDVKALLDSLPKTFKTDIYSMQCMASGVQEKKCEDNEDLDLRDRNWTWKSKDFKYAPGRSRQMPGYIGSYAMDNLSMSLHCIYHTTSAKEAMLYCANMRGDSDSVCAVVGQMSGAIYGLEGIPANWITAVERWDGGGSIMLRAYKLYKAGVEESKKPKKKKGSKGDSTLIIETKKGKKEEKGSGGTSMELSEELSEEAGAASGAAKHLKKCSHATQNIKQWDLKEAKDLEWKCKTCGLTDAKNLLVDMVSHEVSCGRYANGCMLKNHEETKHQIAMCHGDLSFWCYGCNNYINHLTIKPVYTAYNTWHKVKFGEPLPVPFEG

Organism: NCBI:txid1561963

InterPro domains:
  IPR001607 Zinc finger, UBP-type [PF02148] (501-562)
  IPR001607 Zinc finger, UBP-type [PS50271] (477-576)
  IPR005502 ADP-ribosylation/Crystallin J1 [PF03747] (75-392)
  IPR013083 Zinc finger, RING/FYVE/PHD-type [G3DSA:3.30.40.10] (472-585)
  IPR036705 ADP-ribosylation/Crystallin J1 superfamily [G3DSA:1.10.4080.10] (63-417)
  IPR036705 ADP-ribosylation/Crystallin J1 superfamily [SSF101478] (70-414)
  IPR050792 ADP-ribosylglycohydrolase-like [PTHR16222] (70-485)

Secondary structure (DSSP, 8-state):
----PPPPPPP---HHHHHHHTSTTGGGSHHHHHT--TTTTTT--SSPTT-HHHHHHHHHHHTT---HHHHHHHHHHHHHHHHHHHHGGGTTSPP-TT-----STT-HHHHS-TTS-TT-PPTT---HHHHHHHHHHHHHHHHSS--HHHHHHHHHHHHHH-TT-TTTT-TT-TT-S------HHHHHHHHHHHHH--SS--SS-TT--BGGGTTTTTHHHHHHTT-HHHHHHHHHHHHHTT---HHHHHHHHHHHHHHHHHHH-SSS--HHHHHHTHHHH---S-HHHHHHHHT-BPPP-GGGTTS-GGG-B--TT-TT----HHHHHH-GGGTT-BHHHHHHHHHHHHHH-SSHHHHHHHHHHH-SSHHHHHHHHHHHHHHHH-GGGS-HHHHHHHHTTTTTTHHHHHHHHHHHHHHHHHTS---------------------------------------SS--SS--S---BS--TTTTS--PPPPHHHHHS---S-TTT----GGGEEEETTT--EEE-TTTT-HHHHHHHHH---EEEETTT--EEETTTTEEE-TTTSHHHHHHHHHHHHHHHSS--SSPP--